Protein AF-A0A1G3A5Q4-F1 (afdb_monomer)

Radius of gyration: 28.35 Å; Cα contacts (8 Å, |Δi|>4): 1125; chains: 1; bounding box: 64×55×85 Å

Secondary structure (DSSP, 8-state):
-HHHHHHHHHHHHHHHHHHHHHTT-HHHHHHHHHHHHHH-TT-TT-HHHHHHHHHHHHT-HHHHHHHHHHT----HHHHHHHHHHHHHHHSS-HHHHHHHHHHHHH-GGGHHHHTS-----TTSPP--SS-HHHHHHHHHHHHHHHHHTSTTHHHHHHHHHTPPSSS--SS----HHHHHHSPB-S-EEEEEEEESS---TT--PPPEEEEEEEETTTTEEEEEEEEESS--HHHHHHHHHHHHHS-SSS---B-SEEEES-HHHHHHHHHHHHHTT-EEEE-SS-TTHHHHHHHHHHHHHHHSPPPPPTT--GGGSPB-S-EEEEEEEE-SS-EEETTTEEE--EEEEEEETTTTEEEEEEEE-SS--HHHHHHHHHHHHH--TTSPS-B-SEEEE--HHHHHHHHHHHHHTTPEEEE-S--HHHHHHHHHHHHHSS-TT---GGGSTT--HHHHHHHHHHHHHHHHH-GGGT-SSS--EEEEEESSS---EEEEEE-TTSS-EEEEEES-HHHHHHHHTT-S-GGG--EEEEEEE-GGGS-HHHHHHHHHHT----STT-EEEEEEE-TTS--BPPPHHHHHHHHHHHHHHHHHHHTT-SEEEEEEEETTEEEEEEEEE-GGGTT-

Foldseek 3Di:
DVVVVLVVVLVVLLVVLVVCVLQLVLVSSLVSLVVSCVSPVVPPVVSLLQNLLSCLLVVVLVVNVVSLVSDPDQALLSLVSVLLSCCLVPNDDPSSLVSLVSSCVRPVVLLCQLQAQDDQDPPLDQDDDPDPVSPSSSSLQRCLLSQLLRFCSSLSSCQSVLAAHDHDDDAQDQPLVLLLPFAEDAWEKEKDKDWLDDDDPPDPAWIKIKIWMATPVVRGTFFIDIDTHDDDLSRNSVGVVCSQCPGPDDDRHAYQEYEYQDPVNCVRCVVSCVSNNYHYHYDHQDPDVHVVVVVVSVVVVVQDQDADDPPDDLLVFAEDQWEKEWEKDFQLDWDQDNNRNIDRWIWIWIATLVVLDTQHIGTHHDDDALVVNLRVLSSSQPRSDPDHRHDYQEYEYADPRNQVVCQVVCVVSNHHYHHDVDDPSVVVVSLVSLVVDDDPQAAALVPAAAADLQLLLLLLVLLLVLVVLQLLSLDSAQFWKWKAKDFAPQGIWTKGADQVSSSWGWIKIASDPVLVVCVVVVVDDQLQTFTKIKTWAASNNHRSNNVRSCVSVVRDQPHRRRDIDIWGHDHPDRIYHHHNRVSQVSSVCSNVVSVVSNVPDQKDWDFDAGPNTTMIMIIGTDPPPVPD

pLDDT: mean 82.45, std 13.61, range [31.33, 98.12]

Sequence (628 aa):
MTRGANRRHREALFGTASSLRRLGKREEAAERFREVLQLDASDRQFARYWLAASLFDLGQHDELRQLLERYEEPTALWRYAQSLWAYRLGGDTEDARRLLEEASRLDADFLDYLLGDSLIYADRPVRFGRDRHETTHSLAALFLPAWRATPGAASWVRRVLRVPLGDPPAELPFPRRELRGLPRRNVRWQVGLRLLDQEEPGSSEDQAWVLGIVNLDDQQMLYMTVVEGEPTPEAVWRGVLPALLQPMDGEPHRPARLEVPEAEFCRAWGPMLGEISVHCVFQRDPQPITQMLEGMTNLIQEQRLPPLPKDLDPREFPQTDAVWQADLFHVPMMISNEQVGVEQPWAAIVVDKQSHFVLSNEVIRGEPTPEHLGEQLLRTMAHPGPRDPMRPSKIELSDSDCYDFLKPKLGEFGVACVLRDELPQLQEFCRALASSCGGPEKCALADGTGVTLEQMESFYYAAARYFEQAPWKHVAGEIPIEIRCRGLSVGSLYAIVLGRTGVTMGLVLYRGWNDVLAMLHGLRGNDEMSGFSIVFDEVAVMAPADLYLVERNGWPILTPEAYPVALDLEPGRQPHPPSGEELDYLESCLRIVPDFVTHGREAKTYEIVTNGKQLKMRLSWTFAVRSL

Mean predicted aligned error: 13.7 Å

Solvent-accessible surface area (backbone atoms only — not comparable to full-atom values): 34146 Å² total; per-residue (Å²): 121,66,73,62,51,55,50,54,52,41,54,52,39,48,57,48,17,54,50,32,42,60,60,61,39,40,69,68,13,34,54,36,29,50,51,41,40,72,78,33,78,85,41,90,80,54,42,64,60,56,31,46,32,30,28,54,73,68,66,40,62,71,61,39,49,54,53,54,66,73,63,72,59,101,44,27,72,53,25,45,52,51,14,52,53,38,30,76,74,65,40,99,35,75,68,21,50,52,30,38,55,54,10,41,77,65,42,52,76,51,45,30,48,68,68,24,85,51,80,78,64,84,86,60,76,77,48,81,72,90,50,62,68,55,29,42,52,29,43,41,68,51,40,32,36,47,47,65,70,36,82,45,45,54,62,46,51,29,40,77,69,49,44,58,74,66,80,46,72,100,60,83,89,68,66,61,68,64,59,58,67,36,54,77,42,96,37,43,31,40,37,23,75,40,72,60,60,78,87,60,96,85,68,94,70,76,49,35,24,40,39,38,31,31,34,64,78,78,72,35,58,18,35,75,52,78,42,73,40,82,88,42,61,65,65,53,44,68,49,53,52,43,32,36,70,59,24,75,48,74,76,51,36,38,44,40,28,40,38,30,53,45,64,62,43,35,67,72,42,34,70,62,36,47,78,58,63,26,44,60,40,65,34,79,75,42,78,66,52,42,61,55,48,48,57,48,36,49,53,55,54,70,61,48,75,69,84,76,62,95,82,69,58,73,70,77,33,56,74,44,88,45,42,33,30,39,49,77,45,70,46,48,52,81,42,79,35,96,86,54,13,51,44,63,32,30,27,40,38,33,26,35,61,85,76,68,40,73,34,42,71,44,83,39,78,68,86,83,51,55,62,55,51,50,52,49,53,53,36,29,27,64,44,40,57,100,45,73,49,35,28,49,38,28,39,35,28,61,54,65,67,42,41,70,61,41,34,64,61,37,45,77,59,66,22,45,62,41,83,35,97,69,55,68,62,51,52,53,49,53,50,53,50,15,71,69,40,73,61,98,85,50,52,31,49,76,74,10,60,77,43,49,71,70,57,51,48,52,31,35,52,25,48,32,53,33,60,74,65,41,43,32,77,52,47,68,55,82,60,47,31,39,37,41,53,48,80,62,92,61,64,58,32,36,34,31,58,34,30,68,64,32,76,50,37,39,42,35,32,23,60,42,70,66,47,51,54,29,52,79,66,68,72,52,59,76,57,66,30,45,32,38,40,34,40,37,33,43,68,74,73,56,21,18,46,40,49,49,51,34,64,74,70,64,52,58,61,79,36,64,52,41,43,75,46,56,36,30,33,42,59,85,47,77,70,36,35,40,33,31,73,52,45,49,50,52,30,50,45,38,60,48,50,43,63,47,49,68,66,75,57,66,59,52,75,48,80,48,76,50,97,89,41,73,37,42,38,37,42,30,63,56,73,88,59,82,85,115

Structure (mmCIF, N/CA/C/O backbone):
data_AF-A0A1G3A5Q4-F1
#
_entry.id   AF-A0A1G3A5Q4-F1
#
loop_
_atom_site.group_PDB
_atom_site.id
_atom_site.type_symbol
_atom_site.label_atom_id
_atom_site.label_alt_id
_atom_site.label_comp_id
_atom_site.label_asym_id
_atom_site.label_entity_id
_atom_site.label_seq_id
_atom_site.pdbx_PDB_ins_code
_atom_site.Cartn_x
_atom_site.Cartn_y
_atom_site.Cartn_z
_atom_site.occupancy
_atom_site.B_iso_or_equiv
_atom_site.auth_seq_id
_atom_site.auth_comp_id
_atom_site.auth_asym_id
_atom_site.auth_atom_id
_atom_site.pdbx_PDB_model_num
ATOM 1 N N . MET A 1 1 ? 35.397 -9.108 -45.880 1.00 49.41 1 MET A N 1
ATOM 2 C CA . MET A 1 1 ? 34.636 -7.839 -45.764 1.00 49.41 1 MET A CA 1
ATOM 3 C C . MET A 1 1 ? 33.228 -8.017 -45.171 1.00 49.41 1 MET A C 1
ATOM 5 O O . MET A 1 1 ? 32.727 -7.081 -44.567 1.00 49.41 1 MET A O 1
ATOM 9 N N . THR A 1 2 ? 32.616 -9.206 -45.226 1.00 58.94 2 THR A N 1
ATOM 10 C CA . THR A 1 2 ? 31.238 -9.490 -44.755 1.00 58.94 2 THR A CA 1
ATOM 11 C C . THR A 1 2 ? 31.030 -9.499 -43.229 1.00 58.94 2 THR A C 1
ATOM 13 O O . THR A 1 2 ? 30.029 -8.973 -42.756 1.00 58.94 2 THR A O 1
ATOM 16 N N . ARG A 1 3 ? 31.979 -10.005 -42.419 1.00 57.81 3 ARG A N 1
ATOM 17 C CA . ARG A 1 3 ? 31.834 -10.024 -40.938 1.00 57.81 3 ARG A CA 1
ATOM 18 C C . ARG A 1 3 ? 31.773 -8.626 -40.299 1.00 57.81 3 ARG A C 1
ATOM 20 O O . ARG A 1 3 ? 31.037 -8.426 -39.340 1.00 57.81 3 ARG A O 1
ATOM 27 N N . GLY A 1 4 ? 32.526 -7.661 -40.834 1.00 61.09 4 GLY A N 1
ATOM 28 C CA . GLY A 1 4 ? 32.525 -6.277 -40.341 1.00 61.09 4 GLY A CA 1
ATOM 29 C C . GLY A 1 4 ? 31.250 -5.508 -40.703 1.00 61.09 4 GLY A C 1
ATOM 30 O O . GLY A 1 4 ? 30.763 -4.727 -39.890 1.00 61.09 4 GLY A O 1
ATOM 31 N N . ALA A 1 5 ? 30.682 -5.775 -41.885 1.00 62.47 5 ALA A N 1
ATOM 32 C CA . ALA A 1 5 ? 29.411 -5.197 -42.321 1.00 62.47 5 ALA A CA 1
ATOM 33 C C . ALA A 1 5 ? 28.230 -5.712 -41.478 1.00 62.47 5 ALA A C 1
ATOM 35 O O . ALA A 1 5 ? 27.448 -4.903 -40.986 1.00 62.47 5 ALA A O 1
ATOM 36 N N . ASN A 1 6 ? 28.167 -7.024 -41.205 1.00 76.56 6 ASN A N 1
ATOM 37 C CA . ASN A 1 6 ? 27.119 -7.610 -40.356 1.00 76.56 6 ASN A CA 1
ATOM 38 C C . ASN A 1 6 ? 27.177 -7.098 -38.910 1.00 76.56 6 ASN A C 1
ATOM 40 O O . ASN A 1 6 ? 26.137 -6.860 -38.304 1.00 76.56 6 ASN A O 1
ATOM 44 N N . ARG A 1 7 ? 28.380 -6.870 -38.362 1.00 82.06 7 ARG A N 1
ATOM 45 C CA . ARG A 1 7 ? 28.537 -6.279 -37.024 1.00 82.06 7 ARG A CA 1
ATOM 46 C C . ARG A 1 7 ? 27.993 -4.849 -36.961 1.00 82.06 7 ARG A C 1
ATOM 48 O O . ARG A 1 7 ? 27.188 -4.560 -36.085 1.00 82.06 7 ARG A O 1
ATOM 55 N N . ARG A 1 8 ? 28.408 -3.975 -37.886 1.00 85.56 8 ARG A N 1
ATOM 56 C CA . ARG A 1 8 ? 27.958 -2.570 -37.918 1.00 85.56 8 ARG A CA 1
ATOM 57 C C . ARG A 1 8 ? 26.454 -2.455 -38.154 1.00 85.56 8 ARG A C 1
ATOM 59 O O . ARG A 1 8 ? 25.802 -1.625 -37.536 1.00 85.56 8 ARG A O 1
ATOM 66 N N . HIS A 1 9 ? 25.909 -3.302 -39.026 1.00 88.19 9 HIS A N 1
ATOM 67 C CA . HIS A 1 9 ? 24.472 -3.357 -39.274 1.00 88.19 9 HIS A CA 1
ATOM 68 C C . HIS A 1 9 ? 23.693 -3.740 -38.008 1.00 88.19 9 HIS A C 1
ATOM 70 O O . HIS A 1 9 ? 22.740 -3.058 -37.648 1.00 88.19 9 HIS A O 1
ATOM 76 N N . ARG A 1 10 ? 24.150 -4.764 -37.278 1.00 89.31 10 ARG A N 1
ATOM 77 C CA . ARG A 1 10 ? 23.541 -5.189 -36.012 1.00 89.31 10 ARG A CA 1
ATOM 78 C C . ARG A 1 10 ? 23.642 -4.123 -34.912 1.00 89.31 10 ARG A C 1
ATOM 80 O O . ARG A 1 10 ? 22.672 -3.894 -34.199 1.00 89.31 10 ARG A O 1
ATOM 87 N N . GLU A 1 11 ? 24.780 -3.437 -34.797 1.00 89.38 11 GLU A N 1
ATOM 88 C CA . GLU A 1 11 ? 24.953 -2.305 -33.869 1.00 89.38 11 GLU A CA 1
ATOM 89 C C . GLU A 1 11 ? 23.980 -1.155 -34.193 1.00 89.38 11 GLU A C 1
ATOM 91 O O . GLU A 1 11 ? 23.357 -0.606 -33.284 1.00 89.38 11 GLU A O 1
ATOM 96 N N . ALA A 1 12 ? 23.778 -0.843 -35.478 1.00 91.50 12 ALA A N 1
ATOM 97 C CA . ALA A 1 12 ? 22.809 0.162 -35.917 1.00 91.50 12 ALA A CA 1
ATOM 98 C C . ALA A 1 12 ? 21.351 -0.258 -35.651 1.00 91.50 12 ALA A C 1
ATOM 100 O O . ALA A 1 12 ? 20.554 0.559 -35.182 1.00 91.50 12 ALA A O 1
ATOM 101 N N . LEU A 1 13 ? 21.003 -1.528 -35.896 1.00 92.75 13 LEU A N 1
ATOM 102 C CA . LEU A 1 13 ? 19.682 -2.078 -35.570 1.00 92.75 13 LEU A CA 1
ATOM 103 C C . LEU A 1 13 ? 19.402 -1.999 -34.068 1.00 92.75 13 LEU A C 1
ATOM 105 O O . LEU A 1 13 ? 18.340 -1.529 -33.671 1.00 92.75 13 LEU A O 1
ATOM 109 N N . PHE A 1 14 ? 20.373 -2.375 -33.233 1.00 93.31 14 PHE A N 1
ATOM 110 C CA . PHE A 1 14 ? 20.241 -2.290 -31.780 1.00 93.31 14 PHE A CA 1
ATOM 111 C C . PHE A 1 14 ? 20.032 -0.845 -31.304 1.00 93.31 14 PHE A C 1
ATOM 113 O O . PHE A 1 14 ? 19.132 -0.586 -30.510 1.00 93.31 14 PHE A O 1
ATOM 120 N N . GLY A 1 15 ? 20.822 0.110 -31.811 1.00 90.81 15 GLY A N 1
ATOM 121 C CA . GLY A 1 15 ? 20.657 1.532 -31.480 1.00 90.81 15 GLY A CA 1
ATOM 122 C C . GLY A 1 15 ? 19.305 2.104 -31.925 1.00 90.81 15 GLY A C 1
ATOM 123 O O . GLY A 1 15 ? 18.720 2.945 -31.240 1.00 90.81 15 GLY A O 1
ATOM 124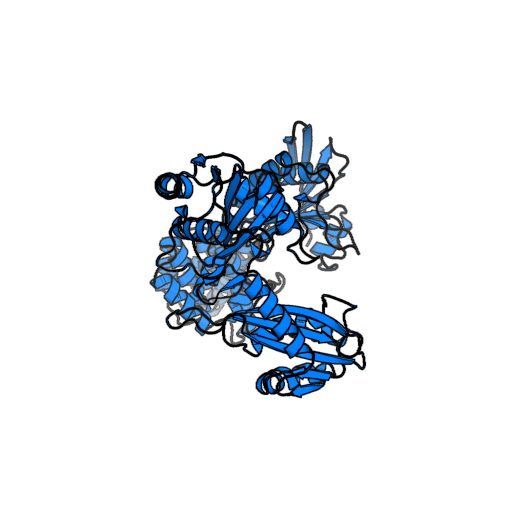 N N . THR A 1 16 ? 18.777 1.612 -33.048 1.00 93.62 16 THR A N 1
ATOM 125 C CA . THR A 1 16 ? 17.428 1.956 -33.518 1.00 93.62 16 THR A CA 1
ATOM 126 C C . THR A 1 16 ? 16.367 1.385 -32.576 1.00 93.62 16 THR A C 1
ATOM 128 O O . THR A 1 16 ? 15.484 2.118 -32.136 1.00 93.62 16 THR A O 1
ATOM 131 N N . ALA A 1 17 ? 16.484 0.107 -32.208 1.00 93.31 17 ALA A N 1
ATOM 132 C CA . ALA A 1 17 ? 15.560 -0.577 -31.307 1.00 93.31 17 ALA A CA 1
ATOM 133 C C . ALA A 1 17 ? 15.493 0.087 -29.919 1.00 93.31 17 ALA A C 1
ATOM 135 O O . ALA A 1 17 ? 14.405 0.369 -29.414 1.00 93.31 17 ALA A O 1
ATOM 136 N N . SER A 1 18 ? 16.645 0.416 -29.324 1.00 88.31 18 SER A N 1
ATOM 137 C CA . SER A 1 18 ? 16.699 1.094 -28.022 1.00 88.31 18 SER A CA 1
ATOM 138 C C . SER A 1 18 ? 16.097 2.502 -28.074 1.00 88.31 18 SER A C 1
ATOM 140 O O . SER A 1 18 ? 15.378 2.904 -27.156 1.00 88.31 18 SER A O 1
ATOM 142 N N . SER A 1 19 ? 16.312 3.231 -29.174 1.00 87.38 19 SER A N 1
ATOM 143 C CA . SER A 1 19 ? 15.716 4.555 -29.392 1.00 87.38 19 SER A CA 1
ATOM 144 C C . SER A 1 19 ? 14.195 4.483 -29.537 1.00 87.38 19 SER A C 1
ATOM 146 O O . SER A 1 19 ? 13.490 5.268 -28.907 1.00 87.38 19 SER A O 1
ATOM 148 N N . LEU A 1 20 ? 13.682 3.517 -30.309 1.00 88.69 20 LEU A N 1
ATOM 149 C CA . LEU A 1 20 ? 12.243 3.269 -30.452 1.00 88.69 20 LEU A CA 1
ATOM 150 C C . LEU A 1 20 ? 11.597 2.948 -29.100 1.00 88.69 20 LEU A C 1
ATOM 152 O O . LEU A 1 20 ? 10.564 3.528 -28.764 1.00 88.69 20 LEU A O 1
ATOM 156 N N . ARG A 1 21 ? 12.244 2.107 -28.281 1.00 85.06 21 ARG A N 1
ATOM 157 C CA . ARG A 1 21 ? 11.753 1.781 -26.935 1.00 85.06 21 ARG A CA 1
ATOM 158 C C . ARG A 1 21 ? 11.684 3.018 -26.042 1.00 85.06 21 ARG A C 1
ATOM 160 O O . ARG A 1 21 ? 10.675 3.226 -25.374 1.00 85.06 21 ARG A O 1
ATOM 167 N N . ARG A 1 22 ? 12.723 3.862 -26.058 1.00 77.56 22 ARG A N 1
ATOM 168 C CA . ARG A 1 22 ? 12.762 5.119 -25.289 1.00 77.56 22 ARG A CA 1
ATOM 169 C C . ARG A 1 22 ? 11.657 6.096 -25.704 1.00 77.56 22 ARG A C 1
ATOM 171 O O . ARG A 1 22 ? 11.164 6.837 -24.863 1.00 77.56 22 ARG A O 1
ATOM 178 N N . LEU A 1 23 ? 11.256 6.067 -26.974 1.00 77.56 23 LEU A N 1
ATOM 179 C CA . LEU A 1 23 ? 10.140 6.847 -27.519 1.00 77.56 23 LEU A CA 1
ATOM 180 C C . LEU A 1 23 ? 8.761 6.215 -27.253 1.00 77.56 23 LEU A C 1
ATOM 182 O O . LEU A 1 23 ? 7.759 6.726 -27.744 1.00 77.56 23 LEU A O 1
ATOM 186 N N . GLY A 1 24 ? 8.694 5.099 -26.520 1.00 77.62 24 GLY A N 1
ATOM 187 C CA . GLY A 1 24 ? 7.444 4.404 -26.210 1.00 77.62 24 GLY A CA 1
ATOM 188 C C . GLY A 1 24 ? 6.903 3.515 -27.334 1.00 77.62 24 GLY A C 1
ATOM 189 O O . GLY A 1 24 ? 5.870 2.884 -27.150 1.00 77.62 24 GLY A O 1
ATOM 190 N N . LYS A 1 25 ? 7.599 3.394 -28.471 1.00 86.19 25 LYS A N 1
ATOM 191 C CA . LYS A 1 25 ? 7.200 2.547 -29.610 1.00 86.19 25 LYS A CA 1
ATOM 192 C C . LYS A 1 25 ? 7.592 1.086 -29.359 1.00 86.19 25 LYS A C 1
ATOM 194 O O . LYS A 1 25 ? 8.574 0.592 -29.920 1.00 86.19 25 LYS A O 1
ATOM 199 N N . ARG A 1 26 ? 6.883 0.419 -28.442 1.00 87.12 26 ARG A N 1
ATOM 200 C CA . ARG A 1 26 ? 7.273 -0.892 -27.890 1.00 87.12 26 ARG A CA 1
ATOM 201 C C . ARG A 1 26 ? 7.236 -2.011 -28.932 1.00 87.12 26 ARG A C 1
ATOM 203 O O . ARG A 1 26 ? 8.171 -2.808 -28.968 1.00 87.12 26 ARG A O 1
ATOM 210 N N . GLU A 1 27 ? 6.236 -2.031 -29.809 1.00 91.94 27 GLU A N 1
ATOM 211 C CA . GLU A 1 27 ? 6.078 -3.024 -30.879 1.00 91.94 27 GLU A CA 1
ATOM 212 C C . GLU A 1 27 ? 7.196 -2.915 -31.920 1.00 91.94 27 GLU A C 1
ATOM 214 O O . GLU A 1 27 ? 7.857 -3.908 -32.229 1.00 91.94 27 GLU A O 1
ATOM 219 N N . GLU A 1 28 ? 7.451 -1.698 -32.420 1.00 94.19 28 GLU A N 1
ATOM 220 C CA . GLU A 1 28 ? 8.525 -1.439 -33.390 1.00 94.19 28 GLU A CA 1
ATOM 221 C C . GLU A 1 28 ? 9.896 -1.787 -32.786 1.00 94.19 28 GLU A C 1
ATOM 223 O O . GLU A 1 28 ? 10.755 -2.358 -33.458 1.00 94.19 28 GLU A O 1
ATOM 228 N N . ALA A 1 29 ? 10.107 -1.476 -31.501 1.00 94.44 29 ALA A N 1
ATOM 229 C CA . ALA A 1 29 ? 11.329 -1.841 -30.795 1.00 94.44 29 ALA A CA 1
ATOM 230 C C . ALA A 1 29 ? 11.493 -3.365 -30.676 1.00 94.44 29 ALA A C 1
ATOM 232 O O . ALA A 1 29 ? 12.571 -3.881 -30.975 1.00 94.44 29 ALA A O 1
ATOM 233 N N . ALA A 1 30 ? 10.435 -4.085 -30.280 1.00 96.00 30 ALA A N 1
ATOM 234 C CA . ALA A 1 30 ? 10.448 -5.542 -30.163 1.00 96.00 30 ALA A CA 1
ATOM 235 C C . ALA A 1 30 ? 10.809 -6.207 -31.499 1.00 96.00 30 ALA A C 1
ATOM 237 O O . ALA A 1 30 ? 11.674 -7.080 -31.539 1.00 96.00 30 ALA A O 1
ATOM 238 N N . GLU A 1 31 ? 10.221 -5.747 -32.608 1.00 96.31 31 GLU A N 1
ATOM 239 C CA . GLU A 1 31 ? 10.538 -6.239 -33.954 1.00 96.31 31 GLU A CA 1
ATOM 240 C C . GLU A 1 31 ? 12.030 -6.087 -34.287 1.00 96.31 31 GLU A C 1
ATOM 242 O O . GLU A 1 31 ? 12.685 -7.052 -34.686 1.00 96.31 31 GLU A O 1
ATOM 247 N N . ARG A 1 32 ? 12.606 -4.908 -34.033 1.00 96.62 32 ARG A N 1
ATOM 248 C CA . ARG A 1 32 ? 14.033 -4.665 -34.280 1.00 96.62 32 ARG A CA 1
ATOM 249 C C . ARG A 1 32 ? 14.934 -5.496 -33.357 1.00 96.62 32 ARG A C 1
ATOM 251 O O . ARG A 1 32 ? 15.980 -5.967 -33.803 1.00 96.62 32 ARG A O 1
ATOM 258 N N . PHE A 1 33 ? 14.551 -5.740 -32.100 1.00 96.38 33 PHE A N 1
ATOM 259 C CA . PHE A 1 33 ? 15.307 -6.643 -31.218 1.00 96.38 33 PHE A CA 1
ATOM 260 C C . PHE A 1 33 ? 15.248 -8.107 -31.681 1.00 96.38 33 PHE A C 1
ATOM 262 O O . PHE A 1 33 ? 16.267 -8.798 -31.608 1.00 96.38 33 PHE A O 1
ATOM 269 N N . ARG A 1 34 ? 14.116 -8.574 -32.231 1.00 95.88 34 ARG A N 1
ATOM 270 C CA . ARG A 1 34 ? 14.032 -9.906 -32.863 1.00 95.88 34 ARG A CA 1
ATOM 271 C C . ARG A 1 34 ? 15.023 -10.032 -34.016 1.00 95.88 34 ARG A C 1
ATOM 273 O O . ARG A 1 34 ? 15.745 -11.023 -34.083 1.00 95.88 34 ARG A O 1
ATOM 280 N N . GLU A 1 35 ? 15.107 -9.027 -34.888 1.00 95.25 35 GLU A N 1
ATOM 281 C CA . GLU A 1 35 ? 16.074 -9.011 -35.997 1.00 95.25 35 GLU A CA 1
ATOM 282 C C . GLU A 1 35 ? 17.523 -9.079 -35.496 1.00 95.25 35 GLU A C 1
ATOM 284 O O . GLU A 1 35 ? 18.332 -9.843 -36.026 1.00 95.25 35 GLU A O 1
ATOM 289 N N . VAL A 1 36 ? 17.853 -8.343 -34.428 1.00 94.56 36 VAL A N 1
ATOM 290 C CA . VAL A 1 36 ? 19.181 -8.412 -33.798 1.00 94.56 36 VAL A CA 1
ATOM 291 C C . VAL A 1 36 ? 19.504 -9.840 -33.336 1.00 94.56 36 VAL A C 1
ATOM 293 O O . VAL A 1 36 ? 20.605 -10.324 -33.611 1.00 94.56 36 VAL A O 1
ATOM 296 N N . LEU A 1 37 ? 18.559 -10.534 -32.693 1.00 94.31 37 LEU A N 1
ATOM 297 C CA . LEU A 1 37 ? 18.735 -11.914 -32.212 1.00 94.31 37 LEU A CA 1
ATOM 298 C C . LEU A 1 37 ? 18.742 -12.957 -33.341 1.00 94.31 37 LEU A C 1
ATOM 300 O O . LEU A 1 37 ? 19.400 -13.990 -33.221 1.00 94.31 37 LEU A O 1
ATOM 304 N N . GLN A 1 38 ? 18.056 -12.698 -34.458 1.00 93.06 38 GLN A N 1
ATOM 305 C CA . GLN A 1 38 ? 18.157 -13.530 -35.663 1.00 93.06 38 GLN A CA 1
ATOM 306 C C . GLN A 1 38 ? 19.553 -13.430 -36.294 1.00 93.06 38 GLN A C 1
ATOM 308 O O . GLN A 1 38 ? 20.114 -14.440 -36.718 1.00 93.06 38 GLN A O 1
ATOM 313 N N . LEU A 1 39 ? 20.136 -12.226 -36.322 1.00 92.38 39 LEU A N 1
ATOM 314 C CA . LEU A 1 39 ? 21.485 -11.986 -36.845 1.00 92.38 39 LEU A CA 1
ATOM 315 C C . LEU A 1 39 ? 22.595 -12.468 -35.898 1.00 92.38 39 LEU A C 1
ATOM 317 O O . LEU A 1 39 ? 23.684 -12.823 -36.358 1.00 92.38 39 LEU A O 1
ATOM 321 N N . ASP A 1 40 ? 22.356 -12.458 -34.585 1.00 89.94 40 ASP A N 1
ATOM 322 C CA . ASP A 1 40 ? 23.285 -12.963 -33.574 1.00 89.94 40 ASP A CA 1
ATOM 323 C C . ASP A 1 40 ? 22.564 -13.779 -32.499 1.00 89.94 40 ASP A C 1
ATOM 325 O O . ASP A 1 40 ? 22.279 -13.290 -31.407 1.00 89.94 40 ASP A O 1
ATOM 329 N N . ALA A 1 41 ? 22.346 -15.064 -32.786 1.00 89.00 41 ALA A N 1
ATOM 330 C CA . ALA A 1 41 ? 21.712 -15.984 -31.846 1.00 89.00 41 ALA A CA 1
ATOM 331 C C . ALA A 1 41 ? 22.488 -16.144 -30.524 1.00 89.00 41 ALA A C 1
ATOM 333 O O . ALA A 1 41 ? 21.876 -16.508 -29.525 1.00 89.00 41 ALA A O 1
ATOM 334 N N . SER A 1 42 ? 23.799 -15.854 -30.504 1.00 87.94 42 SER A N 1
ATOM 335 C CA . SER A 1 42 ? 24.620 -15.876 -29.278 1.00 87.94 42 SER A CA 1
ATOM 336 C C . SER A 1 42 ? 24.449 -14.635 -28.398 1.00 87.94 42 SER A C 1
ATOM 338 O O . SER A 1 42 ? 25.063 -14.549 -27.341 1.00 87.94 42 SER A O 1
ATOM 340 N N . ASP A 1 43 ? 23.647 -13.673 -28.856 1.00 90.62 43 ASP A N 1
ATOM 341 C CA . ASP A 1 43 ? 23.237 -12.481 -28.126 1.00 90.62 43 ASP A CA 1
ATOM 342 C C . ASP A 1 43 ? 24.380 -11.695 -27.454 1.00 90.62 43 ASP A C 1
ATOM 344 O O . ASP A 1 43 ? 24.341 -11.333 -26.277 1.00 90.62 43 ASP A O 1
ATOM 348 N N . ARG A 1 44 ? 25.426 -11.376 -28.225 1.00 87.25 44 ARG A N 1
ATOM 349 C CA . ARG A 1 44 ? 26.588 -10.620 -27.714 1.00 87.25 44 ARG A CA 1
ATOM 350 C C . ARG A 1 44 ? 26.267 -9.190 -27.274 1.00 87.25 44 ARG A C 1
ATOM 352 O O . ARG A 1 44 ? 27.117 -8.548 -26.666 1.00 87.25 44 ARG A O 1
ATOM 359 N N . GLN A 1 45 ? 25.105 -8.665 -27.656 1.00 86.12 45 GLN A N 1
ATOM 360 C CA . GLN A 1 45 ? 24.644 -7.322 -27.293 1.00 86.12 45 GLN A CA 1
ATOM 361 C C . GLN A 1 45 ? 23.579 -7.342 -26.197 1.00 86.12 45 GLN A C 1
ATOM 363 O O . GLN A 1 45 ? 23.066 -6.280 -25.853 1.00 86.12 45 GLN A O 1
ATOM 368 N N . PHE A 1 46 ? 23.265 -8.520 -25.649 1.00 91.31 46 PHE A N 1
ATOM 369 C CA . PHE A 1 46 ? 22.271 -8.685 -24.593 1.00 91.31 46 PHE A CA 1
ATOM 370 C C . PHE A 1 46 ? 20.876 -8.162 -24.990 1.00 91.31 46 PHE A C 1
ATOM 372 O O . PHE A 1 46 ? 20.111 -7.673 -24.159 1.00 91.31 46 PHE A O 1
ATOM 379 N N . ALA A 1 47 ? 20.538 -8.256 -26.279 1.00 93.25 47 ALA A N 1
ATOM 380 C CA . ALA A 1 47 ? 19.256 -7.869 -26.855 1.00 93.25 47 ALA A CA 1
ATOM 381 C C . ALA A 1 47 ? 18.086 -8.687 -26.290 1.00 93.25 47 ALA A C 1
ATOM 383 O O . ALA A 1 47 ? 16.957 -8.198 -26.318 1.00 93.25 47 ALA A O 1
ATOM 384 N N . ARG A 1 48 ? 18.332 -9.879 -25.724 1.00 93.31 48 ARG A N 1
ATOM 385 C CA . ARG A 1 48 ? 17.286 -10.683 -25.074 1.00 93.31 48 ARG A CA 1
ATOM 386 C C . ARG A 1 48 ? 16.618 -9.960 -23.904 1.00 93.31 48 ARG A C 1
ATOM 388 O O . ARG A 1 48 ? 15.402 -10.032 -23.792 1.00 93.31 48 ARG A O 1
ATOM 395 N N . TYR A 1 49 ? 17.366 -9.214 -23.081 1.00 92.88 49 TYR A N 1
ATOM 396 C CA . TYR A 1 49 ? 16.782 -8.479 -21.950 1.00 92.88 49 TYR A CA 1
ATOM 397 C C . TYR A 1 49 ? 15.880 -7.346 -22.433 1.00 92.88 49 TYR A C 1
ATOM 399 O O . TYR A 1 49 ? 14.801 -7.121 -21.895 1.00 92.88 49 TYR A O 1
ATOM 407 N N . TRP A 1 50 ? 16.290 -6.660 -23.498 1.00 93.75 50 TRP A N 1
ATOM 408 C CA . TRP A 1 50 ? 15.492 -5.598 -24.098 1.00 93.75 50 TRP A CA 1
ATOM 409 C C . TRP A 1 50 ? 14.224 -6.130 -24.756 1.00 93.75 50 TRP A C 1
ATOM 411 O O . TRP A 1 50 ? 13.159 -5.538 -24.581 1.00 93.75 50 TRP A O 1
ATOM 421 N N . LEU A 1 51 ? 14.327 -7.254 -25.473 1.00 95.56 51 LEU A N 1
ATOM 422 C CA . LEU A 1 51 ? 13.164 -7.926 -26.037 1.00 95.56 51 LEU A CA 1
ATOM 423 C C . LEU A 1 51 ? 12.221 -8.392 -24.924 1.00 95.56 51 LEU A C 1
ATOM 425 O O . LEU A 1 51 ? 11.041 -8.078 -24.993 1.00 95.56 51 LEU A O 1
ATOM 429 N N . ALA A 1 52 ? 12.726 -9.048 -23.875 1.00 94.75 52 ALA A N 1
ATOM 430 C CA . ALA A 1 52 ? 11.920 -9.474 -22.731 1.00 94.75 52 ALA A CA 1
ATOM 431 C C . ALA A 1 52 ? 11.173 -8.294 -22.090 1.00 94.75 52 ALA A C 1
ATOM 433 O O . ALA A 1 52 ? 9.966 -8.377 -21.878 1.00 94.75 52 ALA A O 1
ATOM 434 N N . ALA A 1 53 ? 11.860 -7.168 -21.868 1.00 92.31 53 ALA A N 1
ATOM 435 C CA . ALA A 1 53 ? 11.252 -5.953 -21.335 1.00 92.31 53 ALA A CA 1
ATOM 436 C C . ALA A 1 53 ? 10.113 -5.453 -22.237 1.00 92.31 53 ALA A C 1
ATOM 438 O O . ALA A 1 53 ? 9.016 -5.194 -21.756 1.00 92.31 53 ALA A O 1
ATOM 439 N N . SER A 1 54 ? 10.346 -5.383 -23.552 1.00 93.44 54 SER A N 1
ATOM 440 C CA . SER A 1 54 ? 9.306 -5.025 -24.520 1.00 93.44 54 SER A CA 1
ATOM 441 C C . SER A 1 54 ? 8.134 -6.013 -24.527 1.00 93.44 54 SER A C 1
ATOM 443 O O . SER A 1 54 ? 6.990 -5.581 -24.598 1.00 93.44 54 SER A O 1
ATOM 445 N N . LEU A 1 55 ? 8.375 -7.322 -24.425 1.00 95.00 55 LEU A N 1
ATOM 446 C CA . LEU A 1 55 ? 7.307 -8.330 -24.388 1.00 95.00 55 LEU A CA 1
ATOM 447 C C . LEU A 1 55 ? 6.473 -8.238 -23.102 1.00 95.00 55 LEU A C 1
ATOM 449 O O . LEU A 1 55 ? 5.256 -8.420 -23.160 1.00 95.00 55 LEU A O 1
ATOM 453 N N . PHE A 1 56 ? 7.091 -7.895 -21.965 1.00 93.38 56 PHE A N 1
ATOM 454 C CA . PHE A 1 56 ? 6.364 -7.578 -20.734 1.00 93.38 56 PHE A CA 1
ATOM 455 C C . PHE A 1 56 ? 5.448 -6.366 -20.901 1.00 93.38 56 PHE A C 1
ATOM 457 O O . PHE A 1 56 ? 4.309 -6.412 -20.432 1.00 93.38 56 PHE A O 1
ATOM 464 N N . ASP A 1 57 ? 5.930 -5.299 -21.543 1.00 87.56 57 ASP A N 1
ATOM 465 C CA . ASP A 1 57 ? 5.141 -4.087 -21.787 1.00 87.56 57 ASP A CA 1
ATOM 466 C C . ASP A 1 57 ? 3.936 -4.369 -22.701 1.00 87.56 57 ASP A C 1
ATOM 468 O O . ASP A 1 57 ? 2.861 -3.811 -22.502 1.00 87.56 57 ASP A O 1
ATOM 472 N N . LEU A 1 58 ? 4.120 -5.254 -23.686 1.00 91.25 58 LEU A N 1
ATOM 473 C CA . LEU A 1 58 ? 3.111 -5.634 -24.679 1.00 91.25 58 LEU A CA 1
ATOM 474 C C . LEU A 1 58 ? 2.140 -6.726 -24.202 1.00 91.25 58 LEU A C 1
ATOM 476 O O . LEU A 1 58 ? 1.200 -7.054 -24.923 1.00 91.25 58 LEU A O 1
ATOM 480 N N . GLY A 1 59 ? 2.382 -7.342 -23.040 1.00 91.81 59 GLY A N 1
ATOM 481 C CA . GLY A 1 59 ? 1.594 -8.488 -22.570 1.00 91.81 59 GLY A CA 1
ATOM 482 C C . GLY A 1 59 ? 1.717 -9.735 -23.461 1.00 91.81 59 GLY A C 1
ATOM 483 O O . GLY A 1 59 ? 0.811 -10.562 -23.506 1.00 91.81 59 GLY A O 1
ATOM 484 N N . GLN A 1 60 ? 2.822 -9.891 -24.198 1.00 94.62 60 GLN A N 1
ATOM 485 C CA . GLN A 1 60 ? 3.038 -11.019 -25.117 1.00 94.62 60 GLN A CA 1
ATOM 486 C C . GLN A 1 60 ? 3.594 -12.245 -24.370 1.00 94.62 60 GLN A C 1
ATOM 488 O O . GLN A 1 60 ? 4.761 -12.612 -24.517 1.00 94.62 60 GLN A O 1
ATOM 493 N N . HIS A 1 61 ? 2.753 -12.874 -23.542 1.00 93.00 61 HIS A N 1
ATOM 494 C CA . HIS A 1 61 ? 3.152 -13.931 -22.599 1.00 93.00 61 HIS A CA 1
ATOM 495 C C . HIS A 1 61 ? 3.740 -15.191 -23.254 1.00 93.00 61 HIS A C 1
ATOM 497 O O . HIS A 1 61 ? 4.717 -15.737 -22.737 1.00 93.00 61 HIS A O 1
ATOM 503 N N . ASP A 1 62 ? 3.183 -15.638 -24.383 1.00 93.19 62 ASP A N 1
ATOM 504 C CA . ASP A 1 62 ? 3.636 -16.855 -25.075 1.00 93.19 62 ASP A CA 1
ATOM 505 C C . ASP A 1 62 ? 5.021 -16.681 -25.700 1.00 93.19 62 ASP A C 1
ATOM 507 O O . ASP A 1 62 ? 5.879 -17.560 -25.608 1.00 93.19 62 ASP A O 1
ATOM 511 N N . GLU A 1 63 ? 5.262 -15.530 -26.328 1.00 95.56 63 GLU A N 1
ATOM 512 C CA . GLU A 1 63 ? 6.568 -15.228 -26.909 1.00 95.56 63 GLU A CA 1
ATOM 513 C C . GLU A 1 63 ? 7.613 -14.999 -25.817 1.00 95.56 63 GLU A C 1
ATOM 515 O O . GLU A 1 63 ? 8.744 -15.474 -25.934 1.00 95.56 63 GLU A O 1
ATOM 520 N N . LEU A 1 64 ? 7.230 -14.326 -24.727 1.00 95.12 64 LEU A N 1
ATOM 521 C CA . LEU A 1 64 ? 8.107 -14.147 -23.578 1.00 95.12 64 LEU A CA 1
ATOM 522 C C . LEU A 1 64 ? 8.537 -15.502 -23.008 1.00 95.12 64 LEU A C 1
ATOM 524 O O . LEU A 1 64 ? 9.728 -15.707 -22.791 1.00 95.12 64 LEU A O 1
ATOM 528 N N . ARG A 1 65 ? 7.611 -16.456 -22.859 1.00 93.69 65 ARG A N 1
ATOM 529 C CA . ARG A 1 65 ? 7.932 -17.827 -22.440 1.00 93.69 65 ARG A CA 1
ATOM 530 C C . ARG A 1 65 ? 8.978 -18.469 -23.354 1.00 93.69 65 ARG A C 1
ATOM 532 O O . ARG A 1 65 ? 9.993 -18.958 -22.867 1.00 93.69 65 ARG A O 1
ATOM 539 N N . GLN A 1 66 ? 8.765 -18.427 -24.671 1.00 94.19 66 GLN A N 1
ATOM 540 C CA . GLN A 1 66 ? 9.704 -19.004 -25.642 1.00 94.19 66 GLN A CA 1
ATOM 541 C C . GLN A 1 66 ? 11.089 -18.353 -25.561 1.00 94.19 66 GLN A C 1
ATOM 543 O O . GLN A 1 66 ? 12.107 -19.033 -25.694 1.00 94.19 66 GLN A O 1
ATOM 548 N N . LEU A 1 67 ? 11.147 -17.037 -25.336 1.00 95.38 67 LEU A N 1
ATOM 549 C CA . LEU A 1 67 ? 12.404 -16.319 -25.149 1.00 95.38 67 LEU A CA 1
ATOM 550 C C . LEU A 1 67 ? 13.122 -16.767 -23.866 1.00 95.38 67 LEU A C 1
ATOM 552 O O . LEU A 1 67 ? 14.326 -17.026 -23.916 1.00 95.38 67 LEU A O 1
ATOM 556 N N . LEU A 1 68 ? 12.388 -16.882 -22.753 1.00 92.94 68 LEU A N 1
ATOM 557 C CA . LEU A 1 68 ? 12.907 -17.309 -21.450 1.00 92.94 68 LEU A CA 1
ATOM 558 C C . LEU A 1 68 ? 13.440 -18.749 -21.481 1.00 92.94 68 LEU A C 1
ATOM 560 O O . LEU A 1 68 ? 14.506 -18.999 -20.919 1.00 92.94 68 LEU A O 1
ATOM 564 N N . GLU A 1 69 ? 12.745 -19.662 -22.167 1.00 91.25 69 GLU A N 1
ATOM 565 C CA . GLU A 1 69 ? 13.156 -21.063 -22.361 1.00 91.25 69 GLU A CA 1
ATOM 566 C C . GLU A 1 69 ? 14.362 -21.184 -23.310 1.00 91.25 69 GLU A C 1
ATOM 568 O O . GLU A 1 69 ? 15.257 -22.000 -23.096 1.00 91.25 69 GLU A O 1
ATOM 573 N N . ARG A 1 70 ? 14.427 -20.353 -24.360 1.00 92.19 70 ARG A N 1
ATOM 574 C CA . ARG A 1 70 ? 15.521 -20.387 -25.344 1.00 92.19 70 ARG A CA 1
ATOM 575 C C . ARG A 1 70 ? 16.868 -19.946 -24.769 1.00 92.19 70 ARG A C 1
ATOM 577 O O . ARG A 1 70 ? 17.901 -20.452 -25.206 1.00 92.19 70 ARG A O 1
ATOM 584 N N . TYR A 1 71 ? 16.864 -18.971 -23.864 1.00 88.81 71 TYR A N 1
ATOM 585 C CA . TYR A 1 71 ? 18.067 -18.386 -23.264 1.00 88.81 71 TYR A CA 1
ATOM 586 C C . TYR A 1 71 ? 18.170 -18.726 -21.773 1.00 88.81 71 TYR A C 1
ATOM 588 O O . TYR A 1 71 ? 18.389 -17.840 -20.954 1.00 88.81 71 TYR A O 1
ATOM 596 N N . GLU A 1 72 ? 17.994 -19.999 -21.407 1.00 79.25 72 GLU A N 1
ATOM 597 C CA . GLU A 1 72 ? 18.085 -20.422 -20.008 1.00 79.25 72 GLU A CA 1
ATOM 598 C C . GLU A 1 72 ? 19.482 -20.133 -19.425 1.00 79.25 72 GLU A C 1
ATOM 600 O O . GLU A 1 72 ? 20.493 -20.692 -19.859 1.00 79.25 72 GLU A O 1
ATOM 605 N N . GLU A 1 73 ? 19.539 -19.250 -18.425 1.00 81.00 73 GLU A N 1
ATOM 606 C CA . GLU A 1 73 ? 20.759 -18.932 -17.687 1.00 81.00 73 GLU A CA 1
ATOM 607 C C . GLU A 1 73 ? 20.488 -18.830 -16.175 1.00 81.00 73 GLU A C 1
ATOM 609 O O . GLU A 1 73 ? 19.444 -18.322 -15.757 1.00 81.00 73 GLU A O 1
ATOM 614 N N . PRO A 1 74 ? 21.410 -19.304 -15.314 1.00 77.94 74 PRO A N 1
ATOM 615 C CA . PRO A 1 74 ? 21.261 -19.230 -13.863 1.00 77.94 74 PRO A CA 1
ATOM 616 C C . PRO A 1 74 ? 21.742 -17.871 -13.324 1.00 77.94 74 PRO A C 1
ATOM 618 O O . PRO A 1 74 ? 22.539 -17.815 -12.392 1.00 77.94 74 PRO A O 1
ATOM 621 N N . THR A 1 75 ? 21.316 -16.765 -13.940 1.00 86.00 75 THR A N 1
ATOM 622 C CA . THR A 1 75 ? 21.614 -15.410 -13.450 1.00 86.00 75 THR A CA 1
ATOM 623 C C . THR A 1 75 ? 20.418 -14.859 -12.685 1.00 86.00 75 THR A C 1
ATOM 625 O O . THR A 1 75 ? 19.272 -15.148 -13.033 1.00 86.00 75 THR A O 1
ATOM 628 N N . ALA A 1 76 ? 20.669 -14.030 -11.668 1.00 84.62 76 ALA A N 1
ATOM 629 C CA . ALA A 1 76 ? 19.598 -13.376 -10.914 1.00 84.62 76 ALA A CA 1
ATOM 630 C C . ALA A 1 76 ? 18.624 -12.633 -11.833 1.00 84.62 76 ALA A C 1
ATOM 632 O O . ALA A 1 76 ? 17.411 -12.724 -11.692 1.00 84.62 76 ALA A O 1
ATOM 633 N N . LEU A 1 77 ? 19.184 -11.953 -12.834 1.00 82.50 77 LEU A N 1
ATOM 634 C CA . LEU A 1 77 ? 18.469 -11.119 -13.790 1.00 82.50 77 LEU A CA 1
ATOM 635 C C . LEU A 1 77 ? 17.390 -11.905 -14.541 1.00 82.50 77 LEU A C 1
ATOM 637 O O . LEU A 1 77 ? 16.249 -11.459 -14.664 1.00 82.50 77 LEU A O 1
ATOM 641 N N . TRP A 1 78 ? 17.758 -13.086 -15.043 1.00 91.38 78 TRP A N 1
ATOM 642 C CA . TRP A 1 78 ? 16.839 -13.935 -15.789 1.00 91.38 78 TRP A CA 1
ATOM 643 C C . TRP A 1 78 ? 15.838 -14.623 -14.863 1.00 91.38 78 TRP A C 1
ATOM 645 O O . TRP A 1 78 ? 14.668 -14.737 -15.221 1.00 91.38 78 TRP A O 1
ATOM 655 N N . ARG A 1 79 ? 16.256 -14.987 -13.642 1.00 93.75 79 ARG A N 1
ATOM 656 C CA . ARG A 1 79 ? 15.365 -15.552 -12.616 1.00 93.75 79 ARG A CA 1
ATOM 657 C C . ARG A 1 79 ? 14.288 -14.556 -12.178 1.00 93.75 79 ARG A C 1
ATOM 659 O O . ARG A 1 79 ? 13.135 -14.958 -12.074 1.00 93.75 79 ARG A O 1
ATOM 666 N N . TYR A 1 80 ? 14.606 -13.263 -12.047 1.00 93.75 80 TYR A N 1
ATOM 667 C CA . TYR A 1 80 ? 13.597 -12.219 -11.808 1.00 93.75 80 TYR A CA 1
ATOM 668 C C . TYR A 1 80 ? 12.609 -12.068 -12.976 1.00 93.75 80 TYR A C 1
ATOM 670 O O . TYR A 1 80 ? 11.415 -11.890 -12.756 1.00 93.75 80 TYR A O 1
ATOM 678 N N . ALA A 1 81 ? 13.055 -12.167 -14.233 1.00 94.06 81 ALA A N 1
ATOM 679 C CA . ALA A 1 81 ? 12.116 -12.185 -15.360 1.00 94.06 81 ALA A CA 1
ATOM 680 C C . ALA A 1 81 ? 11.212 -13.427 -15.343 1.00 94.06 81 ALA A C 1
ATOM 682 O O . ALA A 1 81 ? 10.007 -13.322 -15.564 1.00 94.06 81 ALA A O 1
ATOM 683 N N . GLN A 1 82 ? 11.778 -14.604 -15.078 1.00 94.94 82 GLN A N 1
ATOM 684 C CA . GLN A 1 82 ? 11.012 -15.846 -14.999 1.00 94.94 82 GLN A CA 1
ATOM 685 C C . GLN A 1 82 ? 9.997 -15.814 -13.852 1.00 94.94 82 GLN A C 1
ATOM 687 O O . GLN A 1 82 ? 8.854 -16.218 -14.060 1.00 94.94 82 GLN A O 1
ATOM 692 N N . SER A 1 83 ? 10.378 -15.298 -12.679 1.00 96.12 83 SER A N 1
ATOM 693 C CA . SER A 1 83 ? 9.477 -15.188 -11.529 1.00 96.12 83 SER A CA 1
ATOM 694 C C . SER A 1 83 ? 8.324 -14.221 -11.801 1.00 96.12 83 SER A C 1
ATOM 696 O O . SER A 1 83 ? 7.174 -14.588 -11.573 1.00 96.12 83 SER A O 1
ATOM 698 N N . LEU A 1 84 ? 8.589 -13.046 -12.390 1.00 96.44 84 LEU A N 1
ATOM 699 C CA . LEU A 1 84 ? 7.534 -12.106 -12.787 1.00 96.44 84 LEU A CA 1
ATOM 700 C C . LEU A 1 84 ? 6.597 -12.702 -13.844 1.00 96.44 84 LEU A C 1
ATOM 702 O O . LEU A 1 84 ? 5.382 -12.518 -13.777 1.00 96.44 84 LEU A O 1
ATOM 706 N N . TRP A 1 85 ? 7.142 -13.409 -14.837 1.00 95.75 85 TRP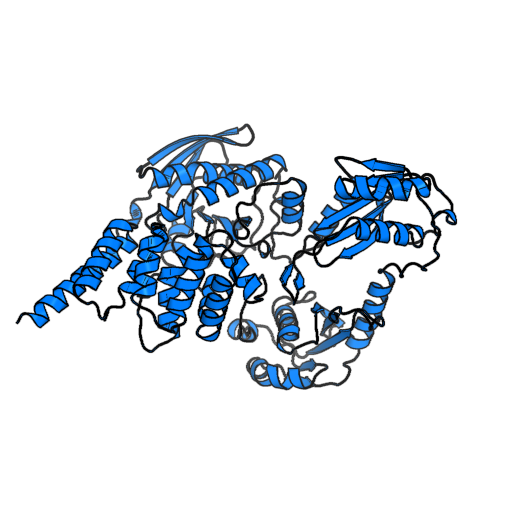 A N 1
ATOM 707 C CA . TRP A 1 85 ? 6.332 -14.087 -15.850 1.00 95.75 85 TRP A CA 1
ATOM 708 C C . TRP A 1 85 ? 5.434 -15.164 -15.227 1.00 95.75 85 TRP A C 1
ATOM 710 O O . TRP A 1 85 ? 4.238 -15.193 -15.521 1.00 95.75 85 TRP A O 1
ATOM 720 N N . ALA A 1 86 ? 5.986 -15.999 -14.342 1.00 95.62 86 ALA A N 1
ATOM 721 C CA . ALA A 1 86 ? 5.239 -17.038 -13.639 1.00 95.62 86 ALA A CA 1
ATOM 722 C C . ALA A 1 86 ? 4.130 -16.432 -12.765 1.00 95.62 86 ALA A C 1
ATOM 724 O O . ALA A 1 86 ? 2.984 -16.878 -12.835 1.00 95.62 86 ALA A O 1
ATOM 725 N N . TYR A 1 87 ? 4.439 -15.360 -12.028 1.00 96.12 87 TYR A N 1
ATOM 726 C CA . TYR A 1 87 ? 3.469 -14.627 -11.215 1.00 96.12 87 TYR A CA 1
ATOM 727 C C . TYR A 1 87 ? 2.347 -14.010 -12.059 1.00 96.12 87 TYR A C 1
ATOM 729 O O . TYR A 1 87 ? 1.175 -14.135 -11.721 1.00 96.12 87 TYR A O 1
ATOM 737 N N . ARG A 1 88 ? 2.662 -13.413 -13.216 1.00 94.31 88 ARG A N 1
ATOM 738 C CA . ARG A 1 88 ? 1.639 -12.862 -14.123 1.00 94.31 88 ARG A CA 1
ATOM 739 C C . ARG A 1 88 ? 0.661 -13.911 -14.658 1.00 94.31 88 ARG A C 1
ATOM 741 O O . ARG A 1 88 ? -0.468 -13.553 -14.975 1.00 94.31 88 ARG A O 1
ATOM 748 N N . LEU A 1 89 ? 1.092 -15.164 -14.818 1.00 92.88 89 LEU A N 1
ATOM 749 C CA . LEU A 1 89 ? 0.247 -16.232 -15.361 1.00 92.88 89 LEU A CA 1
ATOM 750 C C . LEU A 1 89 ? -0.521 -17.011 -14.295 1.00 92.88 89 LEU A C 1
ATOM 752 O O . LEU A 1 89 ? -1.672 -17.371 -14.529 1.00 92.88 89 LEU A O 1
ATOM 756 N N . GLY A 1 90 ? 0.123 -17.321 -13.171 1.00 91.81 90 GLY A N 1
ATOM 757 C CA . GLY A 1 90 ? -0.434 -18.197 -12.137 1.00 91.81 90 GLY A CA 1
ATOM 758 C C . GLY A 1 90 ? -0.697 -17.516 -10.798 1.00 91.81 90 GLY A C 1
ATOM 759 O O . GLY A 1 90 ? -1.232 -18.158 -9.900 1.00 91.81 90 GLY A O 1
ATOM 760 N N . GLY A 1 91 ? -0.315 -16.248 -10.639 1.00 93.88 91 GLY A N 1
ATOM 761 C CA . GLY A 1 91 ? -0.263 -15.590 -9.341 1.00 93.88 91 GLY A CA 1
ATOM 762 C C . GLY A 1 91 ? 0.797 -16.217 -8.436 1.00 93.88 91 GLY A C 1
ATOM 763 O O . GLY A 1 91 ? 1.861 -16.665 -8.876 1.00 93.88 91 GLY A O 1
ATOM 764 N N . ASP A 1 92 ? 0.492 -16.256 -7.146 1.00 93.25 92 ASP A N 1
ATOM 765 C CA . ASP A 1 92 ? 1.380 -16.776 -6.117 1.00 93.25 92 ASP A CA 1
ATOM 766 C C . ASP A 1 92 ? 1.414 -18.317 -6.099 1.00 93.25 92 ASP A C 1
ATOM 768 O O . ASP A 1 92 ? 0.700 -18.974 -5.344 1.00 93.25 92 ASP A O 1
ATOM 772 N N . THR A 1 93 ? 2.242 -18.892 -6.970 1.00 96.06 93 THR A N 1
ATOM 773 C CA . THR A 1 93 ? 2.450 -20.344 -7.109 1.00 96.06 93 THR A CA 1
ATOM 774 C C . THR A 1 93 ? 3.793 -20.780 -6.528 1.00 96.06 93 THR A C 1
ATOM 776 O O . THR A 1 93 ? 4.732 -19.987 -6.456 1.00 96.06 93 THR A O 1
ATOM 779 N N . GLU A 1 94 ? 3.925 -22.062 -6.172 1.00 93.56 94 GLU A N 1
ATOM 780 C CA . GLU A 1 94 ? 5.200 -22.629 -5.699 1.00 93.56 94 GLU A CA 1
ATOM 781 C C . GLU A 1 94 ? 6.349 -22.392 -6.691 1.00 93.56 94 GLU A C 1
ATOM 783 O O . GLU A 1 94 ? 7.453 -22.035 -6.284 1.00 93.56 94 GLU A O 1
ATOM 788 N N . ASP A 1 95 ? 6.086 -22.511 -7.996 1.00 93.81 95 ASP A N 1
ATOM 789 C CA . ASP A 1 95 ? 7.087 -22.242 -9.030 1.00 93.81 95 ASP A CA 1
ATOM 790 C C . ASP A 1 95 ? 7.498 -20.765 -9.084 1.00 93.81 95 ASP A C 1
ATOM 792 O O . ASP A 1 95 ? 8.691 -20.469 -9.190 1.00 93.81 95 ASP A O 1
ATOM 7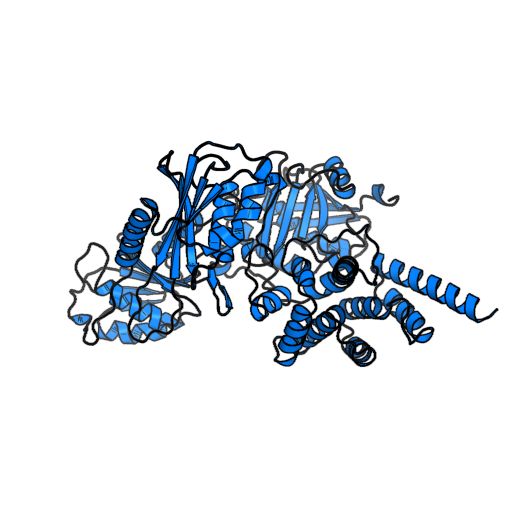96 N N . ALA A 1 96 ? 6.544 -19.832 -8.972 1.00 95.81 96 ALA A N 1
ATOM 797 C CA . ALA A 1 96 ? 6.848 -18.403 -8.938 1.00 95.81 96 ALA A CA 1
ATOM 798 C C . ALA A 1 96 ? 7.682 -18.036 -7.699 1.00 95.81 96 ALA A C 1
ATOM 800 O O . ALA A 1 96 ? 8.676 -17.314 -7.827 1.00 95.81 96 ALA A O 1
ATOM 801 N N . ARG A 1 97 ? 7.325 -18.577 -6.522 1.00 95.69 97 ARG A N 1
ATOM 802 C CA . ARG A 1 97 ? 8.074 -18.387 -5.266 1.00 95.69 97 ARG A CA 1
ATOM 803 C C . ARG A 1 97 ? 9.490 -18.941 -5.373 1.00 95.69 97 ARG A C 1
ATOM 805 O O . ARG A 1 97 ? 10.445 -18.218 -5.110 1.00 95.69 97 ARG A O 1
ATOM 812 N N . ARG A 1 98 ? 9.640 -20.178 -5.857 1.00 95.25 98 ARG A N 1
ATOM 813 C CA . ARG A 1 98 ? 10.948 -20.820 -6.050 1.00 95.25 98 ARG A CA 1
ATOM 814 C C . ARG A 1 98 ? 11.861 -19.991 -6.954 1.00 95.25 98 ARG A C 1
ATOM 816 O O . ARG A 1 98 ? 13.021 -19.772 -6.613 1.00 95.25 98 ARG A O 1
ATOM 823 N N . LEU A 1 99 ? 11.350 -19.509 -8.091 1.00 95.25 99 LEU A N 1
ATOM 824 C CA . LEU A 1 99 ? 12.118 -18.664 -9.015 1.00 95.25 99 LEU A CA 1
ATOM 825 C C . LEU A 1 99 ? 12.525 -17.330 -8.376 1.00 95.25 99 LEU A C 1
ATOM 827 O O . LEU A 1 99 ? 13.639 -16.861 -8.603 1.00 95.25 99 LEU A O 1
ATOM 831 N N . LEU A 1 100 ? 11.646 -16.729 -7.572 1.00 95.50 100 LEU A N 1
ATOM 832 C CA . LEU A 1 100 ? 11.930 -15.489 -6.855 1.00 95.50 100 LEU A CA 1
ATOM 833 C C . LEU A 1 100 ? 13.006 -15.678 -5.774 1.00 95.50 100 LEU A C 1
ATOM 835 O O . LEU A 1 100 ? 13.955 -14.900 -5.709 1.00 95.50 100 LEU A O 1
ATOM 839 N N . GLU A 1 101 ? 12.899 -16.727 -4.960 1.00 92.81 101 GLU A N 1
ATOM 840 C CA . GLU A 1 101 ? 13.892 -17.070 -3.936 1.00 92.81 101 GLU A CA 1
ATOM 841 C C . GLU A 1 101 ? 15.257 -17.415 -4.551 1.00 92.81 101 GLU A C 1
ATOM 843 O O . GLU A 1 101 ? 16.306 -17.086 -3.994 1.00 92.81 101 GLU A O 1
ATOM 848 N N . GLU A 1 102 ? 15.272 -18.096 -5.702 1.00 93.56 102 GLU A N 1
ATOM 849 C CA . GLU A 1 102 ? 16.489 -18.317 -6.491 1.00 93.56 102 GLU A CA 1
ATOM 850 C C . GLU A 1 102 ? 17.078 -16.992 -6.995 1.00 93.56 102 GLU A C 1
ATOM 852 O O . GLU A 1 102 ? 18.291 -16.801 -6.905 1.00 93.56 102 GLU A O 1
ATOM 857 N N . ALA A 1 103 ? 16.244 -16.073 -7.491 1.00 92.94 103 ALA A N 1
ATOM 858 C CA . ALA A 1 103 ? 16.686 -14.762 -7.958 1.00 92.94 103 ALA A CA 1
ATOM 859 C C . ALA A 1 103 ? 17.317 -13.940 -6.827 1.00 92.94 103 ALA A C 1
ATOM 861 O O . ALA A 1 103 ? 18.433 -13.453 -6.988 1.00 92.94 103 ALA A O 1
ATOM 862 N N . SER A 1 104 ? 16.650 -13.855 -5.673 1.00 89.12 104 SER A N 1
ATOM 863 C CA . SER A 1 104 ? 17.121 -13.112 -4.497 1.00 89.12 104 SER A CA 1
ATOM 864 C C . SER A 1 104 ? 18.451 -13.651 -3.962 1.00 89.12 104 SER A C 1
ATOM 866 O O . SER A 1 104 ? 19.382 -12.881 -3.725 1.00 89.12 104 SER A O 1
ATOM 868 N N . ARG A 1 105 ? 18.613 -14.982 -3.881 1.00 88.25 105 ARG A N 1
ATOM 869 C CA . ARG A 1 105 ? 19.883 -15.609 -3.463 1.00 88.25 105 ARG A CA 1
ATOM 870 C C . ARG A 1 105 ? 21.071 -15.268 -4.367 1.00 88.25 105 ARG A C 1
ATOM 872 O O . ARG A 1 105 ? 22.211 -15.370 -3.922 1.00 88.25 105 ARG A O 1
ATOM 879 N N . LEU A 1 106 ? 20.828 -14.902 -5.624 1.00 87.38 106 LEU A N 1
ATOM 880 C CA . LEU A 1 106 ? 21.876 -14.598 -6.598 1.00 87.38 106 LEU A CA 1
ATOM 881 C C . LEU A 1 106 ? 22.306 -13.111 -6.621 1.00 87.38 106 LEU A C 1
ATOM 883 O O . LEU A 1 106 ? 23.323 -12.825 -7.244 1.00 87.38 106 LEU A O 1
ATOM 887 N N . ASP A 1 107 ? 21.598 -12.174 -5.973 1.00 83.25 107 ASP A N 1
ATOM 888 C CA . ASP A 1 107 ? 20.783 -11.156 -6.675 1.00 83.25 107 ASP A CA 1
ATOM 889 C C . ASP A 1 107 ? 19.930 -10.246 -5.771 1.00 83.25 107 ASP A C 1
ATOM 891 O O . ASP A 1 107 ? 18.873 -9.813 -6.231 1.00 83.25 107 ASP A O 1
ATOM 895 N N . ALA A 1 108 ? 20.296 -9.993 -4.510 1.00 85.25 108 ALA A N 1
ATOM 896 C CA . ALA A 1 108 ? 19.430 -9.244 -3.590 1.00 85.25 108 ALA A CA 1
ATOM 897 C C . ALA A 1 108 ? 19.341 -7.731 -3.883 1.00 85.25 108 ALA A C 1
ATOM 899 O O . ALA A 1 108 ? 18.304 -7.141 -3.602 1.00 85.25 108 ALA A O 1
ATOM 900 N N . ASP A 1 109 ? 20.350 -7.120 -4.512 1.00 83.81 109 ASP A N 1
ATOM 901 C CA . ASP A 1 109 ? 20.455 -5.663 -4.722 1.00 83.81 109 ASP A CA 1
ATOM 902 C C . ASP A 1 109 ? 19.349 -5.132 -5.663 1.00 83.81 109 ASP A C 1
ATOM 904 O O . ASP A 1 109 ? 19.059 -3.939 -5.715 1.00 83.81 109 ASP A O 1
ATOM 908 N N . PHE A 1 110 ? 18.716 -6.008 -6.455 1.00 84.94 110 PHE A N 1
ATOM 909 C CA . PHE A 1 110 ? 17.549 -5.636 -7.263 1.00 84.94 110 PHE A CA 1
ATOM 910 C C . PHE A 1 110 ? 16.340 -5.255 -6.394 1.00 84.94 110 PHE A C 1
ATOM 912 O O . PHE A 1 110 ? 15.509 -4.448 -6.816 1.00 84.94 110 PHE A O 1
ATOM 919 N N . LEU A 1 111 ? 16.236 -5.827 -5.190 1.00 85.62 111 LEU A N 1
ATOM 920 C CA . LEU A 1 111 ? 15.133 -5.565 -4.270 1.00 85.62 111 LEU A CA 1
ATOM 921 C C . LEU A 1 111 ? 15.150 -4.119 -3.778 1.00 85.62 111 LEU A C 1
ATOM 923 O O . LEU A 1 111 ? 14.079 -3.558 -3.597 1.00 85.62 111 LEU A O 1
ATOM 927 N N . ASP A 1 112 ? 16.313 -3.480 -3.682 1.00 79.44 112 ASP A N 1
ATOM 928 C CA . ASP A 1 112 ? 16.445 -2.070 -3.293 1.00 79.44 112 ASP A CA 1
ATOM 929 C C . ASP A 1 112 ? 15.761 -1.134 -4.299 1.00 79.44 112 ASP A C 1
ATOM 931 O O . ASP A 1 112 ? 15.315 -0.051 -3.936 1.00 79.44 112 ASP A O 1
ATOM 935 N N . TYR A 1 113 ? 15.662 -1.544 -5.570 1.00 80.94 113 TYR A N 1
ATOM 936 C CA . TYR A 1 113 ? 14.936 -0.811 -6.614 1.00 80.94 113 TYR A CA 1
ATOM 937 C C . TYR A 1 113 ? 13.443 -1.152 -6.650 1.00 80.94 113 TYR A C 1
ATOM 939 O O . TYR A 1 113 ? 12.620 -0.323 -7.041 1.00 80.94 113 TYR A O 1
ATOM 947 N N . LEU A 1 114 ? 13.089 -2.402 -6.335 1.00 84.69 114 LEU A N 1
ATOM 948 C CA . LEU A 1 114 ? 11.706 -2.873 -6.397 1.00 84.69 114 LEU A CA 1
ATOM 949 C C . LEU A 1 114 ? 10.907 -2.510 -5.141 1.00 84.69 114 LEU A C 1
ATOM 951 O O . LEU A 1 114 ? 9.729 -2.191 -5.255 1.00 84.69 114 LEU A O 1
ATOM 955 N N . LEU A 1 115 ? 11.536 -2.597 -3.972 1.00 80.88 115 LEU A N 1
ATOM 956 C CA . LEU A 1 115 ? 10.914 -2.525 -2.651 1.00 80.88 115 LEU A CA 1
ATOM 957 C C . LEU A 1 115 ? 11.432 -1.375 -1.777 1.00 80.88 115 LEU A C 1
ATOM 959 O O . LEU A 1 115 ? 10.825 -1.139 -0.731 1.00 80.88 115 LEU A O 1
ATOM 963 N N . GLY A 1 116 ? 12.534 -0.729 -2.165 1.00 69.25 116 GLY A N 1
ATOM 964 C CA . GLY A 1 116 ? 13.141 0.400 -1.456 1.00 69.25 116 GLY A CA 1
ATOM 965 C C . GLY A 1 116 ? 13.290 1.637 -2.344 1.00 69.25 116 GLY A C 1
ATOM 966 O O . GLY A 1 116 ? 12.703 1.717 -3.428 1.00 69.25 116 GLY A O 1
ATOM 967 N N . ASP A 1 117 ? 14.121 2.576 -1.893 1.00 60.38 117 ASP A N 1
ATOM 968 C CA . ASP A 1 117 ? 14.203 3.935 -2.448 1.00 60.38 117 ASP A CA 1
ATOM 969 C C . ASP A 1 117 ? 15.299 4.130 -3.515 1.00 60.38 117 ASP A C 1
ATOM 971 O O . ASP A 1 117 ? 15.666 5.256 -3.875 1.00 60.38 117 ASP A O 1
ATOM 975 N N . SER A 1 118 ? 15.860 3.044 -4.061 1.00 65.56 118 SER A N 1
ATOM 976 C CA . SER A 1 118 ? 16.939 3.167 -5.047 1.00 65.56 118 SER A CA 1
ATOM 977 C C . SER A 1 118 ? 16.472 3.809 -6.356 1.00 65.56 118 SER A C 1
ATOM 979 O O . SER A 1 118 ? 15.558 3.345 -7.040 1.00 65.56 118 SER A O 1
ATOM 981 N N . LEU A 1 119 ? 17.182 4.861 -6.771 1.00 63.31 119 LEU A N 1
ATOM 982 C CA . LEU A 1 119 ? 16.829 5.654 -7.947 1.00 63.31 119 LEU A CA 1
ATOM 983 C C . LEU A 1 119 ? 17.362 5.067 -9.259 1.00 63.31 119 LEU A C 1
ATOM 985 O O . LEU A 1 119 ? 18.515 4.640 -9.381 1.00 63.31 119 LEU A O 1
ATOM 989 N N . ILE A 1 120 ? 16.536 5.161 -10.304 1.00 66.94 120 ILE A N 1
ATOM 990 C CA . ILE A 1 120 ? 16.944 4.889 -11.685 1.00 66.94 120 ILE A CA 1
ATOM 991 C C . ILE A 1 120 ? 17.382 6.183 -12.364 1.00 66.94 120 ILE A C 1
ATOM 993 O O . ILE A 1 120 ? 16.566 6.977 -12.826 1.00 66.94 120 ILE A O 1
ATOM 997 N N . TYR A 1 121 ? 18.695 6.351 -12.494 1.00 62.94 121 TYR A N 1
ATOM 998 C CA . TYR A 1 121 ? 19.286 7.443 -13.265 1.00 62.94 121 TYR A CA 1
ATOM 999 C C . TYR A 1 121 ? 19.086 7.230 -14.771 1.00 62.94 121 TYR A C 1
ATOM 1001 O O . TYR A 1 121 ? 19.642 6.297 -15.354 1.00 62.94 121 TYR A O 1
ATOM 1009 N N . ALA A 1 122 ? 18.271 8.082 -15.397 1.00 62.09 122 ALA A N 1
ATOM 1010 C CA . ALA A 1 122 ? 17.892 7.961 -16.807 1.00 62.09 122 ALA A CA 1
ATOM 1011 C C . ALA A 1 122 ? 19.028 8.295 -17.796 1.00 62.09 122 ALA A C 1
ATOM 1013 O O . ALA A 1 122 ? 18.992 7.860 -18.949 1.00 62.09 122 ALA A O 1
ATOM 1014 N N . ASP A 1 123 ? 20.023 9.070 -17.364 1.00 58.62 123 ASP A N 1
ATOM 1015 C CA . ASP A 1 123 ? 21.229 9.413 -18.123 1.00 58.62 123 ASP A CA 1
ATOM 1016 C C . ASP A 1 123 ? 22.262 8.274 -18.130 1.00 58.62 123 ASP A C 1
ATOM 1018 O O . ASP A 1 123 ? 23.106 8.192 -19.032 1.00 58.62 123 ASP A O 1
ATOM 1022 N N . ARG A 1 124 ? 22.171 7.350 -17.166 1.00 69.38 124 ARG A N 1
ATOM 1023 C CA . ARG A 1 124 ? 23.042 6.181 -17.088 1.00 69.38 124 ARG A CA 1
ATOM 1024 C C . ARG A 1 124 ? 22.645 5.148 -18.156 1.00 69.38 124 ARG A C 1
ATOM 1026 O O . ARG A 1 124 ? 21.508 4.677 -18.181 1.00 69.38 124 ARG A O 1
ATOM 1033 N N . PRO A 1 125 ? 23.567 4.760 -19.057 1.00 75.56 125 PRO A N 1
ATOM 1034 C CA . PRO A 1 125 ? 23.258 3.815 -20.121 1.00 75.56 125 PRO A CA 1
ATOM 1035 C C . PRO A 1 125 ? 23.081 2.395 -19.577 1.00 75.56 125 PRO A C 1
ATOM 1037 O O . PRO A 1 125 ? 23.882 1.933 -18.770 1.00 75.56 125 PRO A O 1
ATOM 1040 N N . VAL A 1 126 ? 22.102 1.673 -20.122 1.00 83.94 126 VAL A N 1
ATOM 1041 C CA . VAL A 1 126 ? 21.901 0.239 -19.864 1.00 83.94 126 VAL A CA 1
ATOM 1042 C C . VAL A 1 126 ? 23.087 -0.553 -20.422 1.00 83.94 126 VAL A C 1
ATOM 1044 O O . VAL A 1 126 ? 23.346 -0.545 -21.632 1.00 83.94 126 VAL A O 1
ATOM 1047 N N . ARG A 1 127 ? 23.815 -1.235 -19.537 1.00 81.94 127 ARG A N 1
ATOM 1048 C CA . ARG A 1 127 ? 25.029 -2.003 -19.822 1.00 81.94 127 ARG A CA 1
ATOM 1049 C C . ARG A 1 127 ? 25.053 -3.288 -19.001 1.00 81.94 127 ARG A C 1
ATOM 1051 O O . ARG A 1 127 ? 24.737 -3.300 -17.822 1.00 81.94 127 ARG A O 1
ATOM 1058 N N . PHE A 1 128 ? 25.483 -4.366 -19.645 1.00 84.75 128 PHE A N 1
ATOM 1059 C CA . PHE A 1 128 ? 25.657 -5.668 -19.010 1.00 84.75 128 PHE A CA 1
ATOM 1060 C C . PHE A 1 128 ? 27.129 -6.051 -19.092 1.00 84.75 128 PHE A C 1
ATOM 1062 O O . PHE A 1 128 ? 27.747 -5.944 -20.158 1.00 84.75 128 PHE A O 1
ATOM 1069 N N . GLY A 1 129 ? 27.708 -6.467 -17.968 1.00 78.12 129 GLY A N 1
ATOM 1070 C CA . GLY A 1 129 ? 29.147 -6.669 -17.880 1.00 78.12 129 GLY A CA 1
ATOM 1071 C C . GLY A 1 129 ? 29.580 -7.436 -16.641 1.00 78.12 129 GLY A C 1
ATOM 1072 O O . GLY A 1 129 ? 28.836 -8.236 -16.089 1.00 78.12 129 GLY A O 1
ATOM 1073 N N . ARG A 1 130 ? 30.837 -7.221 -16.239 1.00 74.19 130 ARG A N 1
ATOM 1074 C CA . ARG A 1 130 ? 31.410 -7.843 -15.034 1.00 74.19 130 ARG A CA 1
ATOM 1075 C C . ARG A 1 130 ? 31.060 -7.097 -13.751 1.00 74.19 130 ARG A C 1
ATOM 1077 O O . ARG A 1 130 ? 31.174 -7.679 -12.681 1.00 74.19 130 ARG A O 1
ATOM 1084 N N . ASP A 1 131 ? 30.700 -5.823 -13.865 1.00 81.69 131 ASP A N 1
ATOM 1085 C CA . ASP A 1 131 ? 30.248 -5.028 -12.732 1.00 81.69 131 ASP A CA 1
ATOM 1086 C C . ASP A 1 131 ? 28.800 -5.413 -12.407 1.00 81.69 131 ASP A C 1
ATOM 1088 O O . ASP A 1 131 ? 27.891 -5.216 -13.224 1.00 81.69 131 ASP A O 1
ATOM 1092 N N . ARG A 1 132 ? 28.616 -6.006 -11.224 1.00 78.94 132 ARG A N 1
ATOM 1093 C CA . ARG A 1 132 ? 27.312 -6.436 -10.720 1.00 78.94 132 ARG A CA 1
ATOM 1094 C C . ARG A 1 132 ? 26.381 -5.239 -10.540 1.00 78.94 132 ARG A C 1
ATOM 1096 O O . ARG A 1 132 ? 25.291 -5.271 -11.090 1.00 78.94 132 ARG A O 1
ATOM 1103 N N . HIS A 1 133 ? 26.823 -4.152 -9.905 1.00 76.44 133 HIS A N 1
ATOM 1104 C CA . HIS A 1 133 ? 25.967 -2.991 -9.633 1.00 76.44 133 HIS A CA 1
ATOM 1105 C C . HIS A 1 133 ? 25.526 -2.271 -10.917 1.00 76.44 133 HIS A C 1
ATOM 1107 O O . HIS A 1 133 ? 24.378 -1.843 -11.029 1.00 76.44 133 HIS A O 1
ATOM 1113 N N . GLU A 1 134 ? 26.409 -2.151 -11.918 1.00 80.38 134 GLU A N 1
ATOM 1114 C CA . GLU A 1 134 ? 26.029 -1.612 -13.238 1.00 80.38 134 GLU A CA 1
ATOM 1115 C C . GLU A 1 134 ? 24.981 -2.496 -13.931 1.00 80.38 134 GLU A C 1
ATOM 1117 O O . GLU A 1 134 ? 24.032 -1.992 -14.536 1.00 80.38 134 GLU A O 1
ATOM 1122 N N . THR A 1 135 ? 25.134 -3.813 -13.799 1.00 86.06 135 THR A N 1
ATOM 1123 C CA . THR A 1 135 ? 24.225 -4.806 -14.372 1.00 86.06 135 THR A CA 1
ATOM 1124 C C . THR A 1 135 ? 22.863 -4.800 -13.661 1.00 86.06 135 THR A C 1
ATOM 1126 O O . THR A 1 135 ? 21.833 -4.819 -14.337 1.00 86.06 135 THR A O 1
ATOM 1129 N N . THR A 1 136 ? 22.833 -4.687 -12.330 1.00 84.81 136 THR A N 1
ATOM 1130 C CA . THR A 1 136 ? 21.604 -4.600 -11.524 1.00 84.81 136 THR A CA 1
ATOM 1131 C C . THR A 1 136 ? 20.833 -3.311 -11.804 1.00 84.81 136 THR A C 1
ATOM 1133 O O . THR A 1 136 ? 19.639 -3.375 -12.096 1.00 84.81 136 THR A O 1
ATOM 1136 N N . HIS A 1 137 ? 21.508 -2.153 -11.845 1.00 86.19 137 HIS A N 1
ATOM 1137 C CA . HIS A 1 137 ? 20.886 -0.885 -12.265 1.00 86.19 137 HIS A CA 1
ATOM 1138 C C . HIS A 1 137 ? 20.275 -0.993 -13.669 1.00 86.19 137 HIS A C 1
ATOM 1140 O O . HIS A 1 137 ? 19.131 -0.598 -13.896 1.00 86.19 137 HIS A O 1
ATOM 1146 N N . SER A 1 138 ? 21.019 -1.583 -14.608 1.00 86.12 138 SER A N 1
ATOM 1147 C CA . SER A 1 138 ? 20.581 -1.765 -15.995 1.00 86.12 138 SER A CA 1
ATOM 1148 C C . SER A 1 138 ? 19.367 -2.687 -16.115 1.00 86.12 138 SER A C 1
ATOM 1150 O O . SER A 1 138 ? 18.515 -2.469 -16.978 1.00 86.12 138 SER A O 1
ATOM 1152 N N . LEU A 1 139 ? 19.256 -3.694 -15.244 1.00 84.44 139 LEU A N 1
ATOM 1153 C CA . LEU A 1 139 ? 18.063 -4.528 -15.151 1.00 84.44 139 LEU A CA 1
ATOM 1154 C C . LEU A 1 139 ? 16.877 -3.751 -14.610 1.00 84.44 139 LEU A C 1
ATOM 1156 O O . LEU A 1 139 ? 15.803 -3.806 -15.202 1.00 84.44 139 LEU A O 1
ATOM 1160 N N . ALA A 1 140 ? 17.070 -3.035 -13.505 1.00 85.56 140 ALA A N 1
ATOM 1161 C CA . ALA A 1 140 ? 16.020 -2.237 -12.901 1.00 85.56 140 ALA A CA 1
ATOM 1162 C C . ALA A 1 140 ? 15.473 -1.218 -13.910 1.00 85.56 140 ALA A C 1
ATOM 1164 O O . ALA A 1 140 ? 14.266 -1.162 -14.129 1.00 85.56 140 ALA A O 1
ATOM 1165 N N . ALA A 1 141 ? 16.339 -0.563 -14.685 1.00 84.31 141 ALA A N 1
ATOM 1166 C CA . ALA A 1 141 ? 15.927 0.322 -15.775 1.00 84.31 141 ALA A CA 1
ATOM 1167 C C . ALA A 1 141 ? 15.072 -0.362 -16.871 1.00 84.31 141 ALA A C 1
ATOM 1169 O O . ALA A 1 141 ? 14.268 0.299 -17.535 1.00 84.31 141 ALA A O 1
ATOM 1170 N N . LEU A 1 142 ? 15.234 -1.671 -17.100 1.00 87.31 142 LEU A N 1
ATOM 1171 C CA . LEU A 1 142 ? 14.462 -2.416 -18.098 1.00 87.31 142 LEU A CA 1
ATOM 1172 C C . LEU A 1 142 ? 13.182 -3.043 -17.536 1.00 87.31 142 LEU A C 1
ATOM 1174 O O . LEU A 1 142 ? 12.147 -2.960 -18.200 1.00 87.31 142 LEU A O 1
ATOM 1178 N N . PHE A 1 143 ? 13.256 -3.685 -16.368 1.00 90.50 143 PHE A N 1
ATOM 1179 C CA . PHE A 1 143 ? 12.210 -4.562 -15.831 1.00 90.50 143 PHE A CA 1
ATOM 1180 C C . PHE A 1 143 ? 11.389 -3.941 -14.704 1.00 90.50 143 PHE A C 1
ATOM 1182 O O . PHE A 1 143 ? 10.251 -4.370 -14.524 1.00 90.50 143 PHE A O 1
ATOM 1189 N N . LEU A 1 144 ? 11.886 -2.929 -13.983 1.00 87.38 144 LEU A N 1
ATOM 1190 C CA . LEU A 1 144 ? 11.107 -2.276 -12.923 1.00 87.38 144 LEU A CA 1
ATOM 1191 C C . LEU A 1 144 ? 9.741 -1.761 -13.420 1.00 87.38 144 LEU A C 1
ATOM 1193 O O . LEU A 1 144 ? 8.746 -2.018 -12.740 1.00 87.38 144 LEU A O 1
ATOM 1197 N N . PRO A 1 145 ? 9.618 -1.168 -14.632 1.00 85.81 145 PRO A N 1
ATOM 1198 C CA . PRO A 1 145 ? 8.309 -0.813 -15.179 1.00 85.81 145 PRO A CA 1
ATOM 1199 C C . PRO A 1 145 ? 7.353 -2.005 -15.310 1.00 85.81 145 PRO A C 1
ATOM 1201 O O . PRO A 1 145 ? 6.157 -1.864 -15.075 1.00 85.81 145 PRO A O 1
ATOM 1204 N N . ALA A 1 146 ? 7.861 -3.187 -15.670 1.00 90.12 146 ALA A N 1
ATOM 1205 C CA . ALA A 1 146 ? 7.047 -4.390 -15.804 1.00 90.12 146 ALA A CA 1
ATOM 1206 C C . ALA A 1 146 ? 6.596 -4.924 -14.441 1.00 90.12 146 ALA A C 1
ATOM 1208 O O . ALA A 1 146 ? 5.431 -5.299 -14.302 1.00 90.12 146 ALA A O 1
ATOM 1209 N N . TRP A 1 147 ? 7.486 -4.930 -13.448 1.00 92.31 147 TRP A N 1
ATOM 1210 C CA . TRP A 1 147 ? 7.148 -5.288 -12.070 1.00 92.31 147 TRP A CA 1
ATOM 1211 C C . TRP A 1 147 ? 6.055 -4.372 -11.522 1.00 92.31 147 TRP A C 1
ATOM 1213 O O . TRP A 1 147 ? 5.002 -4.850 -11.122 1.00 92.31 147 TRP A O 1
ATOM 1223 N N . ARG A 1 148 ? 6.249 -3.056 -11.624 1.00 86.06 148 ARG A N 1
ATOM 1224 C CA . ARG A 1 148 ? 5.332 -2.044 -11.075 1.00 86.06 148 ARG A CA 1
ATOM 1225 C C . ARG A 1 148 ? 4.018 -1.926 -11.843 1.00 86.06 148 ARG A C 1
ATOM 1227 O O . ARG A 1 148 ? 3.005 -1.531 -11.286 1.00 86.06 148 ARG A O 1
ATOM 1234 N N . ALA A 1 149 ? 4.002 -2.318 -13.116 1.00 85.69 149 ALA A N 1
ATOM 1235 C CA . ALA A 1 149 ? 2.768 -2.453 -13.886 1.00 85.69 149 ALA A CA 1
ATOM 1236 C C . ALA A 1 149 ? 2.001 -3.756 -13.599 1.00 85.69 149 ALA A C 1
ATOM 1238 O O . ALA A 1 149 ? 0.945 -3.956 -14.200 1.00 85.69 149 ALA A O 1
ATOM 1239 N N . THR A 1 150 ? 2.534 -4.655 -12.765 1.00 90.88 150 THR A N 1
ATOM 1240 C CA . THR A 1 150 ? 1.887 -5.921 -12.403 1.00 90.88 150 THR A CA 1
ATOM 1241 C C . THR A 1 150 ? 1.241 -5.784 -11.024 1.00 90.88 150 THR A C 1
ATOM 1243 O O . THR A 1 150 ? 1.973 -5.683 -10.042 1.00 90.88 150 THR A O 1
ATOM 1246 N N . PRO A 1 151 ? -0.101 -5.797 -10.930 1.00 89.50 151 PRO A N 1
ATOM 1247 C CA . PRO A 1 151 ? -0.813 -5.675 -9.658 1.00 89.50 151 PRO A CA 1
ATOM 1248 C C . PRO A 1 151 ? -0.332 -6.664 -8.589 1.00 89.50 151 PRO A C 1
ATOM 1250 O O . PRO A 1 151 ? -0.237 -7.867 -8.852 1.00 89.50 151 PRO A O 1
ATOM 1253 N N . GLY A 1 152 ? -0.041 -6.166 -7.385 1.00 89.00 152 GLY A N 1
ATOM 1254 C CA . GLY A 1 152 ? 0.352 -6.979 -6.235 1.00 89.00 152 GLY A CA 1
ATOM 1255 C C . GLY A 1 152 ? 1.753 -7.586 -6.323 1.00 89.00 152 GLY A C 1
ATOM 1256 O O . GLY A 1 152 ? 2.121 -8.356 -5.441 1.00 89.00 152 GLY A O 1
ATOM 1257 N N . ALA A 1 153 ? 2.530 -7.321 -7.380 1.00 92.56 153 ALA A N 1
ATOM 1258 C CA . ALA A 1 153 ? 3.823 -7.971 -7.563 1.00 92.56 153 ALA A CA 1
ATOM 1259 C C . ALA A 1 153 ? 4.862 -7.512 -6.533 1.00 92.56 153 ALA A C 1
ATOM 1261 O O . ALA A 1 153 ? 5.628 -8.348 -6.060 1.00 92.56 153 ALA A O 1
ATOM 1262 N N . ALA A 1 154 ? 4.894 -6.226 -6.168 1.00 88.69 154 ALA A N 1
ATOM 1263 C CA . ALA A 1 154 ? 5.853 -5.728 -5.180 1.00 88.69 154 ALA A CA 1
ATOM 1264 C C . ALA A 1 154 ? 5.496 -6.263 -3.788 1.00 88.69 154 ALA A C 1
ATOM 1266 O O . ALA A 1 154 ? 6.344 -6.873 -3.134 1.00 88.69 154 ALA A O 1
ATOM 1267 N N . SER A 1 155 ? 4.222 -6.172 -3.399 1.00 84.88 155 SER A N 1
ATOM 1268 C CA . SER A 1 155 ? 3.747 -6.725 -2.126 1.00 84.88 155 SER A CA 1
ATOM 1269 C C . SER A 1 155 ? 3.894 -8.252 -2.065 1.00 84.88 155 SER A C 1
ATOM 1271 O O . SER A 1 155 ? 4.217 -8.809 -1.015 1.00 84.88 155 SER A O 1
ATOM 1273 N N . TRP A 1 156 ? 3.738 -8.958 -3.192 1.00 91.44 156 TRP A N 1
ATOM 1274 C CA . TRP A 1 156 ? 4.034 -10.390 -3.291 1.00 91.44 156 TRP A CA 1
ATOM 1275 C C . TRP A 1 156 ? 5.510 -10.689 -3.030 1.00 91.44 156 TRP A C 1
ATOM 1277 O O . TRP A 1 156 ? 5.802 -11.542 -2.190 1.00 91.44 156 TRP A O 1
ATOM 1287 N N . VAL A 1 157 ? 6.435 -9.982 -3.695 1.00 90.69 157 VAL A N 1
ATOM 1288 C CA . VAL A 1 157 ? 7.873 -10.169 -3.454 1.00 90.69 157 VAL A CA 1
ATOM 1289 C C . VAL A 1 157 ? 8.207 -9.905 -1.995 1.00 90.69 157 VAL A C 1
ATOM 1291 O O . VAL A 1 157 ? 8.896 -10.708 -1.365 1.00 90.69 157 VAL A O 1
ATOM 1294 N N . ARG A 1 158 ? 7.680 -8.808 -1.454 1.00 84.38 158 ARG A N 1
ATOM 1295 C CA . ARG A 1 158 ? 7.883 -8.401 -0.072 1.00 84.38 158 ARG A CA 1
ATOM 1296 C C . ARG A 1 158 ? 7.454 -9.488 0.911 1.00 84.38 158 ARG A C 1
ATOM 1298 O O . ARG A 1 158 ? 8.240 -9.861 1.775 1.00 84.38 158 ARG A O 1
ATOM 1305 N N . ARG A 1 159 ? 6.257 -10.049 0.728 1.00 83.06 159 ARG A N 1
ATOM 1306 C CA . ARG A 1 159 ? 5.716 -11.132 1.560 1.00 83.06 159 ARG A CA 1
ATOM 1307 C C . ARG A 1 159 ? 6.526 -12.424 1.442 1.00 83.06 159 ARG A C 1
ATOM 1309 O O . ARG A 1 159 ? 6.865 -13.020 2.457 1.00 83.06 159 ARG A O 1
ATOM 1316 N N . VAL A 1 160 ? 6.862 -12.859 0.223 1.00 85.38 160 VAL A N 1
ATOM 1317 C CA . VAL A 1 160 ? 7.612 -14.113 0.003 1.00 85.38 160 VAL A CA 1
ATOM 1318 C C . VAL A 1 160 ? 9.024 -14.027 0.578 1.00 85.38 160 VAL A C 1
ATOM 1320 O O . VAL A 1 160 ? 9.486 -14.970 1.214 1.00 85.38 160 VAL A O 1
ATOM 1323 N N . LEU A 1 161 ? 9.698 -12.891 0.387 1.00 83.94 161 LEU A N 1
ATOM 1324 C CA . LEU A 1 161 ? 11.063 -12.670 0.870 1.00 83.94 161 LEU A CA 1
ATOM 1325 C C . LEU A 1 161 ? 11.124 -12.081 2.287 1.00 83.94 161 LEU A C 1
ATOM 1327 O O . LEU A 1 161 ? 12.220 -11.849 2.789 1.00 83.94 161 LEU A O 1
ATOM 1331 N N . ARG A 1 162 ? 9.968 -11.853 2.926 1.00 74.94 162 ARG A N 1
ATOM 1332 C CA . ARG A 1 162 ? 9.832 -11.298 4.284 1.00 74.94 162 ARG A CA 1
ATOM 1333 C C . ARG A 1 162 ? 10.577 -9.974 4.471 1.00 74.94 162 ARG A C 1
ATOM 1335 O O . ARG A 1 162 ? 11.240 -9.741 5.479 1.00 74.94 162 ARG A O 1
ATOM 1342 N N . VAL A 1 163 ? 10.486 -9.103 3.472 1.00 72.75 163 VAL A N 1
ATOM 1343 C CA . VAL A 1 163 ? 11.079 -7.764 3.525 1.00 72.75 163 VAL A CA 1
ATOM 1344 C C . VAL A 1 163 ? 10.100 -6.828 4.257 1.00 72.75 163 VAL A C 1
ATOM 1346 O O . VAL A 1 163 ? 8.923 -6.819 3.915 1.00 72.75 163 VAL A O 1
ATOM 1349 N N . PRO A 1 164 ? 10.515 -6.026 5.252 1.00 60.91 164 PRO A N 1
ATOM 1350 C CA . PRO A 1 164 ? 9.601 -5.103 5.934 1.00 60.91 164 PRO A CA 1
ATOM 1351 C C . PRO A 1 164 ? 9.032 -4.008 5.007 1.00 60.91 164 PRO A C 1
ATOM 1353 O O . PRO A 1 164 ? 9.679 -3.637 4.033 1.00 60.91 164 PRO A O 1
ATOM 1356 N N . LEU A 1 165 ? 7.827 -3.501 5.284 1.00 62.22 165 LEU A N 1
ATOM 1357 C CA . LEU A 1 165 ? 7.187 -2.327 4.656 1.00 62.22 165 LEU A CA 1
ATOM 1358 C C . LEU A 1 165 ? 7.709 -1.038 5.310 1.00 62.22 165 LEU A C 1
ATOM 1360 O O . LEU A 1 165 ? 7.777 -0.965 6.535 1.00 62.22 165 LEU A O 1
ATOM 1364 N N . GLY A 1 166 ? 8.023 -0.025 4.497 1.00 53.97 166 GLY A N 1
ATOM 1365 C CA . GLY A 1 166 ? 8.781 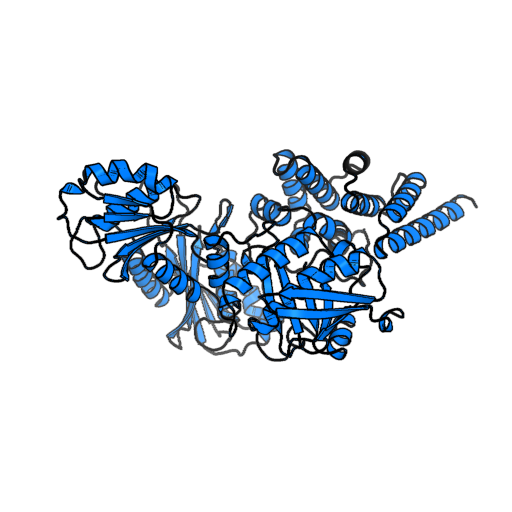1.151 4.934 1.00 53.97 166 GLY A CA 1
ATOM 1366 C C . GLY A 1 166 ? 10.284 0.876 4.844 1.00 53.97 166 GLY A C 1
ATOM 1367 O O . GLY A 1 166 ? 10.804 0.041 5.575 1.00 53.97 166 GLY A O 1
ATOM 1368 N N . ASP A 1 167 ? 10.918 1.524 3.868 1.00 36.41 167 ASP A N 1
ATOM 1369 C CA . ASP A 1 167 ? 12.358 1.612 3.582 1.00 36.41 167 ASP A CA 1
ATOM 1370 C C . ASP A 1 167 ? 13.273 0.438 4.050 1.00 36.41 167 ASP A C 1
ATOM 1372 O O . ASP A 1 167 ? 13.687 0.365 5.213 1.00 36.41 167 ASP A O 1
ATOM 1376 N N . PRO A 1 168 ? 13.630 -0.504 3.150 1.00 44.12 168 PRO A N 1
ATOM 1377 C CA . PRO A 1 168 ? 14.712 -1.487 3.381 1.00 44.12 168 PRO A CA 1
ATOM 1378 C C . PRO A 1 168 ? 15.734 -1.535 2.195 1.00 44.12 168 PRO A C 1
ATOM 1380 O O . PRO A 1 168 ? 15.344 -1.085 1.116 1.00 44.12 168 PRO A O 1
ATOM 1383 N N . PRO A 1 169 ? 16.977 -2.124 2.270 1.00 45.22 169 PRO A N 1
ATOM 1384 C CA . PRO A 1 169 ? 17.380 -3.293 3.090 1.00 45.22 169 PRO A CA 1
ATOM 1385 C C . PRO A 1 169 ? 18.910 -3.511 3.444 1.00 45.22 169 PRO A C 1
ATOM 1387 O O . PRO A 1 169 ? 19.794 -2.695 3.203 1.00 45.22 169 PRO A O 1
ATOM 1390 N N . ALA A 1 170 ? 19.184 -4.709 4.004 1.00 38.81 170 ALA A N 1
ATOM 1391 C CA . ALA A 1 170 ? 20.396 -5.569 4.028 1.00 38.81 170 ALA A CA 1
ATOM 1392 C C . ALA A 1 170 ? 21.721 -5.133 4.699 1.00 38.81 170 ALA A C 1
ATOM 1394 O O . ALA A 1 170 ? 22.375 -5.989 5.299 1.00 38.81 170 ALA A O 1
ATOM 1395 N N . GLU A 1 171 ? 22.113 -3.861 4.676 1.00 43.56 171 GLU A N 1
ATOM 1396 C CA . GLU A 1 171 ? 23.168 -3.336 5.561 1.00 43.56 171 GLU A CA 1
ATOM 1397 C C . GLU A 1 171 ? 22.525 -2.444 6.625 1.00 43.56 171 GLU A C 1
ATOM 1399 O O . GLU A 1 171 ? 21.522 -1.786 6.358 1.00 43.56 171 GLU A O 1
ATOM 1404 N N . LEU A 1 172 ? 23.079 -2.415 7.846 1.00 50.09 172 LEU A N 1
ATOM 1405 C CA . LEU A 1 172 ? 22.625 -1.483 8.883 1.00 50.09 172 LEU A CA 1
ATOM 1406 C C . LEU A 1 172 ? 22.613 -0.061 8.289 1.00 50.09 172 LEU A C 1
ATOM 1408 O O . LEU A 1 172 ? 23.695 0.447 7.971 1.00 50.09 172 LEU A O 1
ATOM 1412 N N . PRO A 1 173 ? 21.449 0.602 8.137 1.00 55.88 173 PRO A N 1
ATOM 1413 C CA . PRO A 1 173 ? 21.400 1.931 7.549 1.00 55.88 173 PRO A CA 1
ATOM 1414 C C . PRO A 1 173 ? 22.273 2.867 8.385 1.00 55.88 173 PRO A C 1
ATOM 1416 O O . PRO A 1 173 ? 22.064 3.049 9.588 1.00 55.88 173 PRO A O 1
ATOM 1419 N N . PHE A 1 174 ? 23.310 3.419 7.754 1.00 66.75 174 PHE A N 1
ATOM 1420 C CA . PHE A 1 174 ? 24.262 4.317 8.399 1.00 66.75 174 PHE A CA 1
ATOM 1421 C C . PHE A 1 174 ? 24.463 5.571 7.549 1.00 66.75 174 PHE A C 1
ATOM 1423 O O . PHE A 1 174 ? 25.438 5.652 6.790 1.00 66.75 174 PHE A O 1
ATOM 1430 N N . PRO A 1 175 ? 23.552 6.557 7.655 1.00 63.28 175 PRO A N 1
ATOM 1431 C CA . PRO A 1 175 ? 23.634 7.818 6.926 1.00 63.28 175 PRO A CA 1
ATOM 1432 C C . PRO A 1 175 ? 24.803 8.656 7.469 1.00 63.28 175 PRO A C 1
ATOM 1434 O O . PRO A 1 175 ? 24.679 9.515 8.344 1.00 63.28 175 PRO A O 1
ATOM 1437 N N . ARG A 1 176 ? 26.015 8.322 7.002 1.00 72.00 176 ARG A N 1
ATOM 1438 C CA . ARG A 1 176 ? 27.298 8.825 7.524 1.00 72.00 176 ARG A CA 1
ATOM 1439 C C . ARG A 1 176 ? 27.370 10.343 7.512 1.00 72.00 176 ARG A C 1
ATOM 1441 O O . ARG A 1 176 ? 27.977 10.936 8.403 1.00 72.00 176 ARG A O 1
ATOM 1448 N N . ARG A 1 177 ? 26.832 10.969 6.467 1.00 60.97 177 ARG A N 1
ATOM 1449 C CA . ARG A 1 177 ? 26.940 12.411 6.249 1.00 60.97 177 ARG A CA 1
ATOM 1450 C C . ARG A 1 177 ? 26.040 13.164 7.223 1.00 60.97 177 ARG A C 1
ATOM 1452 O O . ARG A 1 177 ? 26.499 14.104 7.867 1.00 60.97 177 ARG A O 1
ATOM 1459 N N . GLU A 1 178 ? 24.811 12.697 7.359 1.00 61.50 178 GLU A N 1
ATOM 1460 C CA . GLU A 1 178 ? 23.756 13.215 8.219 1.00 61.50 178 GLU A CA 1
ATOM 1461 C C . GLU A 1 178 ? 24.191 13.084 9.680 1.00 61.50 178 GLU A C 1
ATOM 1463 O O . GLU A 1 178 ? 24.290 14.080 10.398 1.00 61.50 178 GLU A O 1
ATOM 1468 N N . LEU A 1 179 ? 24.607 11.879 10.088 1.00 75.88 179 LEU A N 1
ATOM 1469 C CA . LEU A 1 179 ? 25.051 11.611 11.455 1.00 75.88 179 LEU A CA 1
ATOM 1470 C C . LEU A 1 179 ? 26.312 12.400 11.825 1.00 75.88 179 LEU A C 1
ATOM 1472 O O . LEU A 1 179 ? 26.404 12.920 12.935 1.00 75.88 179 LEU A O 1
ATOM 1476 N N . ARG A 1 180 ? 27.288 12.560 10.919 1.00 75.69 180 ARG A N 1
ATOM 1477 C CA . ARG A 1 180 ? 28.459 13.421 11.191 1.00 75.69 180 ARG A CA 1
ATOM 1478 C C . ARG A 1 180 ? 28.088 14.897 11.323 1.00 75.69 180 ARG A C 1
ATOM 1480 O O . ARG A 1 180 ? 28.788 15.604 12.053 1.00 75.69 180 ARG A O 1
ATOM 1487 N N . GLY A 1 181 ? 27.035 15.341 10.638 1.00 73.38 181 GLY A N 1
ATOM 1488 C CA . GLY A 1 181 ? 26.509 16.704 10.706 1.00 73.38 181 GLY A CA 1
ATOM 1489 C C . GLY A 1 181 ? 25.821 17.036 12.031 1.00 73.38 181 GLY A C 1
ATOM 1490 O O . GLY A 1 181 ? 25.821 18.198 12.432 1.00 73.38 181 GLY A O 1
ATOM 1491 N N . LEU A 1 182 ? 25.306 16.032 12.749 1.00 79.94 182 LEU A N 1
ATOM 1492 C CA . LEU A 1 182 ? 24.633 16.237 14.031 1.00 79.94 182 LEU A CA 1
ATOM 1493 C C . LEU A 1 182 ? 25.573 16.820 15.103 1.00 79.94 182 LEU A C 1
ATOM 1495 O O . LEU A 1 182 ? 26.732 16.384 15.215 1.00 79.94 182 LEU A O 1
ATOM 1499 N N . PRO A 1 183 ? 25.086 17.741 15.957 1.00 86.88 183 PRO A N 1
ATOM 1500 C CA . PRO A 1 183 ? 25.868 18.277 17.060 1.00 86.88 183 PRO A CA 1
ATOM 1501 C C . PRO A 1 183 ? 26.259 17.152 18.020 1.00 86.88 183 PRO A C 1
ATOM 1503 O O . PRO A 1 183 ? 25.445 16.308 18.393 1.00 86.88 183 PRO A O 1
ATOM 1506 N N . ARG A 1 184 ? 27.527 17.126 18.432 1.00 90.69 184 ARG A N 1
ATOM 1507 C CA . ARG A 1 184 ? 28.001 16.179 19.445 1.00 90.69 184 ARG A CA 1
ATOM 1508 C C . ARG A 1 184 ? 27.789 16.782 20.826 1.00 90.69 184 ARG A C 1
ATOM 1510 O O . ARG A 1 184 ? 28.322 17.854 21.110 1.00 90.69 184 ARG A O 1
ATOM 1517 N N . ARG A 1 185 ? 27.068 16.076 21.691 1.00 90.94 185 ARG A N 1
ATOM 1518 C CA . ARG A 1 185 ? 26.891 16.440 23.098 1.00 90.94 185 ARG A CA 1
ATOM 1519 C C . ARG A 1 185 ? 27.648 15.466 23.983 1.00 90.94 185 ARG A C 1
ATOM 1521 O O . ARG A 1 185 ? 27.759 14.280 23.682 1.00 90.94 185 ARG A O 1
ATOM 1528 N N . ASN A 1 186 ? 28.184 15.972 25.087 1.00 93.12 186 ASN A N 1
ATOM 1529 C CA . ASN A 1 186 ? 28.889 15.144 26.056 1.00 93.12 186 ASN A CA 1
ATOM 1530 C C . ASN A 1 186 ? 27.908 14.487 27.036 1.00 93.12 186 ASN A C 1
ATOM 1532 O O . ASN A 1 186 ? 27.957 14.758 28.231 1.00 93.12 186 ASN A O 1
ATOM 1536 N N . VAL A 1 187 ? 27.008 13.669 26.494 1.00 93.38 187 VAL A N 1
ATOM 1537 C CA . VAL A 1 187 ? 25.951 12.959 27.225 1.00 93.38 187 VAL A CA 1
ATOM 1538 C C . VAL A 1 187 ? 26.064 11.452 27.016 1.00 93.38 187 VAL A C 1
ATOM 1540 O O . VAL A 1 187 ? 26.715 10.980 26.070 1.00 93.38 187 VAL A O 1
ATOM 1543 N N . ARG A 1 188 ? 25.440 10.703 27.918 1.00 94.19 188 ARG A N 1
ATOM 1544 C CA . ARG A 1 188 ? 25.369 9.247 27.937 1.00 94.19 188 ARG A CA 1
ATOM 1545 C C . ARG A 1 188 ? 23.960 8.810 27.601 1.00 94.19 188 ARG A C 1
ATOM 1547 O O . ARG A 1 188 ? 22.999 9.211 28.254 1.00 94.19 188 ARG A O 1
ATOM 1554 N N . TRP A 1 189 ? 23.861 7.958 26.598 1.00 96.06 189 TRP A N 1
ATOM 1555 C CA . TRP A 1 189 ? 22.619 7.291 26.256 1.00 96.06 189 TRP A CA 1
ATOM 1556 C C . TRP A 1 189 ? 22.648 5.851 26.738 1.00 96.06 189 TRP A C 1
ATOM 1558 O O . TRP A 1 189 ? 23.708 5.223 26.732 1.00 96.06 189 TRP A O 1
ATOM 1568 N N . GLN A 1 190 ? 21.488 5.333 27.119 1.00 94.00 190 GLN A N 1
ATOM 1569 C CA . GLN A 1 190 ? 21.296 3.940 27.497 1.00 94.00 190 GLN A CA 1
ATOM 1570 C C . GLN A 1 190 ? 20.230 3.294 26.635 1.00 94.00 190 GLN A C 1
ATOM 1572 O O . GLN A 1 190 ? 19.150 3.851 26.464 1.00 94.00 190 GLN A O 1
ATOM 1577 N N . VAL A 1 191 ? 20.542 2.101 26.142 1.00 93.69 191 VAL A N 1
ATOM 1578 C CA . VAL A 1 191 ? 19.604 1.211 25.467 1.00 93.69 191 VAL A CA 1
ATOM 1579 C C . VAL A 1 191 ? 19.146 0.156 26.470 1.00 93.69 191 VAL A C 1
ATOM 1581 O O . VAL A 1 191 ? 19.977 -0.490 27.102 1.00 93.69 191 VAL A O 1
ATOM 1584 N N . GLY A 1 192 ? 17.840 -0.023 26.625 1.00 89.88 192 GLY A N 1
ATOM 1585 C CA . GLY A 1 192 ? 17.236 -1.053 27.464 1.00 89.88 192 GLY A CA 1
ATOM 1586 C C . GLY A 1 192 ? 16.361 -1.993 26.645 1.00 89.88 192 GLY A C 1
ATOM 1587 O O . GLY A 1 192 ? 15.737 -1.572 25.674 1.00 89.88 192 GLY A O 1
ATOM 1588 N N . LEU A 1 193 ? 16.326 -3.259 27.059 1.00 88.25 193 LEU A N 1
ATOM 1589 C CA . LEU A 1 193 ? 15.499 -4.311 26.471 1.00 88.25 193 LEU A CA 1
ATOM 1590 C C . LEU A 1 193 ? 14.775 -5.068 27.584 1.00 88.25 193 LEU A C 1
ATOM 1592 O O . LEU A 1 193 ? 15.407 -5.485 28.566 1.00 88.25 193 LEU A O 1
ATOM 1596 N N . ARG A 1 194 ? 13.463 -5.261 27.442 1.00 84.50 194 ARG A N 1
ATOM 1597 C CA . ARG A 1 194 ? 12.653 -6.043 28.384 1.00 84.50 194 ARG A CA 1
ATOM 1598 C C . ARG A 1 194 ? 11.613 -6.886 27.672 1.00 84.50 194 ARG A C 1
ATOM 1600 O O . ARG A 1 194 ? 10.947 -6.391 26.785 1.00 84.50 194 ARG A O 1
ATOM 1607 N N . LEU A 1 195 ? 11.477 -8.143 28.073 1.00 81.38 195 LEU A N 1
ATOM 1608 C CA . LEU A 1 195 ? 10.481 -9.054 27.522 1.00 81.38 195 LEU A CA 1
ATOM 1609 C C . LEU A 1 195 ? 9.074 -8.623 27.971 1.00 81.38 195 LEU A C 1
ATOM 1611 O O . LEU A 1 195 ? 8.865 -8.412 29.163 1.00 81.38 195 LEU A O 1
ATOM 1615 N N . LEU A 1 196 ? 8.149 -8.488 27.021 1.00 69.38 196 LEU A N 1
ATOM 1616 C CA . LEU A 1 196 ? 6.763 -8.068 27.224 1.00 69.38 196 LEU A CA 1
ATOM 1617 C C . LEU A 1 196 ? 5.906 -9.196 27.818 1.00 69.38 196 LEU A C 1
ATOM 1619 O O . LEU A 1 196 ? 5.152 -8.956 28.755 1.00 69.38 196 LEU A O 1
ATOM 1623 N N . ASP A 1 197 ? 6.073 -10.421 27.311 1.00 61.66 197 ASP A N 1
ATOM 1624 C CA . ASP A 1 197 ? 5.297 -11.603 27.696 1.00 61.66 197 ASP A CA 1
ATOM 1625 C C . ASP A 1 197 ? 6.227 -12.687 28.256 1.00 61.66 197 ASP A C 1
ATOM 1627 O O . ASP A 1 197 ? 7.146 -13.141 27.575 1.00 61.66 197 ASP A O 1
ATOM 1631 N N . GLN A 1 198 ? 6.023 -13.102 29.512 1.00 53.81 198 GLN A N 1
ATOM 1632 C CA . GLN A 1 198 ? 6.667 -14.316 30.030 1.00 53.81 198 GLN A CA 1
ATOM 1633 C C . GLN A 1 198 ? 5.897 -15.540 29.524 1.00 53.81 198 GLN A C 1
ATOM 1635 O O . GLN A 1 198 ? 4.670 -15.511 29.522 1.00 53.81 198 GLN A O 1
ATOM 1640 N N . GLU A 1 199 ? 6.612 -16.595 29.111 1.00 44.34 199 GLU A N 1
ATOM 1641 C CA . GLU A 1 199 ? 6.043 -17.833 28.552 1.00 44.34 199 GLU A CA 1
ATOM 1642 C C . GLU A 1 199 ? 4.789 -18.306 29.313 1.00 44.34 199 GLU A C 1
ATOM 1644 O O . GLU A 1 199 ? 4.873 -18.731 30.471 1.00 44.34 199 GLU A O 1
ATOM 1649 N N . GLU A 1 200 ? 3.631 -18.316 28.645 1.00 42.66 200 GLU A N 1
ATOM 1650 C CA . GLU A 1 200 ? 2.545 -19.195 29.062 1.00 42.66 200 GLU A CA 1
ATOM 1651 C C . GLU A 1 200 ? 2.938 -20.642 28.711 1.00 42.66 200 GLU A C 1
ATOM 1653 O O . GLU A 1 200 ? 3.369 -20.909 27.584 1.00 42.66 200 GLU A O 1
ATOM 1658 N N . PRO A 1 201 ? 2.809 -21.619 29.628 1.00 31.83 201 PRO A N 1
ATOM 1659 C CA . PRO A 1 201 ? 3.191 -22.994 29.332 1.00 31.83 201 PRO A CA 1
ATOM 1660 C C . PRO A 1 201 ? 2.300 -23.586 28.226 1.00 31.83 201 PRO A C 1
ATOM 1662 O O . PRO A 1 201 ? 1.189 -24.044 28.494 1.00 31.83 201 PRO A O 1
ATOM 1665 N N . GLY A 1 202 ? 2.807 -23.622 26.989 1.00 42.06 202 GLY A N 1
ATOM 1666 C CA . GLY A 1 202 ? 2.166 -24.282 25.847 1.00 42.06 202 GLY A CA 1
ATOM 1667 C C . GLY A 1 202 ? 1.775 -23.390 24.664 1.00 42.06 202 GLY A C 1
ATOM 1668 O O . GLY A 1 202 ? 1.258 -23.941 23.692 1.00 42.06 202 GLY A O 1
ATOM 1669 N N . SER A 1 203 ? 2.023 -22.074 24.696 1.00 41.41 203 SER A N 1
ATOM 1670 C CA . SER A 1 203 ? 1.865 -21.213 23.516 1.00 41.41 203 SER A CA 1
ATOM 1671 C C . SER A 1 203 ? 3.148 -21.193 22.671 1.00 41.41 203 SER A C 1
ATOM 1673 O O . SER A 1 203 ? 4.265 -21.194 23.178 1.00 41.41 203 SER A O 1
ATOM 1675 N N . SER A 1 204 ? 2.976 -21.243 21.350 1.00 40.94 204 SER A N 1
ATOM 1676 C CA . SER A 1 204 ? 4.036 -21.157 20.334 1.00 40.94 204 SER A CA 1
ATOM 1677 C C . SER A 1 204 ? 4.124 -19.723 19.787 1.00 40.94 204 SER A C 1
ATOM 1679 O O . SER A 1 204 ? 4.274 -19.535 18.581 1.00 40.94 204 SER A O 1
ATOM 1681 N N . GLU A 1 205 ? 3.920 -18.714 20.633 1.00 48.16 205 GLU A N 1
ATOM 1682 C CA . GLU A 1 205 ? 3.991 -17.313 20.208 1.00 48.16 205 GLU A CA 1
ATOM 1683 C C . GLU A 1 205 ? 5.413 -16.767 20.358 1.00 48.16 205 GLU A C 1
ATOM 1685 O O . GLU A 1 205 ? 6.106 -17.048 21.338 1.00 48.16 205 GLU A O 1
ATOM 1690 N N . ASP A 1 206 ? 5.848 -15.994 19.361 1.00 53.66 206 ASP A N 1
ATOM 1691 C CA . ASP A 1 206 ? 7.171 -15.378 19.325 1.00 53.66 206 ASP A CA 1
ATOM 1692 C C . ASP A 1 206 ? 7.307 -14.317 20.433 1.00 53.66 206 ASP A C 1
ATOM 1694 O O . ASP A 1 206 ? 6.439 -13.462 20.629 1.00 53.66 206 ASP A O 1
ATOM 1698 N N . GLN A 1 207 ? 8.420 -14.368 21.169 1.00 65.38 207 GLN A N 1
ATOM 1699 C CA . GLN A 1 207 ? 8.717 -13.485 22.300 1.00 65.38 207 GLN A CA 1
ATOM 1700 C C . GLN A 1 207 ? 8.757 -12.007 21.874 1.00 65.38 207 GLN A C 1
ATOM 1702 O O . GLN A 1 207 ? 9.569 -11.633 21.034 1.00 65.38 207 GLN A O 1
ATOM 1707 N N . ALA A 1 208 ? 7.933 -11.144 22.473 1.00 69.81 208 ALA A N 1
ATOM 1708 C CA . ALA A 1 208 ? 7.969 -9.697 22.232 1.00 69.81 208 ALA A CA 1
ATOM 1709 C C . ALA A 1 208 ? 8.826 -8.971 23.281 1.00 69.81 208 ALA A C 1
ATOM 1711 O O . ALA A 1 208 ? 8.748 -9.275 24.467 1.00 69.81 208 ALA A O 1
ATOM 1712 N N . TRP A 1 209 ? 9.606 -7.975 22.866 1.00 81.00 209 TRP A N 1
ATOM 1713 C CA . TRP A 1 209 ? 10.525 -7.196 23.698 1.00 81.00 209 TRP A CA 1
ATOM 1714 C C . TRP A 1 209 ? 10.261 -5.696 23.567 1.00 81.00 209 TRP A C 1
ATOM 1716 O O . TRP A 1 209 ? 10.235 -5.152 22.475 1.00 81.00 209 TRP A O 1
ATOM 1726 N N . VAL A 1 210 ? 10.148 -4.971 24.670 1.00 76.88 210 VAL A N 1
ATOM 1727 C CA . VAL A 1 210 ? 10.171 -3.508 24.694 1.00 76.88 210 VAL A CA 1
ATOM 1728 C C . VAL A 1 210 ? 11.615 -3.020 24.596 1.00 76.88 210 VAL A C 1
ATOM 1730 O O . VAL A 1 210 ? 12.455 -3.348 25.439 1.00 76.88 210 VAL A O 1
ATOM 1733 N N . LEU A 1 211 ? 11.889 -2.199 23.584 1.00 83.94 211 LEU A N 1
ATOM 1734 C CA . LEU A 1 211 ? 13.138 -1.473 23.384 1.00 83.94 211 LEU A CA 1
ATOM 1735 C C . LEU A 1 211 ? 12.950 -0.011 23.786 1.00 83.94 211 LEU A C 1
ATOM 1737 O O . LEU A 1 211 ? 12.061 0.672 23.281 1.00 83.94 211 LEU A O 1
ATOM 1741 N N . GLY A 1 212 ? 13.836 0.489 24.641 1.00 82.19 212 GLY A N 1
ATOM 1742 C CA . GLY A 1 212 ? 13.882 1.895 25.029 1.00 82.19 212 GLY A CA 1
ATOM 1743 C C . GLY A 1 212 ? 15.280 2.489 24.920 1.00 82.19 212 GLY A C 1
ATOM 1744 O O . GLY A 1 212 ? 16.264 1.829 25.246 1.00 82.19 212 GLY A O 1
ATOM 1745 N N . ILE A 1 213 ? 15.371 3.749 24.497 1.00 89.56 213 ILE A N 1
ATOM 1746 C CA . ILE A 1 213 ? 16.609 4.529 24.460 1.00 89.56 213 ILE A CA 1
ATOM 1747 C C . ILE A 1 213 ? 16.398 5.834 25.216 1.00 89.56 213 ILE A C 1
ATOM 1749 O O . ILE A 1 213 ? 15.494 6.606 24.900 1.00 89.56 213 ILE A O 1
ATOM 1753 N N . VAL A 1 214 ? 17.252 6.094 26.200 1.00 85.44 214 VAL A N 1
ATOM 1754 C CA . VAL A 1 214 ? 17.157 7.264 27.079 1.00 85.44 214 VAL A CA 1
ATOM 1755 C C . VAL A 1 214 ? 18.465 8.044 27.079 1.00 85.44 214 VAL A C 1
ATOM 1757 O O . VAL A 1 214 ? 19.549 7.461 27.097 1.00 85.44 214 VAL A O 1
ATOM 1760 N N . ASN A 1 215 ? 18.371 9.369 27.102 1.00 88.00 215 ASN A N 1
ATOM 1761 C CA . ASN A 1 215 ? 19.462 10.253 27.481 1.00 88.00 215 ASN A CA 1
ATOM 1762 C C . ASN A 1 215 ? 19.495 10.363 29.009 1.00 88.00 215 ASN A C 1
ATOM 1764 O O . ASN A 1 215 ? 18.596 10.945 29.611 1.00 88.00 215 ASN A O 1
ATOM 1768 N N . LEU A 1 216 ? 20.528 9.810 29.642 1.00 86.88 216 LEU A N 1
ATOM 1769 C CA . LEU A 1 216 ? 20.624 9.768 31.101 1.00 86.88 216 LEU A CA 1
ATOM 1770 C C . LEU A 1 216 ? 20.879 11.116 31.740 1.00 86.88 216 LEU A C 1
ATOM 1772 O O . LEU A 1 216 ? 20.386 11.377 32.835 1.00 86.88 216 LEU A O 1
ATOM 1776 N N . ASP A 1 217 ? 21.722 11.920 31.103 1.00 88.38 217 ASP A N 1
ATOM 1777 C CA . ASP A 1 217 ? 22.174 13.167 31.700 1.00 88.38 217 ASP A CA 1
ATOM 1778 C C . ASP A 1 217 ? 21.049 14.212 31.655 1.00 88.38 217 ASP A C 1
ATOM 1780 O O . ASP A 1 217 ? 20.895 14.969 32.611 1.00 88.38 217 ASP A O 1
ATOM 1784 N N . ASP A 1 218 ? 20.209 14.167 30.615 1.00 81.75 218 ASP A N 1
ATOM 1785 C CA . ASP A 1 218 ? 19.043 15.047 30.465 1.00 81.75 218 ASP A CA 1
ATOM 1786 C C . ASP A 1 218 ? 17.721 14.406 30.953 1.00 81.75 218 ASP A C 1
ATOM 1788 O O . ASP A 1 218 ? 16.694 15.077 30.990 1.00 81.75 218 ASP A O 1
ATOM 1792 N N . GLN A 1 219 ? 17.733 13.127 31.354 1.00 78.62 219 GLN A N 1
ATOM 1793 C CA . GLN A 1 219 ? 16.549 12.334 31.744 1.00 78.62 219 GLN A CA 1
ATOM 1794 C C . GLN A 1 219 ? 15.440 12.281 30.674 1.00 78.62 219 GLN A C 1
ATOM 1796 O O . GLN A 1 219 ? 14.255 12.231 31.001 1.00 78.62 219 GLN A O 1
ATOM 1801 N N . GLN A 1 220 ? 15.817 12.272 29.393 1.00 80.94 220 GLN A N 1
ATOM 1802 C CA . GLN A 1 220 ? 14.875 12.306 28.269 1.00 80.94 220 GLN A CA 1
ATOM 1803 C C . GLN A 1 220 ? 14.738 10.946 27.599 1.00 80.94 220 GLN A C 1
ATOM 1805 O O . GLN A 1 220 ? 15.741 10.306 27.272 1.00 80.94 220 GLN A O 1
ATOM 1810 N N . MET A 1 221 ? 13.501 10.529 27.333 1.00 77.25 221 MET A N 1
ATOM 1811 C CA . MET A 1 221 ? 13.228 9.354 26.511 1.00 77.25 221 MET A CA 1
ATOM 1812 C C . MET A 1 221 ? 13.392 9.729 25.038 1.00 77.25 221 MET A C 1
ATOM 1814 O O . MET A 1 221 ? 12.660 10.566 24.524 1.00 77.25 221 MET A O 1
ATOM 1818 N N . LEU A 1 222 ? 14.359 9.123 24.359 1.00 70.19 222 LEU A N 1
ATOM 1819 C CA . LEU A 1 222 ? 14.687 9.468 22.977 1.00 70.19 222 LEU A CA 1
ATOM 1820 C C . LEU A 1 222 ? 13.958 8.589 21.974 1.00 70.19 222 LEU A C 1
ATOM 1822 O O . LEU A 1 222 ? 13.676 9.033 20.868 1.00 70.19 222 LEU A O 1
ATOM 1826 N N . TYR A 1 223 ? 13.707 7.331 22.321 1.00 73.81 223 TYR A N 1
ATOM 1827 C CA . TYR A 1 223 ? 13.066 6.393 21.412 1.00 73.81 223 TYR A CA 1
ATOM 1828 C C . TYR A 1 223 ? 12.489 5.205 22.163 1.00 73.81 223 TYR A C 1
ATOM 1830 O O . TYR A 1 223 ? 13.119 4.699 23.090 1.00 73.81 223 TYR A O 1
ATOM 1838 N N . MET A 1 224 ? 11.333 4.717 21.729 1.00 72.38 224 MET A N 1
ATOM 1839 C CA . MET A 1 224 ? 10.708 3.538 22.305 1.00 72.38 224 MET A CA 1
ATOM 1840 C C . MET A 1 224 ? 9.933 2.760 21.250 1.00 72.38 224 MET A C 1
ATOM 1842 O O . MET A 1 224 ? 9.247 3.358 20.426 1.00 72.38 224 MET A O 1
ATOM 1846 N N . THR A 1 225 ? 10.026 1.434 21.295 1.00 62.78 225 THR A N 1
ATOM 1847 C CA . THR A 1 225 ? 9.263 0.545 20.414 1.00 62.78 225 THR A CA 1
ATOM 1848 C C . THR A 1 225 ? 9.129 -0.855 21.018 1.00 62.78 225 THR A C 1
ATOM 1850 O O . THR A 1 225 ? 9.759 -1.164 22.031 1.00 62.78 225 THR A O 1
ATOM 1853 N N . VAL A 1 226 ? 8.332 -1.711 20.382 1.00 67.81 226 VAL A N 1
ATOM 1854 C CA . VAL A 1 226 ? 8.287 -3.154 20.642 1.00 67.81 226 VAL A CA 1
ATOM 1855 C C . VAL A 1 226 ? 8.978 -3.874 19.482 1.00 67.81 226 VAL A C 1
ATOM 1857 O O . VAL A 1 226 ? 8.746 -3.561 18.317 1.00 67.81 226 VAL A O 1
ATOM 1860 N N . VAL A 1 227 ? 9.861 -4.809 19.810 1.00 65.25 227 VAL A N 1
ATOM 1861 C CA . VAL A 1 227 ? 10.629 -5.660 18.903 1.00 65.25 227 VAL A CA 1
ATOM 1862 C C . VAL A 1 227 ? 10.126 -7.087 19.081 1.00 65.25 227 VAL A C 1
ATOM 1864 O O . VAL A 1 227 ? 10.076 -7.586 20.200 1.00 65.25 227 VAL A O 1
ATOM 1867 N N . GLU A 1 228 ? 9.726 -7.733 17.995 1.00 59.91 228 GLU A N 1
ATOM 1868 C CA . GLU A 1 228 ? 9.331 -9.144 18.003 1.00 59.91 228 GLU A CA 1
ATOM 1869 C C . GLU A 1 228 ? 10.560 -10.039 17.819 1.00 59.91 228 GLU A C 1
ATOM 1871 O O . GLU A 1 228 ? 11.517 -9.640 17.150 1.00 59.91 228 GLU A O 1
ATOM 1876 N N . GLY A 1 229 ? 10.535 -11.217 18.440 1.00 66.50 229 GLY A N 1
ATOM 1877 C CA . GLY A 1 229 ? 11.644 -12.159 18.427 1.00 66.50 229 GLY A CA 1
ATOM 1878 C C . GLY A 1 229 ? 12.800 -11.749 19.341 1.00 66.50 229 GLY A C 1
ATOM 1879 O O . GLY A 1 229 ? 12.765 -10.748 20.060 1.00 66.50 229 GLY A O 1
ATOM 1880 N N . GLU A 1 230 ? 13.860 -12.555 19.343 1.00 75.12 230 GLU A N 1
ATOM 1881 C CA . GLU A 1 230 ? 15.072 -12.244 20.101 1.00 75.12 230 GLU A CA 1
ATOM 1882 C C . GLU A 1 230 ? 15.730 -10.952 19.555 1.00 75.12 230 GLU A C 1
ATOM 1884 O O . GLU A 1 230 ? 15.953 -10.852 18.346 1.00 75.12 230 GLU A O 1
ATOM 1889 N N . PRO A 1 231 ? 16.071 -9.951 20.396 1.00 79.94 231 PRO A N 1
ATOM 1890 C CA . PRO A 1 231 ? 16.569 -8.661 19.921 1.00 79.94 231 PRO A CA 1
ATOM 1891 C C . PRO A 1 231 ? 17.925 -8.770 19.205 1.00 79.94 231 PRO A C 1
ATOM 1893 O O . PRO A 1 231 ? 18.984 -8.778 19.837 1.00 79.94 231 PRO A O 1
ATOM 1896 N N . THR A 1 232 ? 17.912 -8.795 17.871 1.00 83.19 232 THR A N 1
ATOM 1897 C CA . THR A 1 232 ? 19.144 -8.830 17.069 1.00 83.19 232 THR A CA 1
ATOM 1898 C C . THR A 1 232 ? 19.809 -7.447 16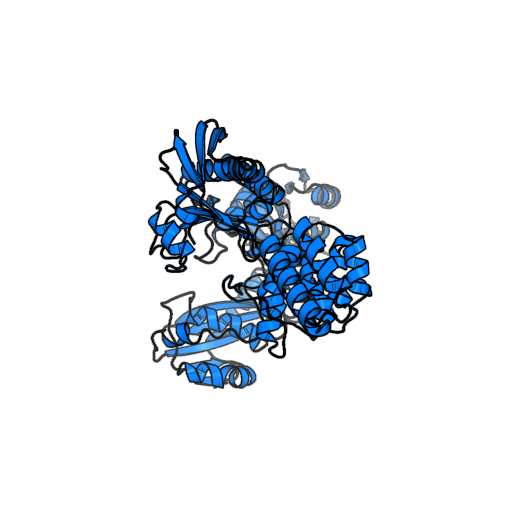.975 1.00 83.19 232 THR A C 1
ATOM 1900 O O . THR A 1 232 ? 19.147 -6.413 17.150 1.00 83.19 232 THR A O 1
ATOM 1903 N N . PRO A 1 233 ? 21.120 -7.368 16.662 1.00 79.31 233 PRO A N 1
ATOM 1904 C CA . PRO A 1 233 ? 21.801 -6.090 16.446 1.00 79.31 233 PRO A CA 1
ATOM 1905 C C . PRO A 1 233 ? 21.138 -5.208 15.379 1.00 79.31 233 PRO A C 1
ATOM 1907 O O . PRO A 1 233 ? 21.159 -3.984 15.494 1.00 79.31 233 PRO A O 1
ATOM 1910 N N . GLU A 1 234 ? 20.549 -5.801 14.344 1.00 71.69 234 GLU A N 1
ATOM 1911 C CA . GLU A 1 234 ? 19.841 -5.093 13.277 1.00 71.69 234 GLU A CA 1
ATOM 1912 C C . GLU A 1 234 ? 18.515 -4.516 13.764 1.00 71.69 234 GLU A C 1
ATOM 1914 O O . GLU A 1 234 ? 18.226 -3.344 13.507 1.00 71.69 234 GLU A O 1
ATOM 1919 N N . ALA A 1 235 ? 17.738 -5.308 14.506 1.00 69.38 235 ALA A N 1
ATOM 1920 C CA . ALA A 1 235 ? 16.453 -4.885 15.048 1.00 69.38 235 ALA A CA 1
ATOM 1921 C C . ALA A 1 235 ? 16.611 -3.704 16.017 1.00 69.38 235 ALA A C 1
ATOM 1923 O O . ALA A 1 235 ? 15.900 -2.706 15.910 1.00 69.38 235 ALA A O 1
ATOM 1924 N N . VAL A 1 236 ? 17.600 -3.763 16.914 1.00 81.75 236 VAL A N 1
ATOM 1925 C CA . VAL A 1 236 ? 17.834 -2.687 17.887 1.00 81.75 236 VAL A CA 1
ATOM 1926 C C . VAL A 1 236 ? 18.442 -1.443 17.230 1.00 81.75 236 VAL A C 1
ATOM 1928 O O . VAL A 1 236 ? 18.101 -0.316 17.599 1.00 81.75 236 VAL A O 1
ATOM 1931 N N . TRP A 1 237 ? 19.292 -1.610 16.211 1.00 82.06 237 TRP A N 1
ATOM 1932 C CA . TRP A 1 237 ? 19.860 -0.480 15.469 1.00 82.06 237 TRP A CA 1
ATOM 1933 C C . TRP A 1 237 ? 18.793 0.380 14.785 1.00 82.06 237 TRP A C 1
ATOM 1935 O O . TRP A 1 237 ? 18.914 1.608 14.770 1.00 82.06 237 TRP A O 1
ATOM 1945 N N . ARG A 1 238 ? 17.712 -0.241 14.292 1.00 69.44 238 ARG A N 1
ATOM 1946 C CA . ARG A 1 238 ? 16.551 0.477 13.741 1.00 69.44 238 ARG A CA 1
ATOM 1947 C C . ARG A 1 238 ? 15.882 1.412 14.747 1.00 69.44 238 ARG A C 1
ATOM 1949 O O . ARG A 1 238 ? 15.218 2.338 14.309 1.00 69.44 238 ARG A O 1
ATOM 1956 N N . GLY A 1 239 ? 16.082 1.222 16.053 1.00 67.56 239 GLY A N 1
ATOM 1957 C CA . GLY A 1 239 ? 15.664 2.184 17.076 1.00 67.56 239 GLY A CA 1
ATOM 1958 C C . GLY A 1 239 ? 16.723 3.237 17.415 1.00 67.56 239 GLY A C 1
ATOM 1959 O O . GLY A 1 239 ? 16.403 4.402 17.648 1.00 67.56 239 GLY A O 1
ATOM 1960 N N . VAL A 1 240 ? 18.007 2.865 17.390 1.00 83.06 240 VAL A N 1
ATOM 1961 C CA . VAL A 1 240 ? 19.124 3.797 17.648 1.00 83.06 240 VAL A CA 1
ATOM 1962 C C . VAL A 1 240 ? 19.203 4.894 16.585 1.00 83.06 240 VAL A C 1
ATOM 1964 O O . VAL A 1 240 ? 19.506 6.043 16.907 1.00 83.06 240 VAL A O 1
ATOM 1967 N N . LEU A 1 241 ? 18.932 4.560 15.322 1.00 77.75 241 LEU A N 1
ATOM 1968 C CA . LEU A 1 241 ? 19.024 5.515 14.223 1.00 77.75 241 LEU A CA 1
ATOM 1969 C C . LEU A 1 241 ? 17.980 6.654 14.326 1.00 77.75 241 LEU A C 1
ATOM 1971 O O . LEU A 1 241 ? 18.397 7.816 14.308 1.00 77.75 241 LEU A O 1
ATOM 1975 N N . PRO A 1 242 ? 16.673 6.383 14.520 1.00 60.25 242 PRO A N 1
ATOM 1976 C CA . PRO A 1 242 ? 15.690 7.412 14.845 1.00 60.25 242 PRO A CA 1
ATOM 1977 C C . PRO A 1 242 ? 16.043 8.197 16.106 1.00 60.25 242 PRO A C 1
ATOM 1979 O O . PRO A 1 242 ? 15.943 9.413 16.082 1.00 60.25 242 PRO A O 1
ATOM 1982 N N . ALA A 1 243 ? 16.560 7.565 17.167 1.00 79.69 243 ALA A N 1
ATOM 1983 C CA . ALA A 1 243 ? 16.977 8.305 18.366 1.00 79.69 243 ALA A CA 1
ATOM 1984 C C . ALA A 1 243 ? 18.037 9.390 18.068 1.00 79.69 243 ALA A C 1
ATOM 1986 O O . ALA A 1 243 ? 18.071 10.422 18.733 1.00 79.69 243 ALA A O 1
ATOM 1987 N N . LEU A 1 244 ? 18.904 9.174 17.069 1.00 79.88 244 LEU A N 1
ATOM 1988 C CA . LEU A 1 244 ? 19.910 10.147 16.624 1.00 79.88 244 LEU A CA 1
ATOM 1989 C C . LEU A 1 244 ? 19.322 11.244 15.733 1.00 79.88 244 LEU A C 1
ATOM 1991 O O . LEU A 1 244 ? 19.685 12.411 15.885 1.00 79.88 244 LEU A O 1
ATOM 1995 N N . LEU A 1 245 ? 18.483 10.860 14.771 1.00 66.75 245 LEU A N 1
ATOM 1996 C CA . LEU A 1 245 ? 18.001 11.749 13.712 1.00 66.75 245 LEU A CA 1
ATOM 1997 C C . LEU A 1 245 ? 16.730 12.509 14.100 1.00 66.75 245 LEU A C 1
ATOM 1999 O O . LEU A 1 245 ? 16.566 13.652 13.687 1.00 66.75 245 LEU A O 1
ATOM 2003 N N . GLN A 1 246 ? 15.849 11.869 14.864 1.00 67.88 246 GLN A N 1
ATOM 2004 C CA . GLN A 1 246 ? 14.506 12.323 15.222 1.00 67.88 246 GLN A CA 1
ATOM 2005 C C . GLN A 1 246 ? 14.106 11.768 16.604 1.00 67.88 246 GLN A C 1
ATOM 2007 O O . GLN A 1 246 ? 13.239 10.896 16.704 1.00 67.88 246 GLN A O 1
ATOM 2012 N N . PRO A 1 247 ? 14.770 12.208 17.687 1.00 65.56 247 PRO A N 1
ATOM 2013 C CA . PRO A 1 247 ? 14.415 11.753 19.023 1.00 65.56 247 PRO A CA 1
ATOM 2014 C C . PRO A 1 247 ? 12.980 12.173 19.380 1.00 65.56 247 PRO A C 1
ATOM 2016 O O . PRO A 1 247 ? 12.529 13.254 19.010 1.00 65.56 247 PRO A O 1
ATOM 2019 N N . MET A 1 248 ? 12.282 11.329 20.143 1.00 57.62 248 MET A N 1
ATOM 2020 C CA . MET A 1 248 ? 10.946 11.608 20.685 1.00 57.62 248 MET A CA 1
ATOM 2021 C C . MET A 1 248 ? 10.919 12.879 21.543 1.00 57.62 248 MET A C 1
ATOM 2023 O O . MET A 1 248 ? 9.916 13.587 21.559 1.00 57.62 248 MET A O 1
ATOM 2027 N N . ASP A 1 249 ? 12.008 13.150 22.265 1.00 60.28 249 ASP A N 1
ATOM 2028 C CA . ASP A 1 249 ? 12.185 14.344 23.084 1.00 60.28 249 ASP A CA 1
ATOM 2029 C C . ASP A 1 249 ? 13.596 14.929 22.895 1.00 60.28 249 ASP A C 1
ATOM 2031 O O . ASP A 1 249 ? 14.599 14.210 22.875 1.00 60.28 249 ASP A O 1
ATOM 2035 N N . GLY A 1 250 ? 13.669 16.255 22.780 1.00 73.75 250 GLY A N 1
ATOM 2036 C CA . GLY A 1 250 ? 14.892 17.011 22.524 1.00 73.75 250 GLY A CA 1
ATOM 2037 C C . GLY A 1 250 ? 15.252 17.181 21.042 1.00 73.75 250 GLY A C 1
ATOM 2038 O O . GLY A 1 250 ? 14.562 16.738 20.135 1.00 73.75 250 GLY A O 1
ATOM 2039 N N . GLU A 1 251 ? 16.364 17.877 20.796 1.00 76.88 251 GLU A N 1
ATOM 2040 C CA . GLU A 1 251 ? 16.888 18.119 19.444 1.00 76.88 251 GLU A CA 1
ATOM 2041 C C . GLU A 1 251 ? 17.813 16.972 18.987 1.00 76.88 251 GLU A C 1
ATOM 2043 O O . GLU A 1 251 ? 18.571 16.450 19.819 1.00 76.88 251 GLU A O 1
ATOM 2048 N N . PRO A 1 252 ? 17.859 16.635 17.682 1.00 81.06 252 PRO A N 1
ATOM 2049 C CA . PRO A 1 252 ? 18.762 15.624 17.128 1.00 81.06 252 PRO A CA 1
ATOM 2050 C C . PRO A 1 252 ? 20.232 15.876 17.490 1.00 81.06 252 PRO A C 1
ATOM 2052 O O . PRO A 1 252 ? 20.789 16.951 17.236 1.00 81.06 252 PRO A O 1
ATOM 2055 N N . HIS A 1 253 ? 20.898 14.891 18.093 1.00 86.94 253 HIS A N 1
ATOM 2056 C CA . HIS A 1 253 ? 22.299 15.012 18.495 1.00 86.94 253 HIS A CA 1
ATOM 2057 C C . HIS A 1 253 ? 22.983 13.655 18.654 1.00 86.94 253 HIS A C 1
ATOM 2059 O O . HIS A 1 253 ? 22.347 12.619 18.802 1.00 86.94 253 HIS A O 1
ATOM 2065 N N . ARG A 1 254 ? 24.320 13.673 18.666 1.00 92.50 254 ARG A N 1
ATOM 2066 C CA . ARG A 1 254 ? 25.138 12.491 18.962 1.00 92.50 254 ARG A CA 1
ATOM 2067 C C . ARG A 1 254 ? 25.570 12.473 20.425 1.00 92.50 254 ARG A C 1
ATOM 2069 O O . ARG A 1 254 ? 26.126 13.484 20.878 1.00 92.50 254 ARG A O 1
ATOM 2076 N N . PRO A 1 255 ? 25.436 11.340 21.134 1.00 95.81 255 PRO A N 1
ATOM 2077 C CA . PRO A 1 255 ? 26.003 11.193 22.466 1.00 95.81 255 PRO A CA 1
ATOM 2078 C C . PRO A 1 255 ? 27.528 11.051 22.416 1.00 95.81 255 PRO A C 1
ATOM 2080 O O . PRO A 1 255 ? 28.120 10.691 21.397 1.00 95.81 255 PRO A O 1
ATOM 2083 N N . ALA A 1 256 ? 28.198 11.272 23.543 1.00 93.88 256 ALA A N 1
ATOM 2084 C CA . ALA A 1 256 ? 29.594 10.867 23.680 1.00 93.88 256 ALA A CA 1
ATOM 2085 C C . ALA A 1 256 ? 29.701 9.355 23.904 1.00 93.88 256 ALA A C 1
ATOM 2087 O O . ALA A 1 256 ? 30.678 8.734 23.472 1.00 93.88 256 ALA A O 1
ATOM 2088 N N . ARG A 1 257 ? 28.696 8.766 24.562 1.00 95.38 257 ARG A N 1
ATOM 2089 C CA . ARG A 1 257 ? 28.682 7.359 24.952 1.00 95.38 257 ARG A CA 1
ATOM 2090 C C . ARG A 1 257 ? 27.296 6.743 24.777 1.00 95.38 257 ARG A C 1
ATOM 2092 O O . ARG A 1 257 ? 26.314 7.333 25.214 1.00 95.38 257 ARG A O 1
ATOM 2099 N N . LEU A 1 258 ? 27.253 5.553 24.188 1.00 95.69 258 LEU A N 1
ATOM 2100 C CA . LEU A 1 258 ? 26.060 4.721 24.054 1.00 95.69 258 LEU A CA 1
ATOM 2101 C C . LEU A 1 258 ? 26.273 3.429 24.848 1.00 95.69 258 LEU A C 1
ATOM 2103 O O . LEU A 1 258 ? 27.140 2.624 24.506 1.00 95.69 258 LEU A O 1
ATOM 2107 N N . GLU A 1 259 ? 25.526 3.258 25.930 1.00 95.62 259 GLU A N 1
ATOM 2108 C CA . GLU A 1 259 ? 25.554 2.078 26.791 1.00 95.62 259 GLU A CA 1
ATOM 2109 C C . GLU A 1 259 ? 24.495 1.076 26.320 1.00 95.62 259 GLU A C 1
ATOM 2111 O O . GLU A 1 259 ? 23.331 1.435 26.152 1.00 95.62 259 GLU A O 1
ATOM 2116 N N . VAL A 1 260 ? 24.906 -0.169 26.071 1.00 94.56 260 VAL A N 1
ATOM 2117 C CA . VAL A 1 260 ? 24.053 -1.207 25.466 1.00 94.56 260 VAL A CA 1
ATOM 2118 C C . VAL A 1 260 ? 24.036 -2.482 26.315 1.00 94.56 260 VAL A C 1
ATOM 2120 O O . VAL A 1 260 ? 25.063 -2.807 26.925 1.00 94.56 260 VAL A O 1
ATOM 2123 N N . PRO A 1 261 ? 22.909 -3.220 26.349 1.00 91.00 261 PRO A N 1
ATOM 2124 C CA . PRO A 1 261 ? 22.709 -4.331 27.275 1.00 91.00 261 PRO A CA 1
ATOM 2125 C C . PRO A 1 261 ? 23.382 -5.628 26.825 1.00 91.00 261 PRO A C 1
ATOM 2127 O O . PRO A 1 261 ? 23.584 -6.496 27.668 1.00 91.00 261 PRO A O 1
ATOM 2130 N N . GLU A 1 262 ? 23.753 -5.739 25.541 1.00 89.69 262 GLU A N 1
ATOM 2131 C CA . GLU A 1 262 ? 24.356 -6.927 24.928 1.00 89.69 262 GLU A CA 1
ATOM 2132 C C . GLU A 1 262 ? 25.710 -6.631 24.278 1.00 89.69 262 GLU A C 1
ATOM 2134 O O . GLU A 1 262 ? 25.914 -5.617 23.604 1.00 89.69 262 GLU A O 1
ATOM 2139 N N . ALA A 1 263 ? 26.672 -7.537 24.467 1.00 88.19 263 ALA A N 1
ATOM 2140 C CA . ALA A 1 263 ? 28.038 -7.340 23.977 1.00 88.19 263 ALA A CA 1
ATOM 2141 C C . ALA A 1 263 ? 28.134 -7.455 22.447 1.00 88.19 263 ALA A C 1
ATOM 2143 O O . ALA A 1 263 ? 29.081 -6.947 21.841 1.00 88.19 263 ALA A O 1
ATOM 2144 N N . GLU A 1 264 ? 27.176 -8.139 21.824 1.00 87.12 264 GLU A N 1
ATOM 2145 C CA . GLU A 1 264 ? 27.087 -8.283 20.375 1.00 87.12 264 GLU A CA 1
ATOM 2146 C C . GLU A 1 264 ? 26.794 -6.960 19.673 1.00 87.12 264 GLU A C 1
ATOM 2148 O O . GLU A 1 264 ? 27.447 -6.649 18.679 1.00 87.12 264 GLU A O 1
ATOM 2153 N N . PHE A 1 265 ? 25.939 -6.120 20.257 1.00 90.19 265 PHE A N 1
ATOM 2154 C CA . PHE A 1 265 ? 25.621 -4.793 19.729 1.00 90.19 265 PHE A CA 1
ATOM 2155 C C . PHE A 1 265 ? 26.866 -3.909 19.637 1.00 90.19 265 PHE A C 1
ATOM 2157 O O . PHE A 1 265 ? 27.121 -3.276 18.615 1.00 90.19 265 PHE A O 1
ATOM 2164 N N . CYS A 1 266 ? 27.725 -3.943 20.662 1.00 87.00 266 CYS A N 1
ATOM 2165 C CA . CYS A 1 266 ? 29.017 -3.258 20.610 1.00 87.00 266 CYS A CA 1
ATOM 2166 C C . CYS A 1 266 ? 29.917 -3.761 19.477 1.00 87.00 266 CYS A C 1
ATOM 2168 O O . CYS A 1 266 ? 30.622 -2.956 18.867 1.00 87.00 266 CYS A O 1
ATOM 2170 N N . ARG A 1 267 ? 29.932 -5.074 19.212 1.00 84.50 267 ARG A N 1
ATOM 2171 C CA . ARG A 1 267 ? 30.744 -5.654 18.131 1.00 84.50 267 ARG A CA 1
ATOM 2172 C C . ARG A 1 267 ? 30.204 -5.258 16.760 1.00 84.50 267 ARG A C 1
ATOM 2174 O O . ARG A 1 267 ? 31.003 -4.912 15.896 1.00 84.50 267 ARG A O 1
ATOM 2181 N N . ALA A 1 268 ? 28.884 -5.274 16.597 1.00 77.81 268 ALA A N 1
ATOM 2182 C CA . ALA A 1 268 ? 28.212 -4.913 15.357 1.00 77.81 268 ALA A CA 1
ATOM 2183 C C . ALA A 1 268 ? 28.357 -3.414 15.036 1.00 77.81 268 ALA A C 1
ATOM 2185 O O . ALA A 1 268 ? 28.756 -3.052 13.933 1.00 77.81 268 ALA A O 1
ATOM 2186 N N . TRP A 1 269 ? 28.098 -2.529 16.005 1.00 89.06 269 TRP A N 1
ATOM 2187 C CA . TRP A 1 269 ? 27.997 -1.082 15.757 1.00 89.06 269 TRP A CA 1
ATOM 2188 C C . TRP A 1 269 ? 29.281 -0.305 16.048 1.00 89.06 269 TRP A C 1
ATOM 2190 O O . TRP A 1 269 ? 29.431 0.828 15.593 1.00 89.06 269 TRP A O 1
ATOM 2200 N N . GLY A 1 270 ? 30.212 -0.877 16.816 1.00 84.62 270 GLY A N 1
ATOM 2201 C CA . GLY A 1 270 ? 31.424 -0.200 17.286 1.00 84.62 270 GLY A CA 1
ATOM 2202 C C . GLY A 1 270 ? 32.228 0.512 16.188 1.00 84.62 270 GLY A C 1
ATOM 2203 O O . GLY A 1 270 ? 32.549 1.691 16.368 1.00 84.62 270 GLY A O 1
ATOM 2204 N N . PRO A 1 271 ? 32.526 -0.138 15.043 1.00 82.25 271 PRO A N 1
ATOM 2205 C CA . PRO A 1 271 ? 33.220 0.507 13.928 1.00 82.25 271 PRO A CA 1
ATOM 2206 C C . PRO A 1 271 ? 32.460 1.718 13.368 1.00 82.25 271 PRO A C 1
ATOM 2208 O O . PRO A 1 271 ? 33.053 2.779 13.183 1.00 82.25 271 PRO A O 1
ATOM 2211 N N . MET A 1 272 ? 31.145 1.585 13.167 1.00 81.75 272 MET A N 1
ATOM 2212 C CA . MET A 1 272 ? 30.273 2.630 12.616 1.00 81.75 272 MET A CA 1
ATOM 2213 C C . MET A 1 272 ? 30.134 3.814 13.579 1.00 81.75 272 MET A C 1
ATOM 2215 O O . MET A 1 272 ? 30.398 4.957 13.214 1.00 81.75 272 MET A O 1
ATOM 2219 N N . LEU A 1 273 ? 29.806 3.551 14.847 1.00 87.44 273 LEU A N 1
ATOM 2220 C CA . LEU A 1 273 ? 29.683 4.575 15.889 1.00 87.44 273 LEU A CA 1
ATOM 2221 C C . LEU A 1 273 ? 31.005 5.328 16.116 1.00 87.44 273 LEU A C 1
ATOM 2223 O O . LEU A 1 273 ? 31.006 6.542 16.346 1.00 87.44 273 LEU A O 1
ATOM 2227 N N . GLY A 1 274 ? 32.141 4.644 15.953 1.00 87.44 274 GLY A N 1
ATOM 2228 C CA . GLY A 1 274 ? 33.465 5.262 15.959 1.00 87.44 274 GLY A CA 1
ATOM 2229 C C . GLY A 1 274 ? 33.638 6.338 14.879 1.00 87.44 274 GLY A C 1
ATOM 2230 O O . GLY A 1 274 ? 34.184 7.405 15.169 1.00 87.44 274 GLY A O 1
ATOM 2231 N N . GLU A 1 275 ? 33.106 6.126 13.668 1.00 83.81 275 GLU A N 1
ATOM 2232 C CA . GLU A 1 275 ? 33.165 7.106 12.568 1.00 83.81 275 GLU A CA 1
ATOM 2233 C C . GLU A 1 275 ? 32.453 8.430 12.888 1.00 83.81 275 GLU A C 1
ATOM 2235 O O . GLU A 1 275 ? 32.743 9.463 12.275 1.00 83.81 275 GLU A O 1
ATOM 2240 N N . ILE A 1 276 ? 31.513 8.401 13.833 1.00 85.38 276 ILE A N 1
ATOM 2241 C CA . ILE A 1 276 ? 30.761 9.566 14.305 1.00 85.38 276 ILE A CA 1
ATOM 2242 C C . ILE A 1 276 ? 31.155 9.967 15.733 1.00 85.38 276 ILE A C 1
ATOM 2244 O O . ILE A 1 276 ? 30.473 10.784 16.347 1.00 85.38 276 ILE A O 1
ATOM 2248 N N . SER A 1 277 ? 32.289 9.473 16.244 1.00 89.56 277 SER A N 1
ATOM 2249 C CA . SER A 1 277 ? 32.830 9.814 17.572 1.00 89.56 277 SER A CA 1
ATOM 2250 C C . SER A 1 277 ? 31.901 9.481 18.752 1.00 89.56 277 SER A C 1
ATOM 2252 O O . SER A 1 277 ? 31.925 10.176 19.775 1.00 89.56 277 SER A O 1
ATOM 2254 N N . VAL A 1 278 ? 31.106 8.419 18.616 1.00 94.06 278 VAL A N 1
ATOM 2255 C CA . VAL A 1 278 ? 30.274 7.846 19.681 1.00 94.06 278 VAL A CA 1
ATOM 2256 C C . VAL A 1 278 ? 30.970 6.598 20.221 1.00 94.06 278 VAL A C 1
ATOM 2258 O O . VAL A 1 278 ? 31.355 5.710 19.461 1.00 94.06 278 VAL A O 1
ATOM 2261 N N . HIS A 1 279 ? 31.141 6.506 21.539 1.00 93.25 279 HIS A N 1
ATOM 2262 C CA . HIS A 1 279 ? 31.729 5.326 22.171 1.00 93.25 279 HIS A CA 1
ATOM 2263 C C . HIS A 1 279 ? 30.639 4.344 22.606 1.00 93.25 279 HIS A C 1
ATOM 2265 O O . HIS A 1 279 ? 29.903 4.615 23.552 1.00 93.25 279 HIS A O 1
ATOM 2271 N N . CYS A 1 280 ? 30.551 3.197 21.932 1.00 94.06 280 CYS A N 1
ATOM 2272 C CA . CYS A 1 280 ? 29.650 2.116 22.327 1.00 94.06 280 CYS A CA 1
ATOM 2273 C C . CYS A 1 280 ? 30.267 1.314 23.480 1.00 94.06 280 CYS A C 1
ATOM 2275 O O . CYS A 1 280 ? 31.400 0.844 23.357 1.00 94.06 280 CYS A O 1
ATOM 2277 N N . VAL A 1 281 ? 29.543 1.148 24.587 1.00 93.38 281 VAL A N 1
ATOM 2278 C CA . VAL A 1 281 ? 30.016 0.401 25.758 1.00 93.38 281 VAL A CA 1
ATOM 2279 C C . VAL A 1 281 ? 28.983 -0.626 26.193 1.00 93.38 281 VAL A C 1
ATOM 2281 O O . VAL A 1 281 ? 27.834 -0.288 26.449 1.00 93.38 281 VAL A O 1
ATOM 2284 N N . PHE A 1 282 ? 29.415 -1.876 26.320 1.00 93.62 282 PHE A N 1
ATOM 2285 C CA . PHE A 1 282 ? 28.586 -2.941 26.862 1.00 93.62 282 PHE A CA 1
ATOM 2286 C C . PHE A 1 282 ? 28.459 -2.772 28.373 1.00 93.62 282 PHE A C 1
ATOM 2288 O O . PHE A 1 282 ? 29.463 -2.674 29.086 1.00 93.62 282 PHE A O 1
ATOM 2295 N N . GLN A 1 283 ? 27.224 -2.777 28.850 1.00 90.56 283 GLN A N 1
ATOM 2296 C CA . GLN A 1 283 ? 26.895 -2.790 30.260 1.00 90.56 283 GLN A CA 1
ATOM 2297 C C . GLN A 1 283 ? 25.768 -3.787 30.478 1.00 90.56 283 GLN A C 1
ATOM 2299 O O . GLN A 1 283 ? 24.654 -3.588 30.010 1.00 90.56 283 GLN A O 1
ATOM 2304 N N . ARG A 1 284 ? 26.059 -4.850 31.229 1.00 83.00 284 ARG A N 1
ATOM 2305 C CA . ARG A 1 284 ? 25.039 -5.818 31.621 1.00 83.00 284 ARG A CA 1
ATOM 2306 C C . ARG A 1 284 ? 24.007 -5.127 32.514 1.00 83.00 284 ARG A C 1
ATOM 2308 O O . ARG A 1 284 ? 24.385 -4.589 33.551 1.00 83.00 284 ARG A O 1
ATOM 2315 N N . ASP A 1 285 ? 22.744 -5.188 32.103 1.00 78.75 285 ASP A N 1
ATOM 2316 C CA . ASP A 1 285 ? 21.593 -4.568 32.771 1.00 78.75 285 ASP A CA 1
ATOM 2317 C C . ASP A 1 285 ? 21.759 -3.050 33.026 1.00 78.75 285 ASP A C 1
ATOM 2319 O O . ASP A 1 285 ? 22.010 -2.618 34.155 1.00 78.75 285 ASP A O 1
ATOM 2323 N N . PRO A 1 286 ? 21.685 -2.215 31.973 1.00 82.19 286 PRO A N 1
ATOM 2324 C CA . PRO A 1 286 ? 21.868 -0.776 32.104 1.00 82.19 286 PRO A CA 1
ATOM 2325 C C . PRO A 1 286 ? 20.734 -0.147 32.928 1.00 82.19 286 PRO A C 1
ATOM 2327 O O . PRO A 1 286 ? 19.552 -0.280 32.622 1.00 82.19 286 PRO A O 1
ATOM 2330 N N . GLN A 1 287 ? 21.115 0.560 33.990 1.00 80.88 287 GLN A N 1
ATOM 2331 C CA . GLN A 1 287 ? 20.200 1.269 34.886 1.00 80.88 287 GLN A CA 1
ATOM 2332 C C . GLN A 1 287 ? 20.360 2.783 34.702 1.00 80.88 287 GLN A C 1
ATOM 2334 O O . GLN A 1 287 ? 21.507 3.246 34.621 1.00 80.88 287 GLN A O 1
ATOM 2339 N N . PRO A 1 288 ? 19.264 3.568 34.700 1.00 81.50 288 PRO A N 1
ATOM 2340 C CA . PRO A 1 288 ? 17.909 3.227 35.149 1.00 81.50 288 PRO A CA 1
ATOM 2341 C C . PRO A 1 288 ? 16.948 2.695 34.068 1.00 81.50 288 PRO A C 1
ATOM 2343 O O . PRO A 1 288 ? 15.812 2.366 34.408 1.00 81.50 288 PRO A O 1
ATOM 2346 N N . ILE A 1 289 ? 17.344 2.620 32.788 1.00 82.69 289 ILE A N 1
ATOM 2347 C CA . ILE A 1 289 ? 16.403 2.293 31.696 1.00 82.69 289 ILE A CA 1
ATOM 2348 C C . ILE A 1 289 ? 15.699 0.949 31.903 1.00 82.69 289 ILE A C 1
ATOM 2350 O O . ILE A 1 289 ? 14.498 0.842 31.684 1.00 82.69 289 ILE A O 1
ATOM 2354 N N . THR A 1 290 ? 16.418 -0.054 32.405 1.00 78.12 290 THR A N 1
ATOM 2355 C CA . THR A 1 290 ? 15.845 -1.353 32.753 1.00 78.12 290 THR A CA 1
ATOM 2356 C C . THR A 1 290 ? 14.626 -1.225 33.676 1.00 78.12 290 THR A C 1
ATOM 2358 O O . THR A 1 290 ? 13.592 -1.822 33.392 1.00 78.12 290 THR A O 1
ATOM 2361 N N . GLN A 1 291 ? 14.746 -0.481 34.78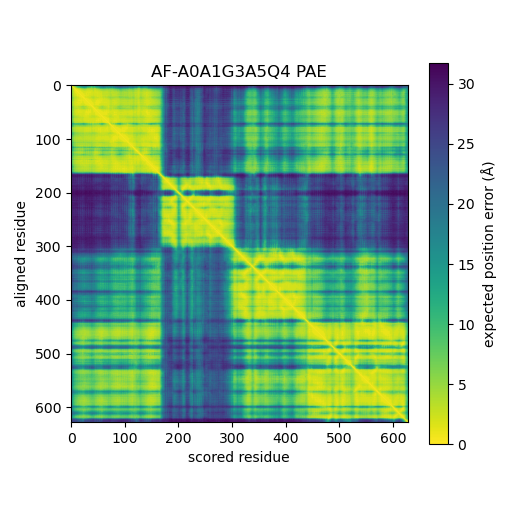3 1.00 74.56 291 GLN A N 1
ATOM 2362 C CA . GLN A 1 291 ? 13.673 -0.354 35.778 1.00 74.56 291 GLN A CA 1
ATOM 2363 C C . GLN A 1 291 ? 12.482 0.415 35.214 1.00 74.56 291 GLN A C 1
ATOM 2365 O O . GLN A 1 291 ? 11.333 0.095 35.507 1.00 74.56 291 GLN A O 1
ATOM 2370 N N . MET A 1 292 ? 12.760 1.419 34.383 1.00 71.62 292 MET A N 1
ATOM 2371 C CA . MET A 1 292 ? 11.724 2.173 33.688 1.00 71.62 292 MET A CA 1
ATOM 2372 C C . MET A 1 292 ? 10.924 1.262 32.748 1.00 71.62 292 MET A C 1
ATOM 2374 O O . MET A 1 292 ? 9.699 1.235 32.826 1.00 71.62 292 MET A O 1
ATOM 2378 N N . LEU A 1 293 ? 11.605 0.462 31.924 1.00 73.44 293 LEU A N 1
ATOM 2379 C CA . LEU A 1 293 ? 10.956 -0.487 31.016 1.00 73.44 293 LEU A CA 1
ATOM 2380 C C . LEU A 1 293 ? 10.211 -1.601 31.758 1.00 73.44 293 LEU A C 1
ATOM 2382 O O . LEU A 1 293 ? 9.159 -2.031 31.299 1.00 73.44 293 LEU A O 1
ATOM 2386 N N . GLU A 1 294 ? 10.712 -2.051 32.909 1.00 71.75 294 GLU A N 1
ATOM 2387 C CA . GLU A 1 294 ? 10.023 -3.018 33.772 1.00 71.75 294 GLU A CA 1
ATOM 2388 C C . GLU A 1 294 ? 8.701 -2.451 34.309 1.00 71.75 294 GLU A C 1
ATOM 2390 O O . GLU A 1 294 ? 7.656 -3.076 34.143 1.00 71.75 294 GLU A O 1
ATOM 2395 N N . GLY A 1 295 ? 8.710 -1.232 34.859 1.00 62.19 295 GLY A N 1
ATOM 2396 C CA . GLY A 1 295 ? 7.481 -0.561 35.296 1.00 62.19 295 GLY A CA 1
ATOM 2397 C C . GLY A 1 295 ? 6.469 -0.376 34.161 1.00 62.19 295 GLY A C 1
ATOM 2398 O O . GLY A 1 295 ? 5.271 -0.541 34.366 1.00 62.19 295 GLY A O 1
ATOM 2399 N N . MET A 1 296 ? 6.943 -0.092 32.948 1.00 62.09 296 MET A N 1
ATOM 2400 C CA . MET A 1 296 ? 6.087 0.044 31.767 1.00 62.09 296 MET A CA 1
ATOM 2401 C C . MET A 1 296 ? 5.538 -1.287 31.265 1.00 62.09 296 MET A C 1
ATOM 2403 O O . MET A 1 296 ? 4.370 -1.360 30.903 1.00 62.09 296 MET A O 1
ATOM 2407 N N . THR A 1 297 ? 6.353 -2.338 31.261 1.00 61.81 297 THR A N 1
ATOM 2408 C CA . THR A 1 297 ? 5.901 -3.679 30.879 1.00 61.81 297 THR A CA 1
ATOM 2409 C C . THR A 1 297 ? 4.812 -4.152 31.834 1.00 61.81 297 THR A C 1
ATOM 2411 O O . THR A 1 297 ? 3.781 -4.638 31.384 1.00 61.81 297 THR A O 1
ATOM 2414 N N . ASN A 1 298 ? 4.979 -3.892 33.134 1.00 59.62 298 ASN A N 1
ATOM 2415 C CA . ASN A 1 298 ? 3.949 -4.152 34.135 1.00 59.62 298 ASN A CA 1
ATOM 2416 C C . ASN A 1 298 ? 2.671 -3.346 33.860 1.00 59.62 298 ASN A C 1
ATOM 2418 O O . ASN A 1 298 ? 1.592 -3.912 33.926 1.00 59.62 298 ASN A O 1
ATOM 2422 N N . LEU A 1 299 ? 2.766 -2.066 33.477 1.00 55.81 299 LEU A N 1
ATOM 2423 C CA . LEU A 1 299 ? 1.592 -1.268 33.085 1.00 55.81 299 LEU A CA 1
ATOM 2424 C C . LEU A 1 299 ? 0.890 -1.812 31.829 1.00 55.81 299 LEU A C 1
ATOM 2426 O O . LEU A 1 299 ? -0.335 -1.792 31.760 1.00 55.81 299 LEU A O 1
ATOM 2430 N N . ILE A 1 300 ? 1.643 -2.294 30.835 1.00 56.19 300 ILE A N 1
ATOM 2431 C CA . ILE A 1 300 ? 1.080 -2.912 29.623 1.00 56.19 300 ILE A CA 1
ATOM 2432 C C . ILE A 1 300 ? 0.395 -4.242 29.972 1.00 56.19 300 ILE A C 1
ATOM 2434 O O . ILE A 1 300 ? -0.708 -4.510 29.499 1.00 56.19 300 ILE A O 1
ATOM 2438 N N . GLN A 1 301 ? 1.006 -5.047 30.844 1.00 57.00 301 GLN A N 1
ATOM 2439 C CA . GLN A 1 301 ? 0.412 -6.278 31.370 1.00 57.00 301 GLN A CA 1
ATOM 2440 C C . GLN A 1 301 ? -0.832 -5.996 32.226 1.00 57.00 301 GLN A C 1
ATOM 2442 O O . GLN A 1 301 ? -1.817 -6.712 32.103 1.00 57.00 301 GLN A O 1
ATOM 2447 N N . GLU A 1 302 ? -0.835 -4.930 33.031 1.00 51.75 302 GLU A N 1
ATOM 2448 C CA . GLU A 1 302 ? -1.996 -4.481 33.816 1.00 51.75 302 GLU A CA 1
ATOM 2449 C C . GLU A 1 302 ? -3.156 -3.983 32.934 1.00 51.75 302 GLU A C 1
ATOM 2451 O O . GLU A 1 302 ? -4.304 -3.982 33.379 1.00 51.75 302 GLU A O 1
ATOM 2456 N N . GLN A 1 303 ? -2.885 -3.577 31.687 1.00 51.94 303 GLN A N 1
ATOM 2457 C CA . GLN A 1 303 ? -3.912 -3.221 30.700 1.00 51.94 303 GLN A CA 1
ATOM 2458 C C . GLN A 1 303 ? -4.463 -4.426 29.921 1.00 51.94 303 GLN A C 1
ATOM 2460 O O . GLN A 1 303 ? -5.557 -4.324 29.361 1.00 51.94 303 GLN A O 1
ATOM 2465 N N . ARG A 1 304 ? -3.756 -5.567 29.885 1.00 62.16 304 ARG A N 1
ATOM 2466 C CA . ARG A 1 304 ? -4.299 -6.815 29.331 1.00 62.16 304 ARG A CA 1
ATOM 2467 C C . ARG A 1 304 ? -5.282 -7.417 30.329 1.00 62.16 304 ARG A C 1
ATOM 2469 O O . ARG A 1 304 ? -4.954 -7.643 31.492 1.00 62.16 304 ARG A O 1
ATOM 2476 N N . LEU A 1 305 ? -6.504 -7.690 29.871 1.00 67.50 305 LEU A N 1
ATOM 2477 C CA . LEU A 1 305 ? -7.478 -8.360 30.723 1.00 67.50 305 LEU A CA 1
ATOM 2478 C C . LEU A 1 305 ? -6.983 -9.781 31.029 1.00 67.50 305 LEU A C 1
ATOM 2480 O O . LEU A 1 305 ? -6.570 -10.487 30.107 1.00 67.50 305 LEU A O 1
ATOM 2484 N N . PRO A 1 306 ? -7.014 -10.217 32.299 1.00 71.69 306 PRO A N 1
ATOM 2485 C CA . PRO A 1 306 ? -6.505 -11.526 32.675 1.00 71.69 306 PRO A CA 1
ATOM 2486 C C . PRO A 1 306 ? -7.329 -12.653 32.028 1.00 71.69 306 PRO A C 1
ATOM 2488 O O . PRO A 1 306 ? -8.520 -12.470 31.739 1.00 71.69 306 PRO A O 1
ATOM 2491 N N . PRO A 1 307 ? -6.717 -13.835 31.822 1.00 69.81 307 PRO A N 1
ATOM 2492 C CA . PRO A 1 307 ? -7.385 -14.961 31.188 1.00 69.81 307 PRO A CA 1
ATOM 2493 C C . PRO A 1 307 ? -8.599 -15.413 32.002 1.00 69.81 307 PRO A C 1
ATOM 2495 O O . PRO A 1 307 ? -8.616 -15.368 33.237 1.00 69.81 307 PRO A O 1
ATOM 2498 N N . LEU A 1 308 ? -9.631 -15.877 31.296 1.00 74.25 308 LEU A N 1
ATOM 2499 C CA . LEU A 1 308 ? -10.870 -16.317 31.927 1.00 74.25 308 LEU A CA 1
ATOM 2500 C C . LEU A 1 308 ? -10.672 -17.654 32.663 1.00 74.25 308 LEU A C 1
ATOM 2502 O O . LEU A 1 308 ? -10.078 -18.585 32.111 1.00 74.25 308 LEU A O 1
ATOM 2506 N N . PRO A 1 309 ? -11.223 -17.815 33.881 1.00 76.81 309 PRO A N 1
ATOM 2507 C CA . PRO A 1 309 ? -11.343 -19.126 34.508 1.00 76.81 309 PRO A CA 1
ATOM 2508 C C . PRO A 1 309 ? -12.159 -20.080 33.623 1.00 76.81 309 PRO A C 1
ATOM 2510 O O . PRO A 1 309 ? -13.197 -19.695 33.089 1.00 76.81 309 PRO A O 1
ATOM 2513 N N . LYS A 1 310 ? -11.738 -21.349 33.518 1.00 70.81 310 LYS A N 1
ATOM 2514 C CA . LYS A 1 310 ? -12.415 -22.358 32.672 1.00 70.81 310 LYS A CA 1
ATOM 2515 C C . LYS A 1 310 ? -13.886 -22.601 33.031 1.00 70.81 310 LYS A C 1
ATOM 2517 O O . LYS A 1 310 ? -14.653 -22.997 32.161 1.00 70.81 310 LYS A O 1
ATOM 2522 N N . ASP A 1 311 ? -14.258 -22.345 34.283 1.00 76.56 311 ASP A N 1
ATOM 2523 C CA . ASP A 1 311 ? -15.602 -22.579 34.818 1.00 76.56 311 ASP A CA 1
ATOM 2524 C C . ASP A 1 311 ? -16.399 -21.274 35.007 1.00 76.56 311 ASP A C 1
ATOM 2526 O O . ASP A 1 311 ? -17.387 -21.258 35.738 1.00 76.56 311 ASP A O 1
ATOM 2530 N N . LEU A 1 312 ? -15.964 -20.163 34.397 1.00 80.88 312 LEU A N 1
ATOM 2531 C CA . LEU A 1 312 ? -16.647 -18.881 34.545 1.00 80.88 312 LEU A CA 1
ATOM 2532 C C . LEU A 1 312 ? -18.052 -18.930 33.925 1.00 80.88 312 LEU A C 1
ATOM 2534 O O . LEU A 1 312 ? -18.197 -19.129 32.719 1.00 80.88 312 LEU A O 1
ATOM 2538 N N . ASP A 1 313 ? -19.080 -18.660 34.733 1.00 85.69 313 ASP A N 1
ATOM 2539 C CA . ASP A 1 313 ? -20.438 -18.409 34.253 1.00 85.69 313 ASP A CA 1
ATOM 2540 C C . ASP A 1 313 ? -20.739 -16.898 34.293 1.00 85.69 313 ASP A C 1
ATOM 2542 O O . ASP A 1 313 ? -20.942 -16.336 35.372 1.00 85.69 313 ASP A O 1
ATOM 2546 N N . PRO A 1 314 ? -20.844 -16.212 33.137 1.00 85.06 314 PRO A N 1
ATOM 2547 C CA . PRO A 1 314 ? -21.143 -14.777 33.080 1.00 85.06 314 PRO A CA 1
ATOM 2548 C C . PRO A 1 314 ? -22.479 -14.391 33.727 1.00 85.06 314 PRO A C 1
ATOM 2550 O O . PRO A 1 314 ? -22.757 -13.207 33.928 1.00 85.06 314 PRO A O 1
ATOM 2553 N N . ARG A 1 315 ? -23.347 -15.365 34.038 1.00 88.81 315 ARG A N 1
ATOM 2554 C CA . ARG A 1 315 ? -24.601 -15.141 34.769 1.00 88.81 315 ARG A CA 1
ATOM 2555 C C . ARG A 1 315 ? -24.415 -14.865 36.252 1.00 88.81 315 ARG A C 1
ATOM 2557 O O . ARG A 1 315 ? -25.363 -14.391 36.874 1.00 88.81 315 ARG A O 1
ATOM 2564 N N . GLU A 1 316 ? -23.231 -15.120 36.794 1.00 89.56 316 GLU A N 1
ATOM 2565 C CA . GLU A 1 316 ? -22.880 -14.767 38.169 1.00 89.56 316 GLU A CA 1
ATOM 2566 C C . GLU A 1 316 ? -22.668 -13.258 38.341 1.00 89.56 316 GLU A C 1
ATOM 2568 O O . GLU A 1 316 ? -22.838 -12.729 39.441 1.00 89.56 316 GLU A O 1
ATOM 2573 N N . PHE A 1 317 ? -22.360 -12.543 37.255 1.00 92.12 317 PHE A N 1
ATOM 2574 C CA . PHE A 1 317 ? -22.187 -11.098 37.290 1.00 92.12 317 PHE A CA 1
ATOM 2575 C C . PHE A 1 317 ? -23.536 -10.365 37.343 1.00 92.12 317 PHE A C 1
ATOM 2577 O O . PHE A 1 317 ? -24.477 -10.724 36.623 1.00 92.12 317 PHE A O 1
ATOM 2584 N N . PRO A 1 318 ? -23.653 -9.296 38.154 1.00 93.62 318 PRO A N 1
ATOM 2585 C CA . PRO A 1 318 ? -24.858 -8.484 38.205 1.00 93.62 318 PRO A CA 1
ATOM 2586 C C . PRO A 1 318 ? -25.143 -7.860 36.838 1.00 93.62 318 PRO A C 1
ATOM 2588 O O . PRO A 1 318 ? -24.268 -7.269 36.200 1.00 93.62 318 PRO A O 1
ATOM 2591 N N . GLN A 1 319 ? -26.395 -7.970 36.397 1.00 94.62 319 GLN A N 1
ATOM 2592 C CA . GLN A 1 319 ? -26.837 -7.327 35.168 1.00 94.62 319 GLN A CA 1
ATOM 2593 C C . GLN A 1 319 ? -27.167 -5.854 35.414 1.00 94.62 319 GLN A C 1
ATOM 2595 O O . GLN A 1 319 ? -27.907 -5.528 36.343 1.00 94.62 319 GLN A O 1
ATOM 2600 N N . THR A 1 320 ? -26.661 -4.978 34.552 1.00 93.56 320 THR A N 1
ATOM 2601 C CA . THR A 1 320 ? -26.930 -3.534 34.580 1.00 93.56 320 THR A CA 1
ATOM 2602 C C . THR A 1 320 ? -27.694 -3.104 33.327 1.00 93.56 320 THR A C 1
ATOM 2604 O O . THR A 1 320 ? -27.890 -3.888 32.399 1.00 93.56 320 THR A O 1
ATOM 2607 N N . ASP A 1 321 ? -28.137 -1.849 33.279 1.00 93.75 321 ASP A N 1
ATOM 2608 C CA . ASP A 1 321 ? -28.772 -1.223 32.114 1.00 93.75 321 ASP A CA 1
ATOM 2609 C C . ASP A 1 321 ? -27.763 -0.690 31.080 1.00 93.75 321 ASP A C 1
ATOM 2611 O O . ASP A 1 321 ? -28.157 -0.071 30.088 1.00 93.75 321 ASP A O 1
ATOM 2615 N N . ALA A 1 322 ? -26.468 -0.968 31.271 1.00 94.38 322 ALA A N 1
ATOM 2616 C CA . ALA A 1 322 ? -25.423 -0.539 30.356 1.00 94.38 322 ALA A CA 1
ATOM 2617 C C . ALA A 1 322 ? -25.657 -1.083 28.941 1.00 94.38 322 ALA A C 1
ATOM 2619 O O . ALA A 1 322 ? -26.158 -2.200 28.739 1.00 94.38 322 ALA A O 1
ATOM 2620 N N . VAL A 1 323 ? -25.257 -0.269 27.967 1.00 96.94 323 VAL A N 1
ATOM 2621 C CA . VAL A 1 323 ? -25.209 -0.622 26.550 1.00 96.94 323 VAL A CA 1
ATOM 2622 C C . VAL A 1 323 ? -23.762 -0.498 26.113 1.00 96.94 323 VAL A C 1
ATOM 2624 O O . VAL A 1 323 ? -23.174 0.572 26.264 1.00 96.94 323 VAL A O 1
ATOM 2627 N N . TRP A 1 324 ? -23.190 -1.572 25.590 1.00 97.12 324 TRP A N 1
ATOM 2628 C CA . TRP A 1 324 ? -21.825 -1.567 25.073 1.00 97.12 324 TRP A CA 1
ATOM 2629 C C . TRP A 1 324 ? -21.830 -1.535 23.550 1.00 97.12 324 TRP A C 1
ATOM 2631 O O . TRP A 1 324 ? -22.749 -2.060 22.924 1.00 97.12 324 TRP A O 1
ATOM 2641 N N . GLN A 1 325 ? -20.814 -0.913 22.966 1.00 97.31 325 GLN A N 1
ATOM 2642 C CA . GLN A 1 325 ? -20.476 -1.020 21.550 1.00 97.31 325 GLN A CA 1
ATOM 2643 C C . GLN A 1 325 ? -19.183 -1.809 21.445 1.00 97.31 325 GLN A C 1
ATOM 2645 O O . GLN A 1 325 ? -18.237 -1.505 22.170 1.00 97.31 325 GLN A O 1
ATOM 2650 N N . ALA A 1 326 ? -19.150 -2.818 20.585 1.00 95.06 326 ALA A N 1
ATOM 2651 C CA . ALA A 1 326 ? -17.958 -3.623 20.392 1.00 95.06 326 ALA A CA 1
ATOM 2652 C C . ALA A 1 326 ? -17.780 -3.981 18.924 1.00 95.06 326 ALA A C 1
ATOM 2654 O O . ALA A 1 326 ? -18.763 -4.231 18.229 1.00 95.06 326 ALA A O 1
ATOM 2655 N N . ASP A 1 327 ? -16.534 -3.999 18.468 1.00 92.12 327 ASP A N 1
ATOM 2656 C CA . ASP A 1 327 ? -16.206 -4.512 17.144 1.00 92.12 327 ASP A CA 1
ATOM 2657 C C . ASP A 1 327 ? -14.725 -4.880 17.020 1.00 92.12 327 ASP A C 1
ATOM 2659 O O . ASP A 1 327 ? -13.905 -4.552 17.888 1.00 92.12 327 ASP A O 1
ATOM 2663 N N . LEU A 1 328 ? -14.417 -5.551 15.915 1.00 89.81 328 LEU A N 1
ATOM 2664 C CA . LEU A 1 328 ? -13.078 -5.777 15.402 1.00 89.81 328 LEU A CA 1
ATOM 2665 C C . LEU A 1 328 ? -12.749 -4.674 14.393 1.00 89.81 328 LEU A C 1
ATOM 2667 O O . LEU A 1 328 ? -13.537 -4.374 13.500 1.00 89.81 328 LEU A O 1
ATOM 2671 N N . PHE A 1 329 ? -11.581 -4.061 14.516 1.00 81.88 329 PHE A N 1
ATOM 2672 C CA . PHE A 1 329 ? -11.122 -3.051 13.563 1.00 81.88 329 PHE A CA 1
ATOM 2673 C C . PHE A 1 329 ? -9.616 -3.172 13.363 1.00 81.88 329 PHE A C 1
ATOM 2675 O O . PHE A 1 329 ? -8.899 -3.627 14.255 1.00 81.88 329 PHE A O 1
ATOM 2682 N N . HIS A 1 330 ? -9.125 -2.748 12.204 1.00 80.00 330 HIS A N 1
ATOM 2683 C CA . HIS A 1 330 ? -7.693 -2.634 11.996 1.00 80.00 330 HIS A CA 1
ATOM 2684 C C . HIS A 1 330 ? -7.129 -1.481 12.823 1.00 80.00 330 HIS A C 1
ATOM 2686 O O . HIS A 1 330 ? -7.605 -0.343 12.759 1.00 80.00 330 HIS A O 1
ATOM 2692 N N . VAL A 1 331 ? -6.072 -1.759 13.580 1.00 72.81 331 VAL A N 1
ATOM 2693 C CA . VAL A 1 331 ? -5.307 -0.699 14.228 1.00 72.81 331 VAL A CA 1
ATOM 2694 C C . VAL A 1 331 ? -4.677 0.141 13.115 1.00 72.81 331 VAL A C 1
ATOM 2696 O O . VAL A 1 331 ? -4.132 -0.417 12.161 1.00 72.81 331 VAL A O 1
ATOM 2699 N N . PRO A 1 332 ? -4.720 1.479 13.199 1.00 65.31 332 PRO A N 1
ATOM 2700 C CA . PRO A 1 332 ? -4.229 2.348 12.136 1.00 65.31 332 PRO A CA 1
ATOM 2701 C C . PRO A 1 332 ? -2.691 2.470 12.183 1.00 65.31 332 PRO A C 1
ATOM 2703 O O . PRO A 1 332 ? -2.127 3.555 12.116 1.00 65.31 332 PRO A O 1
ATOM 2706 N N . MET A 1 333 ? -1.988 1.351 12.358 1.00 61.22 333 MET A N 1
ATOM 2707 C CA . MET A 1 333 ? -0.532 1.257 12.350 1.00 61.22 333 MET A CA 1
ATOM 2708 C C . MET A 1 333 ? -0.094 -0.059 11.714 1.00 61.22 333 MET A C 1
ATOM 2710 O O . MET A 1 333 ? -0.738 -1.086 11.896 1.00 61.22 333 MET A O 1
ATOM 2714 N N . MET A 1 334 ? 1.031 -0.025 11.007 1.00 65.69 334 MET A N 1
ATOM 2715 C CA . MET A 1 334 ? 1.667 -1.232 10.486 1.00 65.69 334 MET A CA 1
ATOM 2716 C C . MET A 1 334 ? 2.669 -1.747 11.515 1.00 65.69 334 MET A C 1
ATOM 2718 O O . MET A 1 334 ? 3.466 -0.961 12.035 1.00 65.69 334 MET A O 1
ATOM 2722 N N . ILE A 1 335 ? 2.658 -3.051 11.776 1.00 60.47 335 ILE A N 1
ATOM 2723 C CA . ILE A 1 335 ? 3.644 -3.721 12.626 1.00 60.47 335 ILE A CA 1
ATOM 2724 C C . ILE A 1 335 ? 4.438 -4.738 11.809 1.00 60.47 335 ILE A C 1
ATOM 2726 O O . ILE A 1 335 ? 3.940 -5.326 10.849 1.00 60.47 335 ILE A O 1
ATOM 2730 N N . SER A 1 336 ? 5.703 -4.931 12.176 1.00 53.84 336 SER A N 1
ATOM 2731 C CA . SER A 1 336 ? 6.514 -6.012 11.615 1.00 53.84 336 SER A CA 1
ATOM 2732 C C . SER A 1 336 ? 6.038 -7.333 12.203 1.00 53.84 336 SER A C 1
ATOM 2734 O O . SER A 1 336 ? 5.885 -7.404 13.412 1.00 53.84 336 SER A O 1
ATOM 2736 N N . ASN A 1 337 ? 5.857 -8.355 11.369 1.00 51.00 337 ASN A N 1
ATOM 2737 C CA . ASN A 1 337 ? 5.504 -9.713 11.788 1.00 51.00 337 ASN A CA 1
ATOM 2738 C C . ASN A 1 337 ? 6.463 -10.700 11.107 1.00 51.00 337 ASN A C 1
ATOM 2740 O O . ASN A 1 337 ? 6.646 -10.654 9.892 1.00 51.00 337 ASN A O 1
ATOM 2744 N N . GLU A 1 338 ? 7.087 -11.605 11.859 1.00 47.84 338 GLU A N 1
ATOM 2745 C CA . GLU A 1 338 ? 8.122 -12.504 11.320 1.00 47.84 338 GLU A CA 1
ATOM 2746 C C . GLU A 1 338 ? 7.607 -13.532 10.292 1.00 47.84 338 GLU A C 1
ATOM 2748 O O . GLU A 1 338 ? 8.367 -14.014 9.440 1.00 47.84 338 GLU A O 1
ATOM 2753 N N . GLN A 1 339 ? 6.316 -13.866 10.338 1.00 48.53 339 GLN A N 1
ATOM 2754 C CA . GLN A 1 339 ? 5.686 -14.846 9.452 1.00 48.53 339 GLN A CA 1
ATOM 2755 C C . GLN A 1 339 ? 5.227 -14.225 8.130 1.00 48.53 339 GLN A C 1
ATOM 2757 O O . GLN A 1 339 ? 5.370 -14.856 7.078 1.00 48.53 339 GLN A O 1
ATOM 2762 N N . VAL A 1 340 ? 4.701 -12.995 8.169 1.00 50.97 340 VAL A N 1
ATOM 2763 C CA . VAL A 1 340 ? 4.108 -12.314 6.999 1.00 50.97 340 VAL A CA 1
ATOM 2764 C C . VAL A 1 340 ? 4.850 -11.043 6.559 1.00 50.97 340 VAL A C 1
ATOM 2766 O O . VAL A 1 340 ? 4.495 -10.437 5.549 1.00 50.97 340 VAL A O 1
ATOM 2769 N N . GLY A 1 341 ? 5.929 -10.672 7.249 1.00 52.50 341 GLY A N 1
ATOM 2770 C CA . GLY A 1 341 ? 6.764 -9.500 6.984 1.00 52.50 341 GLY A CA 1
ATOM 2771 C C . GLY A 1 341 ? 6.225 -8.253 7.675 1.00 52.50 341 GLY A C 1
ATOM 2772 O O . GLY A 1 341 ? 6.812 -7.767 8.639 1.00 52.50 341 GLY A O 1
ATOM 2773 N N . VAL A 1 342 ? 5.097 -7.739 7.191 1.00 58.19 342 VAL A N 1
ATOM 2774 C CA . VAL A 1 342 ? 4.378 -6.623 7.813 1.00 58.19 342 VAL A CA 1
ATOM 2775 C C . VAL A 1 342 ? 2.889 -6.886 7.741 1.00 58.19 342 VAL A C 1
ATOM 2777 O O . VAL A 1 342 ? 2.375 -7.281 6.696 1.00 58.19 342 VAL A O 1
ATOM 2780 N N . GLU A 1 343 ? 2.207 -6.632 8.849 1.00 65.62 343 GLU A N 1
ATOM 2781 C CA . GLU A 1 343 ? 0.759 -6.721 8.942 1.00 65.62 343 GLU A CA 1
ATOM 2782 C C . GLU A 1 343 ? 0.175 -5.466 9.583 1.00 65.62 343 GLU A C 1
ATOM 2784 O O . GLU A 1 343 ? 0.840 -4.735 10.320 1.00 65.62 343 GLU A O 1
ATOM 2789 N N . GLN A 1 344 ? -1.090 -5.219 9.274 1.00 71.94 344 GLN A N 1
ATOM 2790 C CA . GLN A 1 344 ? -1.906 -4.274 10.011 1.00 71.94 344 GLN A CA 1
ATOM 2791 C C . GLN A 1 344 ? -2.695 -5.093 11.031 1.00 71.94 344 GLN A C 1
ATOM 2793 O O . GLN A 1 344 ? -3.564 -5.875 10.629 1.00 71.94 344 GLN A O 1
ATOM 2798 N N . PRO A 1 345 ? -2.374 -4.987 12.329 1.00 75.94 345 PRO A N 1
ATOM 2799 C CA . PRO A 1 345 ? -2.996 -5.834 13.321 1.00 75.94 345 PRO A CA 1
ATOM 2800 C C . PRO A 1 345 ? -4.456 -5.431 13.485 1.00 75.94 345 PRO A C 1
ATOM 2802 O O . PRO A 1 345 ? -4.862 -4.301 13.193 1.00 75.94 345 PRO A O 1
ATOM 2805 N N . TRP A 1 346 ? -5.244 -6.365 13.981 1.00 83.38 346 TRP A N 1
ATOM 2806 C CA . TRP A 1 346 ? -6.608 -6.103 14.391 1.00 83.38 346 TRP A CA 1
ATOM 2807 C C . TRP A 1 346 ? -6.637 -5.686 15.851 1.00 83.38 346 TRP A C 1
ATOM 2809 O O . TRP A 1 346 ? -5.681 -5.884 16.596 1.00 83.38 346 TRP A O 1
ATOM 2819 N N . ALA A 1 347 ? -7.742 -5.110 16.286 1.00 83.25 347 ALA A N 1
ATOM 2820 C CA . ALA A 1 347 ? -8.026 -4.957 17.693 1.00 83.25 347 ALA A CA 1
ATOM 2821 C C . ALA A 1 347 ? -9.508 -5.186 17.975 1.00 83.25 347 ALA A C 1
ATOM 2823 O O . ALA A 1 347 ? -10.378 -4.787 17.201 1.00 83.25 347 ALA A O 1
ATOM 2824 N N . ALA A 1 348 ? -9.779 -5.837 19.102 1.00 89.69 348 ALA A N 1
ATOM 2825 C CA . ALA A 1 348 ? -11.104 -5.991 19.673 1.00 89.69 348 ALA A CA 1
ATOM 2826 C C . ALA A 1 348 ? -11.301 -4.929 20.755 1.00 89.69 348 ALA A C 1
ATOM 2828 O O . ALA A 1 348 ? -10.664 -4.971 21.817 1.00 89.69 348 ALA A O 1
ATOM 2829 N N . ILE A 1 349 ? -12.202 -3.984 20.493 1.00 89.06 349 ILE A N 1
ATOM 2830 C CA . ILE A 1 349 ? -12.526 -2.913 21.437 1.00 89.06 349 ILE A CA 1
ATOM 2831 C C . ILE A 1 349 ? -13.947 -3.050 21.940 1.00 89.06 349 ILE A C 1
ATOM 2833 O O . ILE A 1 349 ? -14.871 -3.334 21.181 1.00 89.06 349 ILE A O 1
ATOM 2837 N N . VAL A 1 350 ? -14.115 -2.757 23.229 1.00 92.81 350 VAL A N 1
ATOM 2838 C CA . VAL A 1 350 ? -15.413 -2.648 23.888 1.00 92.81 350 VAL A CA 1
ATOM 2839 C C . VAL A 1 350 ? -15.521 -1.279 24.556 1.00 92.81 350 VAL A C 1
ATOM 2841 O O . VAL A 1 350 ? -14.696 -0.912 25.393 1.00 92.81 350 VAL A O 1
ATOM 2844 N N . VAL A 1 351 ? -16.559 -0.518 24.210 1.00 92.06 351 VAL A N 1
ATOM 2845 C CA . VAL A 1 351 ? -16.831 0.825 24.741 1.00 92.06 351 VAL A CA 1
ATOM 2846 C C . VAL A 1 351 ? -18.186 0.852 25.434 1.00 92.06 351 VAL A C 1
ATOM 2848 O O . VAL A 1 351 ? -19.188 0.374 24.903 1.00 92.06 351 VAL A O 1
ATOM 2851 N N . ASP A 1 352 ? -18.246 1.465 26.611 1.00 92.50 352 ASP A N 1
ATOM 2852 C CA . ASP A 1 352 ? -19.513 1.801 27.254 1.00 92.50 352 ASP A CA 1
ATOM 2853 C C . ASP A 1 352 ? -20.161 2.996 26.541 1.00 92.50 352 ASP A C 1
ATOM 2855 O O . ASP A 1 352 ? -19.616 4.103 26.525 1.00 92.50 352 ASP A O 1
ATOM 2859 N N . LYS A 1 353 ? -21.348 2.787 25.963 1.00 92.56 353 LYS A N 1
ATOM 2860 C CA . LYS A 1 353 ? -22.044 3.795 25.154 1.00 92.56 353 LYS A CA 1
ATOM 2861 C C . LYS A 1 353 ? -22.456 5.032 25.951 1.00 92.56 353 LYS A C 1
ATOM 2863 O O . LYS A 1 353 ? -22.554 6.112 25.379 1.00 92.56 353 LYS A O 1
ATOM 2868 N N . GLN A 1 354 ? -22.766 4.876 27.237 1.00 88.88 354 GLN A N 1
ATOM 2869 C CA . GLN A 1 354 ? -23.270 5.973 28.062 1.00 88.88 354 GLN A CA 1
ATOM 2870 C C . GLN A 1 354 ? -22.126 6.814 28.621 1.00 88.88 354 GLN A C 1
ATOM 2872 O O . GLN A 1 354 ? -22.220 8.039 28.632 1.00 88.88 354 GLN A O 1
ATOM 2877 N N . SER A 1 355 ? -21.049 6.173 29.083 1.00 85.25 355 SER A N 1
ATOM 2878 C CA . SER A 1 355 ? -19.903 6.873 29.665 1.00 85.25 355 SER A CA 1
ATOM 2879 C C . SER A 1 355 ? -18.796 7.203 28.667 1.00 85.25 355 SER A C 1
ATOM 2881 O O . SER A 1 355 ? -17.838 7.857 29.066 1.00 85.25 355 SER A O 1
ATOM 2883 N N . HIS A 1 356 ? -18.894 6.744 27.412 1.00 81.31 356 HIS A N 1
ATOM 2884 C CA . HIS A 1 356 ? -17.850 6.877 26.381 1.00 81.31 356 HIS A CA 1
ATOM 2885 C C . HIS A 1 356 ? -16.492 6.297 26.821 1.00 81.31 356 HIS A C 1
ATOM 2887 O O . HIS A 1 356 ? -15.438 6.678 26.318 1.00 81.31 356 HIS A O 1
ATOM 2893 N N . PHE A 1 357 ? -16.506 5.390 27.799 1.00 83.44 357 PHE A N 1
ATOM 2894 C CA . PHE A 1 357 ? -15.292 4.839 28.388 1.00 83.44 357 PHE A CA 1
ATOM 2895 C C . PHE A 1 357 ? -14.931 3.546 27.667 1.00 83.44 357 PHE A C 1
ATOM 2897 O O . PHE A 1 357 ? -15.789 2.674 27.513 1.00 83.44 357 PHE A O 1
ATOM 2904 N N . VAL A 1 358 ? -13.673 3.417 27.248 1.00 84.31 358 VAL A N 1
ATOM 2905 C CA . VAL A 1 358 ? -13.149 2.164 26.696 1.00 84.31 358 VAL A CA 1
ATOM 2906 C C . VAL A 1 358 ? -12.989 1.176 27.836 1.00 84.31 358 VAL A C 1
ATOM 2908 O O . VAL A 1 358 ? -12.156 1.360 28.717 1.00 84.31 358 VAL A O 1
ATOM 2911 N N . LEU A 1 359 ? -13.826 0.146 27.835 1.00 86.50 359 LEU A N 1
ATOM 2912 C CA . LEU A 1 359 ? -13.811 -0.900 28.848 1.00 86.50 359 LEU A CA 1
ATOM 2913 C C . LEU A 1 359 ? -12.670 -1.883 28.597 1.00 86.50 359 LEU A C 1
ATOM 2915 O O . LEU A 1 359 ? -12.084 -2.384 29.551 1.00 86.50 359 LEU A O 1
ATOM 2919 N N . SER A 1 360 ? -12.356 -2.143 27.327 1.00 86.00 360 SER A N 1
ATOM 2920 C CA . SER A 1 360 ? -11.216 -2.965 26.938 1.00 86.00 360 SER A CA 1
ATOM 2921 C C . SER A 1 360 ? -10.761 -2.683 25.508 1.00 86.00 360 SER A C 1
ATOM 2923 O O . SER A 1 360 ? -11.547 -2.249 24.662 1.00 86.00 360 SER A O 1
ATOM 2925 N N . ASN A 1 361 ? -9.479 -2.934 25.256 1.00 84.12 361 ASN A N 1
ATOM 2926 C CA . ASN A 1 361 ? -8.835 -2.837 23.952 1.00 84.12 361 ASN A CA 1
ATOM 2927 C C . ASN A 1 361 ? -7.752 -3.918 23.877 1.00 84.12 361 ASN A C 1
ATOM 2929 O O . ASN A 1 361 ? -6.787 -3.867 24.635 1.00 84.12 361 ASN A O 1
ATOM 2933 N N . GLU A 1 362 ? -7.930 -4.904 23.005 1.00 82.19 362 GLU A N 1
ATOM 2934 C CA . GLU A 1 362 ? -6.975 -5.997 22.812 1.00 82.19 362 GLU A CA 1
ATOM 2935 C C . GLU A 1 362 ? -6.515 -6.019 21.362 1.00 82.19 362 GLU A C 1
ATOM 2937 O O . GLU A 1 362 ? -7.343 -6.108 20.462 1.00 82.19 362 GLU A O 1
ATOM 2942 N N . VAL A 1 363 ? -5.203 -5.938 21.144 1.00 78.94 363 VAL A N 1
ATOM 2943 C CA . VAL A 1 363 ? -4.597 -6.060 19.815 1.00 78.94 363 VAL A CA 1
ATOM 2944 C C . VAL A 1 363 ? -4.476 -7.541 19.464 1.00 78.94 363 VAL A C 1
ATOM 2946 O O . VAL A 1 363 ? -3.914 -8.316 20.234 1.00 78.94 363 VAL A O 1
ATOM 2949 N N . ILE A 1 364 ? -4.991 -7.913 18.298 1.00 78.12 364 ILE A N 1
ATOM 2950 C CA . ILE A 1 364 ? -5.034 -9.264 17.747 1.00 78.12 364 ILE A CA 1
ATOM 2951 C C . ILE A 1 364 ? -4.107 -9.311 16.529 1.00 78.12 364 ILE A C 1
ATOM 2953 O O . ILE A 1 364 ? -4.190 -8.466 15.634 1.00 78.12 364 ILE A O 1
ATOM 2957 N N . ARG A 1 365 ? -3.221 -10.307 16.492 1.00 68.56 365 ARG A N 1
ATOM 2958 C CA . ARG A 1 365 ? -2.352 -10.581 15.339 1.00 68.56 365 ARG A CA 1
ATOM 2959 C C . ARG A 1 365 ? -3.019 -11.584 14.401 1.00 68.56 365 ARG A C 1
ATOM 2961 O O . ARG A 1 365 ? -3.706 -12.494 14.864 1.00 68.56 365 ARG A O 1
ATOM 2968 N N . GLY A 1 366 ? -2.792 -11.441 13.097 1.00 70.62 366 GLY A N 1
ATOM 2969 C CA . GLY A 1 366 ? -3.476 -12.245 12.085 1.00 70.62 366 GLY A CA 1
ATOM 2970 C C . GLY A 1 366 ? -4.967 -11.918 11.931 1.00 70.62 366 GLY A C 1
ATOM 2971 O O . GLY A 1 366 ? -5.467 -10.910 12.426 1.00 70.62 366 GLY A O 1
ATOM 2972 N N . GLU A 1 367 ? -5.676 -12.764 11.184 1.00 78.94 367 GLU A N 1
ATOM 2973 C CA . GLU A 1 367 ? -7.095 -12.569 10.871 1.00 78.94 367 GLU A CA 1
ATOM 2974 C C . GLU A 1 367 ? -7.970 -12.942 12.082 1.00 78.94 367 GLU A C 1
ATOM 2976 O O . GLU A 1 367 ? -7.913 -14.086 12.549 1.00 78.94 367 GLU A O 1
ATOM 2981 N N . PRO A 1 368 ? -8.758 -12.001 12.632 1.00 86.44 368 PRO A N 1
ATOM 2982 C CA . PRO A 1 368 ? -9.548 -12.250 13.819 1.00 86.44 368 PRO A CA 1
ATOM 2983 C C . PRO A 1 368 ? -10.761 -13.100 13.465 1.00 86.44 368 PRO A C 1
ATOM 2985 O O . PRO A 1 368 ? -11.282 -13.072 12.351 1.00 86.44 368 PRO A O 1
ATOM 2988 N N . THR A 1 369 ? -11.255 -13.830 14.456 1.00 89.12 369 THR A N 1
ATOM 2989 C CA . THR A 1 369 ? -12.480 -14.620 14.316 1.00 89.12 369 THR A CA 1
ATOM 2990 C C . THR A 1 369 ? -13.563 -14.089 15.255 1.00 89.12 369 THR A C 1
ATOM 2992 O O . THR A 1 369 ? -13.235 -13.481 16.281 1.00 89.12 369 THR A O 1
ATOM 2995 N N . PRO A 1 370 ? -14.856 -14.346 14.983 1.00 91.50 370 PRO A N 1
ATOM 2996 C CA . PRO A 1 370 ? -15.937 -14.006 15.909 1.00 91.50 370 PRO A CA 1
ATOM 2997 C C . PRO A 1 370 ? -15.739 -14.540 17.341 1.00 91.50 370 PRO A C 1
ATOM 2999 O O . PRO A 1 370 ? -16.229 -13.947 18.305 1.00 91.50 370 PRO A O 1
ATOM 3002 N N . GLU A 1 371 ? -15.004 -15.647 17.509 1.00 90.44 371 GLU A N 1
ATOM 3003 C CA . GLU A 1 371 ? -14.578 -16.174 18.812 1.00 90.44 371 GLU A CA 1
ATOM 3004 C C . GLU A 1 371 ? -13.741 -15.171 19.604 1.00 90.44 371 GLU A C 1
ATOM 3006 O O . GLU A 1 371 ? -14.002 -15.009 20.795 1.00 90.44 371 GLU A O 1
ATOM 3011 N N . HIS A 1 372 ? -12.788 -14.489 18.962 1.00 89.44 372 HIS A N 1
ATOM 3012 C CA . HIS A 1 372 ? -11.897 -13.533 19.623 1.00 89.44 372 HIS A CA 1
ATOM 3013 C C . HIS A 1 372 ? -12.693 -12.380 20.237 1.00 89.44 372 HIS A C 1
ATOM 3015 O O . HIS A 1 372 ? -12.516 -12.049 21.409 1.00 89.44 372 HIS A O 1
ATOM 3021 N N . LEU A 1 373 ? -13.645 -11.816 19.483 1.00 92.75 373 LEU A N 1
ATOM 3022 C CA . LEU A 1 373 ? -14.525 -10.767 20.001 1.00 92.75 373 LEU A CA 1
ATOM 3023 C C . LEU A 1 373 ? -15.407 -11.286 21.148 1.00 92.75 373 LEU A C 1
ATOM 3025 O O . LEU A 1 373 ? -15.638 -10.583 22.131 1.00 92.75 373 LEU A O 1
ATOM 3029 N N . GLY A 1 374 ? -15.885 -12.529 21.047 1.00 91.75 374 GLY A N 1
ATOM 3030 C CA . GLY A 1 374 ? -16.662 -13.173 22.104 1.00 91.75 374 GLY A CA 1
ATOM 3031 C C . GLY A 1 374 ? -15.879 -13.365 23.400 1.00 91.75 374 GLY A C 1
ATOM 3032 O O . GLY A 1 374 ? -16.394 -13.051 24.472 1.00 91.75 374 GLY A O 1
ATOM 3033 N N . GLU A 1 375 ? -14.645 -13.856 23.312 1.00 90.12 375 GLU A N 1
ATOM 3034 C CA . GLU A 1 375 ? -13.758 -14.008 24.464 1.00 90.12 375 GLU A CA 1
ATOM 3035 C C . GLU A 1 375 ? -13.446 -12.654 25.100 1.00 90.12 375 GLU A C 1
ATOM 3037 O O . GLU A 1 375 ? -13.577 -12.507 26.318 1.00 90.12 375 GLU A O 1
ATOM 3042 N N . GLN A 1 376 ? -13.138 -11.650 24.278 1.00 90.88 376 GLN A N 1
ATOM 3043 C CA . GLN A 1 376 ? -12.877 -10.304 24.759 1.00 90.88 376 GLN A CA 1
ATOM 3044 C C . GLN A 1 376 ? -14.082 -9.738 25.520 1.00 90.88 376 GLN A C 1
ATOM 3046 O O . GLN A 1 376 ? -13.928 -9.271 26.643 1.00 90.88 376 GLN A O 1
ATOM 3051 N N . LEU A 1 377 ? -15.303 -9.861 24.987 1.00 93.88 377 LEU A N 1
ATOM 3052 C CA . LEU A 1 377 ? -16.521 -9.421 25.680 1.00 93.88 377 LEU A CA 1
ATOM 3053 C C . LEU A 1 377 ? -16.690 -10.072 27.060 1.00 93.88 377 LEU A C 1
ATOM 3055 O O . LEU A 1 377 ? -17.098 -9.404 28.012 1.00 93.88 377 LEU A O 1
ATOM 3059 N N . LEU A 1 378 ? -16.386 -11.366 27.183 1.00 92.31 378 LEU A N 1
ATOM 3060 C CA . LEU A 1 378 ? -16.450 -12.082 28.458 1.00 92.31 378 LEU A CA 1
ATOM 3061 C C . LEU A 1 378 ? -15.375 -11.598 29.437 1.00 92.31 378 LEU A C 1
ATOM 3063 O O . LEU A 1 378 ? -15.679 -11.377 30.614 1.00 92.31 378 LEU A O 1
ATOM 3067 N N . ARG A 1 379 ? -14.146 -11.377 28.957 1.00 89.81 379 ARG A N 1
ATOM 3068 C CA . ARG A 1 379 ? -13.067 -10.769 29.748 1.00 89.81 379 ARG A CA 1
ATOM 3069 C C . ARG A 1 379 ? -13.473 -9.382 30.242 1.00 89.81 379 ARG A C 1
ATOM 3071 O O . ARG A 1 379 ? -13.275 -9.084 31.419 1.00 89.81 379 ARG A O 1
ATOM 3078 N N . THR A 1 380 ? -14.116 -8.572 29.398 1.00 92.31 380 THR A N 1
ATOM 3079 C CA . THR A 1 380 ? -14.624 -7.244 29.767 1.00 92.31 380 THR A CA 1
ATOM 3080 C C . THR A 1 380 ? -15.733 -7.317 30.818 1.00 92.31 380 THR A C 1
ATOM 3082 O O . THR A 1 380 ? -15.779 -6.473 31.704 1.00 92.31 380 THR A O 1
ATOM 3085 N N . MET A 1 381 ? -16.624 -8.317 30.775 1.00 93.56 381 MET A N 1
ATOM 3086 C CA . MET A 1 381 ? -17.637 -8.512 31.831 1.00 93.56 381 MET A CA 1
ATOM 3087 C C . MET A 1 381 ? -17.005 -8.828 33.186 1.00 93.56 381 MET A C 1
ATOM 3089 O O . MET A 1 381 ? -17.468 -8.333 34.215 1.00 93.56 381 MET A O 1
ATOM 3093 N N . ALA A 1 382 ? -15.933 -9.621 33.182 1.00 90.44 382 ALA A N 1
ATOM 3094 C CA . ALA A 1 382 ? -15.173 -9.929 34.384 1.00 90.44 382 ALA A CA 1
ATOM 3095 C C . ALA A 1 382 ? -14.346 -8.728 34.884 1.00 90.44 382 ALA A C 1
ATOM 3097 O O . ALA A 1 382 ? -14.176 -8.579 36.090 1.00 90.44 382 ALA A O 1
ATOM 3098 N N . HIS A 1 383 ? -13.867 -7.863 33.982 1.00 87.00 383 HIS A N 1
ATOM 3099 C CA . HIS A 1 383 ? -12.981 -6.736 34.302 1.00 87.00 383 HIS A CA 1
ATOM 3100 C C . HIS A 1 383 ? -13.356 -5.449 33.526 1.00 87.00 383 HIS A C 1
ATOM 3102 O O . HIS A 1 383 ? -12.613 -5.018 32.645 1.00 87.00 383 HIS A O 1
ATOM 3108 N N . PRO A 1 384 ? -14.493 -4.793 33.827 1.00 85.06 384 PRO A N 1
ATOM 3109 C CA . PRO A 1 384 ? -14.981 -3.618 33.095 1.00 85.06 384 PRO A CA 1
ATOM 3110 C C . PRO A 1 384 ? -14.268 -2.318 33.526 1.00 85.06 384 PRO A C 1
ATOM 3112 O O . PRO A 1 384 ? -14.898 -1.318 33.890 1.00 85.06 384 PRO A O 1
ATOM 3115 N N . GLY A 1 385 ? -12.932 -2.333 33.511 1.00 74.50 385 GLY A N 1
ATOM 3116 C CA . GLY A 1 385 ? -12.072 -1.237 33.956 1.00 74.50 385 GLY A CA 1
ATOM 3117 C C . GLY A 1 385 ? -12.180 -0.979 35.469 1.00 74.50 385 GLY A C 1
ATOM 3118 O O . GLY A 1 385 ? -12.045 -1.913 36.254 1.00 74.50 385 GLY A O 1
ATOM 3119 N N . PRO A 1 386 ? -12.428 0.267 35.925 1.00 72.31 386 PRO A N 1
ATOM 3120 C CA . PRO A 1 386 ? -12.493 0.600 37.354 1.00 72.31 386 PRO A CA 1
ATOM 3121 C C . PRO A 1 386 ? -13.794 0.146 38.045 1.00 72.31 386 PRO A C 1
ATOM 3123 O O . PRO A 1 386 ? -14.047 0.533 39.186 1.00 72.31 386 PRO A O 1
ATOM 3126 N N . ARG A 1 387 ? -14.665 -0.589 37.345 1.00 79.56 387 ARG A N 1
ATOM 3127 C CA . ARG A 1 387 ? -15.961 -1.051 37.853 1.00 79.56 387 ARG A CA 1
ATOM 3128 C C . ARG A 1 387 ? -15.857 -2.495 38.338 1.00 79.56 387 ARG A C 1
ATOM 3130 O O . ARG A 1 387 ? -15.063 -3.272 37.817 1.00 79.56 387 ARG A O 1
ATOM 3137 N N . ASP A 1 388 ? -16.713 -2.854 39.292 1.00 87.25 388 ASP A N 1
ATOM 3138 C CA . ASP A 1 388 ? -16.902 -4.252 39.683 1.00 87.25 388 ASP A CA 1
ATOM 3139 C C . ASP A 1 388 ? -17.395 -5.093 38.486 1.00 87.25 388 ASP A C 1
ATOM 3141 O O . ASP A 1 388 ? -18.056 -4.541 37.594 1.00 87.25 388 ASP A O 1
ATOM 3145 N N . PRO A 1 389 ? -17.124 -6.416 38.469 1.00 91.62 389 PRO A N 1
ATOM 3146 C CA . PRO A 1 389 ? -17.598 -7.315 37.423 1.00 91.62 389 PRO A CA 1
ATOM 3147 C C . PRO A 1 389 ? -19.091 -7.123 37.156 1.00 91.62 389 PRO A C 1
ATOM 3149 O O . PRO A 1 389 ? -19.906 -7.101 38.084 1.00 91.62 389 PRO A O 1
ATOM 3152 N N . MET A 1 390 ? -19.460 -6.962 35.889 1.00 93.69 390 MET A N 1
ATOM 3153 C CA . MET A 1 390 ? -20.832 -6.647 35.506 1.00 93.69 390 MET A CA 1
ATOM 3154 C C . MET A 1 390 ? -21.182 -7.177 34.124 1.00 93.69 390 MET A C 1
ATOM 3156 O O . MET A 1 390 ? -20.345 -7.290 33.231 1.00 93.69 390 MET A O 1
ATOM 3160 N N . ARG A 1 391 ? -22.473 -7.441 33.931 1.00 94.75 391 ARG A N 1
ATOM 3161 C CA . ARG A 1 391 ? -23.033 -7.874 32.655 1.00 94.75 391 ARG A CA 1
ATOM 3162 C C . ARG A 1 391 ? -23.913 -6.767 32.062 1.00 94.75 391 ARG A C 1
ATOM 3164 O O . ARG A 1 391 ? -24.849 -6.327 32.733 1.00 94.75 391 ARG A O 1
ATOM 3171 N N . PRO A 1 392 ? -23.677 -6.309 30.821 1.00 96.25 392 PRO A N 1
ATOM 3172 C CA . PRO A 1 392 ? -24.518 -5.290 30.199 1.00 96.25 392 PRO A CA 1
ATOM 3173 C C . PRO A 1 392 ? -25.917 -5.831 29.876 1.00 96.25 392 PRO A C 1
ATOM 3175 O O . PRO A 1 392 ? -26.132 -7.034 29.723 1.00 96.25 392 PRO A O 1
ATOM 3178 N N . SER A 1 393 ? -26.887 -4.934 29.703 1.00 96.44 393 SER A N 1
ATOM 3179 C CA . SER A 1 393 ? -28.203 -5.312 29.168 1.00 96.44 393 SER A CA 1
ATOM 3180 C C . SER A 1 393 ? -28.149 -5.585 27.667 1.00 96.44 393 SER A C 1
ATOM 3182 O O . SER A 1 393 ? -28.939 -6.377 27.144 1.00 96.44 393 SER A O 1
ATOM 3184 N N . LYS A 1 394 ? -27.233 -4.907 26.966 1.00 97.69 394 LYS A N 1
ATOM 3185 C CA . LYS A 1 394 ? -27.179 -4.874 25.509 1.00 97.69 394 LYS A CA 1
ATOM 3186 C C . LYS A 1 394 ? -25.762 -4.654 24.993 1.00 97.69 394 LYS A C 1
ATOM 3188 O O . LYS A 1 394 ? -25.033 -3.832 25.540 1.00 97.69 394 LYS A O 1
ATOM 3193 N N . ILE A 1 395 ? -25.429 -5.328 23.898 1.00 97.94 395 ILE A N 1
ATOM 3194 C CA . ILE A 1 395 ? -24.211 -5.120 23.113 1.00 97.94 395 ILE A CA 1
ATOM 3195 C C . ILE A 1 395 ? -24.624 -4.803 21.670 1.00 97.94 395 ILE A C 1
ATOM 3197 O O . ILE A 1 395 ? -25.433 -5.520 21.076 1.00 97.94 395 ILE A O 1
ATOM 3201 N N . GLU A 1 396 ? -24.107 -3.702 21.134 1.00 98.12 396 GLU A N 1
ATOM 3202 C CA . GLU A 1 396 ? -24.252 -3.275 19.742 1.00 98.12 396 GLU A CA 1
ATOM 3203 C C . GLU A 1 396 ? -22.977 -3.637 18.961 1.00 98.12 396 GLU A C 1
ATOM 3205 O O . GLU A 1 396 ? -21.880 -3.320 19.420 1.00 98.12 396 GLU A O 1
ATOM 3210 N N . LEU A 1 397 ? -23.135 -4.285 17.804 1.00 96.38 397 LEU A N 1
ATOM 3211 C CA . LEU A 1 397 ? -22.057 -4.711 16.895 1.00 96.38 397 LEU A CA 1
ATOM 3212 C C . LEU A 1 397 ? -22.316 -4.146 15.489 1.00 96.38 397 LEU A C 1
ATOM 3214 O O . LEU A 1 397 ? -23.490 -3.947 15.157 1.00 96.38 397 LEU A O 1
ATOM 3218 N N . SER A 1 398 ? -21.279 -3.929 14.667 1.00 91.81 398 SER A N 1
ATOM 3219 C CA . SER A 1 398 ? -21.453 -3.593 13.238 1.00 91.81 398 SER A CA 1
ATOM 3220 C C . SER A 1 398 ? -21.146 -4.729 12.269 1.00 91.81 398 SER A C 1
ATOM 3222 O O . SER A 1 398 ? -21.756 -4.766 11.201 1.00 91.81 398 SER A O 1
ATOM 3224 N N . ASP A 1 399 ? -20.281 -5.674 12.631 1.00 90.12 399 ASP A N 1
ATOM 3225 C CA . ASP A 1 399 ? -20.000 -6.835 11.788 1.00 90.12 399 ASP A CA 1
ATOM 3226 C C . ASP A 1 399 ? -21.115 -7.902 11.847 1.00 90.12 399 ASP A C 1
ATOM 3228 O O . ASP A 1 399 ? -21.573 -8.312 12.923 1.00 90.12 399 ASP A O 1
ATOM 3232 N N . SER A 1 400 ? -21.573 -8.358 10.674 1.00 91.00 400 SER A N 1
ATOM 3233 C CA . SER A 1 400 ? -22.673 -9.325 10.568 1.00 91.00 400 SER A CA 1
ATOM 3234 C C . SER A 1 400 ? -22.270 -10.727 11.011 1.00 91.00 400 SER A C 1
ATOM 3236 O O . SER A 1 400 ? -23.078 -11.417 11.636 1.00 91.00 400 SER A O 1
ATOM 3238 N N . ASP A 1 401 ? -21.030 -11.132 10.740 1.00 92.31 401 ASP A N 1
ATOM 3239 C CA . ASP A 1 401 ? -20.542 -12.474 11.060 1.00 92.31 401 ASP A CA 1
ATOM 3240 C C . ASP A 1 401 ? -20.363 -12.620 12.578 1.00 92.31 401 ASP A C 1
ATOM 3242 O O . ASP A 1 401 ? -20.829 -13.588 13.190 1.00 92.31 401 ASP A O 1
ATOM 3246 N N . CYS A 1 402 ? -19.803 -11.592 13.221 1.00 93.25 402 CYS A N 1
ATOM 3247 C CA . CYS A 1 402 ? -19.757 -11.452 14.670 1.00 93.25 402 CYS A CA 1
ATOM 3248 C C . CYS A 1 402 ? -21.157 -11.441 15.285 1.00 93.25 402 CYS A C 1
ATOM 3250 O O . CYS A 1 402 ? -21.389 -12.104 16.298 1.00 93.25 402 CYS A O 1
ATOM 3252 N N . TYR A 1 403 ? -22.112 -10.725 14.687 1.00 95.44 403 TYR A N 1
ATOM 3253 C CA . TYR A 1 403 ? -23.490 -10.696 15.173 1.00 95.44 403 TYR A CA 1
ATOM 3254 C C . TYR A 1 403 ? -24.152 -12.075 15.155 1.00 95.44 403 TYR A C 1
ATOM 3256 O O . TYR A 1 403 ? -24.686 -12.507 16.183 1.00 95.44 403 TYR A O 1
ATOM 3264 N N . ASP A 1 404 ? -24.110 -12.775 14.023 1.00 95.44 404 ASP A N 1
ATOM 3265 C CA . ASP A 1 404 ? -24.748 -14.084 13.874 1.00 95.44 404 ASP A CA 1
ATOM 3266 C C . ASP A 1 404 ? -24.132 -15.122 14.821 1.00 95.44 404 ASP A C 1
ATOM 3268 O O . ASP A 1 404 ? -24.850 -15.942 15.406 1.00 95.44 404 ASP A O 1
ATOM 3272 N N . PHE A 1 405 ? -22.821 -15.032 15.049 1.00 95.50 405 PHE A N 1
ATOM 3273 C CA . PHE A 1 405 ? -22.101 -15.893 15.977 1.00 95.50 405 PHE A CA 1
ATOM 3274 C C . PHE A 1 405 ? -22.377 -15.583 17.459 1.00 95.50 405 PHE A C 1
ATOM 3276 O O . PHE A 1 405 ? -22.606 -16.496 18.262 1.00 95.50 405 PHE A O 1
ATOM 3283 N N . LEU A 1 406 ? -22.350 -14.304 17.851 1.00 96.06 406 LEU A N 1
ATOM 3284 C CA . LEU A 1 406 ? -22.421 -13.886 19.256 1.00 96.06 406 LEU A CA 1
ATOM 3285 C C . LEU A 1 406 ? -23.850 -13.806 19.787 1.00 96.06 406 LEU A C 1
ATOM 3287 O O . LEU A 1 406 ? -24.075 -14.064 20.971 1.00 96.06 406 LEU A O 1
ATOM 3291 N N . LYS A 1 407 ? -24.837 -13.497 18.941 1.00 96.19 407 LYS A N 1
ATOM 3292 C CA . LYS A 1 407 ? -26.244 -13.367 19.342 1.00 96.19 407 LYS A CA 1
ATOM 3293 C C . LYS A 1 407 ? -26.796 -14.562 20.134 1.00 96.19 407 LYS A C 1
ATOM 3295 O O . LYS A 1 407 ? -27.390 -14.305 21.185 1.00 96.19 407 LYS A O 1
ATOM 3300 N N . PRO A 1 408 ? -26.660 -15.833 19.697 1.00 95.69 408 PRO A N 1
ATOM 3301 C CA . PRO A 1 408 ? -27.174 -16.961 20.473 1.00 95.69 408 PRO A CA 1
ATOM 3302 C C . PRO A 1 408 ? -26.467 -17.088 21.828 1.00 95.69 408 PRO A C 1
ATOM 3304 O O . PRO A 1 408 ? -27.142 -17.232 22.844 1.00 95.69 408 PRO A O 1
ATOM 3307 N N . LYS A 1 409 ? -25.136 -16.936 21.861 1.00 93.38 409 LYS A N 1
ATOM 3308 C CA . LYS A 1 409 ? -24.315 -17.065 23.077 1.00 93.38 409 LYS A CA 1
ATOM 3309 C C . LYS A 1 409 ? -24.640 -15.986 24.110 1.00 93.38 409 LYS A C 1
ATOM 3311 O O . LYS A 1 409 ? -24.910 -16.284 25.265 1.00 93.38 409 LYS A O 1
ATOM 3316 N N . LEU A 1 410 ? -24.687 -14.725 23.683 1.00 94.31 410 LEU A N 1
ATOM 3317 C CA . LEU A 1 410 ? -25.053 -13.595 24.542 1.00 94.31 410 LEU A CA 1
ATOM 3318 C C . LEU A 1 410 ? -26.497 -13.708 25.054 1.00 94.31 410 LEU A C 1
ATOM 3320 O O . LEU A 1 410 ? -26.781 -13.355 26.202 1.00 94.31 410 LEU A O 1
ATOM 3324 N N . GLY A 1 411 ? -27.395 -14.264 24.234 1.00 92.62 411 GLY A N 1
ATOM 3325 C CA . GLY A 1 411 ? -28.778 -14.545 24.610 1.00 92.62 411 GLY A CA 1
ATOM 3326 C C . GLY A 1 411 ? -28.909 -15.533 25.775 1.00 92.62 411 GLY A C 1
ATOM 3327 O O . GLY A 1 411 ? -29.763 -15.329 26.638 1.00 92.62 411 GLY A O 1
ATOM 3328 N N . GLU A 1 412 ? -28.042 -16.547 25.864 1.00 92.06 412 GLU A N 1
ATOM 3329 C CA . GLU A 1 412 ? -28.004 -17.492 26.998 1.00 92.06 412 GLU A CA 1
ATOM 3330 C C . GLU A 1 412 ? -27.664 -16.803 28.328 1.00 92.06 412 GLU A C 1
ATOM 3332 O O . GLU A 1 412 ? -28.116 -17.228 29.397 1.00 92.06 412 GLU A O 1
ATOM 3337 N N . PHE A 1 413 ? -26.924 -15.695 28.259 1.00 89.62 413 PHE A N 1
ATOM 3338 C CA . PHE A 1 413 ? -26.586 -14.849 29.401 1.00 89.62 413 PHE A CA 1
ATOM 3339 C C . PHE A 1 413 ? -27.585 -13.702 29.598 1.00 89.62 413 PHE A C 1
ATOM 3341 O O . PHE A 1 413 ? -27.352 -12.827 30.420 1.00 89.62 413 PHE A O 1
ATOM 3348 N N . GLY A 1 414 ? -28.698 -13.658 28.862 1.00 91.69 414 GLY A N 1
ATOM 3349 C CA . GLY A 1 414 ? -29.680 -12.577 28.980 1.00 91.69 414 GLY A CA 1
ATOM 3350 C C . GLY A 1 414 ? -29.170 -11.209 28.512 1.00 91.69 414 GLY A C 1
ATOM 3351 O O . GLY A 1 414 ? -29.721 -10.190 28.931 1.00 91.69 414 GLY A O 1
ATOM 3352 N N . VAL A 1 415 ? -28.139 -11.170 27.662 1.00 96.88 415 VAL A N 1
ATOM 3353 C CA . VAL A 1 415 ? -27.611 -9.949 27.036 1.00 96.88 415 VAL A CA 1
ATOM 3354 C C . VAL A 1 415 ? -28.188 -9.817 25.630 1.00 96.88 415 VAL A C 1
ATOM 3356 O O . VAL A 1 415 ? -28.056 -10.714 24.798 1.00 96.88 415 VAL A O 1
ATOM 3359 N N . ALA A 1 416 ? -28.834 -8.689 25.333 1.00 96.62 416 ALA A N 1
ATOM 3360 C CA . ALA A 1 416 ? -29.372 -8.438 24.001 1.00 96.62 416 ALA A CA 1
ATOM 3361 C C . ALA A 1 416 ? -28.249 -8.065 23.018 1.00 96.62 416 ALA A C 1
ATOM 3363 O O . ALA A 1 416 ? -27.582 -7.052 23.202 1.00 96.62 416 ALA A O 1
ATOM 3364 N N . CYS A 1 417 ? -28.074 -8.831 21.943 1.00 97.44 417 CYS A N 1
ATOM 3365 C CA . CYS A 1 417 ? -27.152 -8.494 20.857 1.00 97.44 417 CYS A CA 1
ATOM 3366 C C . CYS A 1 417 ? -27.907 -7.790 19.715 1.00 97.44 417 CYS A C 1
ATOM 3368 O O . CYS A 1 417 ? -28.949 -8.282 19.264 1.00 97.44 417 CYS A O 1
ATOM 3370 N N . VAL A 1 418 ? -27.417 -6.633 19.261 1.00 97.00 418 VAL A N 1
ATOM 3371 C CA . VAL A 1 418 ? -28.071 -5.788 18.246 1.00 97.00 418 VAL A CA 1
ATOM 3372 C C . VAL A 1 418 ? -27.075 -5.402 17.155 1.00 97.00 418 VAL A C 1
ATOM 3374 O O . VAL A 1 418 ? -26.073 -4.763 17.447 1.00 97.00 418 VAL A O 1
ATOM 3377 N N . LEU A 1 419 ? -27.390 -5.728 15.901 1.00 96.69 419 LEU A N 1
ATOM 3378 C CA . LEU A 1 419 ? -26.632 -5.261 14.741 1.00 96.69 419 LEU A CA 1
ATOM 3379 C C . LEU A 1 419 ? -26.974 -3.791 14.446 1.00 96.69 419 LEU A C 1
ATOM 3381 O O . LEU A 1 419 ? -28.150 -3.404 14.473 1.00 96.69 419 LEU A O 1
ATOM 3385 N N . ARG A 1 420 ? -25.956 -2.974 14.186 1.00 95.69 420 ARG A N 1
ATOM 3386 C CA . ARG A 1 420 ? -26.056 -1.553 13.841 1.00 95.69 420 ARG A CA 1
ATOM 3387 C C . ARG A 1 420 ? -25.136 -1.242 12.671 1.00 95.69 420 ARG A C 1
ATOM 3389 O O . ARG A 1 420 ? -24.000 -1.678 12.669 1.00 95.69 420 ARG A O 1
ATOM 3396 N N . ASP A 1 421 ? -25.581 -0.390 11.755 1.00 86.94 421 ASP A N 1
ATOM 3397 C CA . ASP A 1 421 ? -24.716 0.082 10.660 1.00 86.94 421 ASP A CA 1
ATOM 3398 C C . ASP A 1 421 ? -23.590 1.011 11.168 1.00 86.94 421 ASP A C 1
ATOM 3400 O O . ASP A 1 421 ? -22.535 1.166 10.544 1.00 86.94 421 ASP A O 1
ATOM 3404 N N . GLU A 1 422 ? -23.817 1.648 12.323 1.00 87.69 422 GLU A N 1
ATOM 3405 C CA . GLU A 1 422 ? -22.892 2.588 12.945 1.00 87.69 422 GLU A CA 1
ATOM 3406 C C . GLU A 1 422 ? -22.794 2.394 14.460 1.00 87.69 422 GLU A C 1
ATOM 3408 O O . GLU A 1 422 ? -23.801 2.229 15.159 1.00 87.69 422 GLU A O 1
ATOM 3413 N N . LEU A 1 423 ? -21.562 2.517 14.962 1.00 92.44 423 LEU A N 1
ATOM 3414 C CA . LEU A 1 423 ? -21.198 2.502 16.377 1.00 92.44 423 LEU A CA 1
ATOM 3415 C C . LEU A 1 423 ? -20.504 3.834 16.736 1.00 92.44 423 LEU A C 1
ATOM 3417 O O . LEU A 1 423 ? -19.276 3.894 16.745 1.00 92.44 423 LEU A O 1
ATOM 3421 N N . PRO A 1 424 ? -21.251 4.932 16.978 1.00 89.12 424 PRO A N 1
ATOM 3422 C CA . PRO A 1 424 ? -20.668 6.275 17.047 1.00 89.12 424 PRO A CA 1
ATOM 3423 C C . PRO A 1 424 ? -19.600 6.460 18.130 1.00 89.12 424 PRO A C 1
ATOM 3425 O O . PRO A 1 424 ? -18.599 7.126 17.883 1.00 89.12 424 PRO A O 1
ATOM 3428 N N . GLN A 1 425 ? -19.787 5.870 19.315 1.00 90.38 425 GLN A N 1
ATOM 3429 C CA . GLN A 1 425 ? -18.833 5.987 20.422 1.00 90.38 425 GLN A CA 1
ATOM 3430 C C . GLN A 1 425 ? -17.546 5.214 20.126 1.00 90.38 425 GLN A C 1
ATOM 3432 O O . GLN A 1 425 ? -16.452 5.712 20.385 1.00 90.38 425 GLN A O 1
ATOM 3437 N N . LEU A 1 426 ? -17.669 4.023 19.537 1.00 87.50 426 LEU A N 1
ATOM 3438 C CA . LEU A 1 426 ? -16.514 3.255 19.077 1.00 87.50 426 LEU A CA 1
ATOM 3439 C C . LEU A 1 426 ? -15.757 4.003 17.968 1.00 87.50 426 LEU A C 1
ATOM 3441 O O . LEU A 1 426 ? -14.539 4.130 18.019 1.00 87.50 426 LEU A O 1
ATOM 3445 N N . GLN A 1 427 ? -16.479 4.556 16.995 1.00 86.75 427 GLN A N 1
ATOM 3446 C CA . GLN A 1 427 ? -15.895 5.302 15.878 1.00 86.75 427 GLN A CA 1
ATOM 3447 C C . GLN A 1 427 ? -15.170 6.574 16.330 1.00 86.75 427 GLN A C 1
ATOM 3449 O O . GLN A 1 427 ? -14.137 6.923 15.756 1.00 86.75 427 GLN A O 1
ATOM 3454 N N . GLU A 1 428 ? -15.704 7.274 17.333 1.00 83.75 428 GLU A N 1
ATOM 3455 C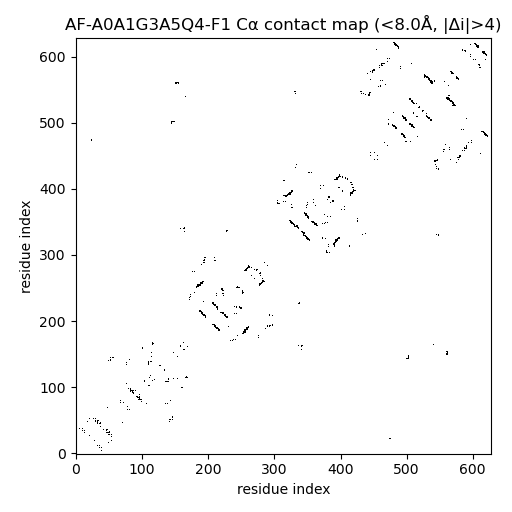 CA . GLU A 1 428 ? -15.050 8.427 17.956 1.00 83.75 428 GLU A CA 1
ATOM 3456 C C . GLU A 1 428 ? -13.714 8.018 18.585 1.00 83.75 428 GLU A C 1
ATOM 3458 O O . GLU A 1 428 ? -12.699 8.674 18.339 1.00 83.75 428 GLU A O 1
ATOM 3463 N N . PHE A 1 429 ? -13.688 6.894 19.313 1.00 83.31 429 PHE A N 1
ATOM 3464 C CA . PHE A 1 429 ? -12.455 6.351 19.874 1.00 83.31 429 PHE A CA 1
ATOM 3465 C C . PHE A 1 429 ? -11.441 5.973 18.786 1.00 83.31 429 PHE A C 1
ATOM 3467 O O . PHE A 1 429 ? -10.293 6.408 18.857 1.00 83.31 429 PHE A O 1
ATOM 3474 N N . CYS A 1 430 ? -11.847 5.221 17.759 1.00 78.56 430 CYS A N 1
ATOM 3475 C CA . CYS A 1 430 ? -10.936 4.804 16.689 1.00 78.56 430 CYS A CA 1
ATOM 3476 C C . CYS A 1 430 ? -10.367 6.003 15.923 1.00 78.56 430 CYS A C 1
ATOM 3478 O O . CYS A 1 430 ? -9.181 6.017 15.601 1.00 78.56 430 CYS A O 1
ATOM 3480 N N . ARG A 1 431 ? -11.175 7.048 15.694 1.00 75.81 431 ARG A N 1
ATOM 3481 C CA . ARG A 1 431 ? -10.695 8.301 15.097 1.00 75.81 431 ARG A CA 1
ATOM 3482 C C . ARG A 1 431 ? -9.658 8.981 15.989 1.00 75.81 431 ARG A C 1
ATOM 3484 O O . ARG A 1 431 ? -8.617 9.387 15.488 1.00 75.81 431 ARG A O 1
ATOM 3491 N N . ALA A 1 432 ? -9.919 9.088 17.292 1.00 73.25 432 ALA A N 1
ATOM 3492 C CA . ALA A 1 432 ? -8.970 9.678 18.235 1.00 73.25 432 ALA A CA 1
ATOM 3493 C C . ALA A 1 432 ? -7.658 8.878 18.304 1.00 73.25 432 ALA A C 1
ATOM 3495 O O . ALA A 1 432 ? -6.579 9.471 18.293 1.00 73.25 432 ALA A O 1
ATOM 3496 N N . LEU A 1 433 ? -7.747 7.543 18.305 1.00 72.19 433 LEU A N 1
ATOM 3497 C CA . LEU A 1 433 ? -6.592 6.652 18.246 1.00 72.19 433 LEU A CA 1
ATOM 3498 C C . LEU A 1 433 ? -5.790 6.899 16.963 1.00 72.19 433 LEU A C 1
ATOM 3500 O O . LEU A 1 433 ? -4.595 7.163 17.044 1.00 72.19 433 LEU A O 1
ATOM 3504 N N . ALA A 1 434 ? -6.445 6.918 15.801 1.00 69.06 434 ALA A N 1
ATOM 3505 C CA . ALA A 1 434 ? -5.801 7.166 14.514 1.00 69.06 434 ALA A CA 1
ATOM 3506 C C . ALA A 1 434 ? -5.127 8.544 14.435 1.00 69.06 434 ALA A C 1
ATOM 3508 O O . ALA A 1 434 ? -4.035 8.646 13.896 1.00 69.06 434 ALA A O 1
ATOM 3509 N N . SER A 1 435 ? -5.722 9.588 15.016 1.00 67.50 435 SER A N 1
ATOM 3510 C CA . SER A 1 435 ? -5.088 10.913 15.106 1.00 67.50 435 SER A CA 1
ATOM 3511 C C . SER A 1 435 ? -3.900 10.956 16.075 1.00 67.50 435 SER A C 1
ATOM 3513 O O . SER A 1 435 ? -3.033 11.814 15.939 1.00 67.50 435 SER A O 1
ATOM 3515 N N . SER A 1 436 ? -3.858 10.065 17.070 1.00 62.84 436 SER A N 1
ATOM 3516 C CA . SER A 1 436 ? -2.744 9.958 18.026 1.00 62.84 436 SER A CA 1
ATOM 3517 C C . SER A 1 436 ? -1.611 9.046 17.544 1.00 62.84 436 SER A C 1
ATOM 3519 O O . SER A 1 436 ? -0.481 9.151 18.019 1.00 62.84 436 SER A O 1
ATOM 3521 N N . CYS A 1 437 ? -1.909 8.149 16.603 1.00 53.78 437 CYS A N 1
ATOM 3522 C CA . CYS A 1 437 ? -0.955 7.246 15.986 1.00 53.78 437 CYS A CA 1
ATOM 3523 C C . CYS A 1 437 ? -0.374 7.911 14.734 1.00 53.78 437 CYS A C 1
ATOM 3525 O O . CYS A 1 437 ? -1.099 8.226 13.802 1.00 53.78 437 CYS A O 1
ATOM 3527 N N . GLY A 1 438 ? 0.941 8.118 14.687 1.00 51.09 438 GLY A N 1
ATOM 3528 C CA . GLY A 1 438 ? 1.614 8.694 13.522 1.00 51.09 438 GLY A CA 1
ATOM 3529 C C . GLY A 1 438 ? 2.851 9.495 13.909 1.00 51.09 438 GLY A C 1
ATOM 3530 O O . GLY A 1 438 ? 2.878 10.153 14.945 1.00 51.09 438 GLY A O 1
ATOM 3531 N N . GLY A 1 439 ? 3.895 9.422 13.084 1.00 47.94 439 GLY A N 1
ATOM 3532 C CA . GLY A 1 439 ? 5.011 10.362 13.167 1.00 47.94 439 GLY A CA 1
ATOM 3533 C C . GLY A 1 439 ? 4.625 11.707 12.535 1.00 47.94 439 GLY A C 1
ATOM 3534 O O . GLY A 1 439 ? 3.763 11.724 11.653 1.00 47.94 439 GLY A O 1
ATOM 3535 N N . PRO A 1 440 ? 5.277 12.821 12.913 1.00 46.00 440 PRO A N 1
ATOM 3536 C CA . PRO A 1 440 ? 5.010 14.152 12.348 1.00 46.00 440 PRO A CA 1
ATOM 3537 C C . PRO A 1 440 ? 5.204 14.241 10.819 1.00 46.00 440 PRO A C 1
ATOM 3539 O O . PRO A 1 440 ? 4.816 15.231 10.211 1.00 46.00 440 PRO A O 1
ATOM 3542 N N . GLU A 1 441 ? 5.792 13.218 10.193 1.00 52.72 441 GLU A N 1
ATOM 3543 C CA . GLU A 1 441 ? 6.082 13.146 8.757 1.00 52.72 441 GLU A CA 1
ATOM 3544 C C . GLU A 1 441 ? 4.889 12.721 7.883 1.00 52.72 441 GLU A C 1
ATOM 3546 O O . GLU A 1 441 ? 4.917 12.933 6.671 1.00 52.72 441 GLU A O 1
ATOM 3551 N N . LYS A 1 442 ? 3.841 12.114 8.460 1.00 66.94 442 LYS A N 1
ATOM 3552 C CA . LYS A 1 442 ? 2.687 11.608 7.700 1.00 66.94 442 LYS A CA 1
ATOM 3553 C C . LYS A 1 442 ? 1.517 12.584 7.760 1.00 66.94 442 LYS A C 1
ATOM 3555 O O . LYS A 1 442 ? 0.839 12.693 8.777 1.00 66.94 442 LYS A O 1
ATOM 3560 N N . CYS A 1 443 ? 1.264 13.274 6.653 1.00 78.25 443 CYS A N 1
ATOM 3561 C CA . CYS A 1 443 ? 0.201 14.270 6.538 1.00 78.25 443 CYS A CA 1
ATOM 3562 C C . CYS A 1 443 ? -1.141 13.614 6.201 1.00 78.25 443 CYS A C 1
ATOM 3564 O O . CYS A 1 443 ? -1.318 13.143 5.079 1.00 78.25 443 CYS A O 1
ATOM 3566 N N . ALA A 1 444 ? -2.092 13.611 7.138 1.00 86.12 444 ALA A N 1
ATOM 3567 C CA . ALA A 1 444 ? -3.441 13.139 6.849 1.00 86.12 444 ALA A CA 1
ATOM 3568 C C . ALA A 1 444 ? -4.203 14.158 5.994 1.00 86.12 444 ALA A C 1
ATOM 3570 O O . ALA A 1 444 ? -4.333 15.327 6.361 1.00 86.12 444 ALA A O 1
ATOM 3571 N N . LEU A 1 445 ? -4.757 13.710 4.873 1.00 90.88 445 LEU A N 1
ATOM 3572 C CA . LEU A 1 445 ? -5.661 14.479 4.030 1.00 90.88 445 LEU A CA 1
ATOM 3573 C C . LEU A 1 445 ? -6.896 14.940 4.816 1.00 90.88 445 LEU A C 1
ATOM 3575 O O . LEU A 1 445 ? -7.379 16.051 4.593 1.00 90.88 445 LEU A O 1
ATOM 3579 N N . ALA A 1 446 ? -7.363 14.125 5.768 1.00 87.94 446 ALA A N 1
ATOM 3580 C CA . ALA A 1 446 ? -8.443 14.470 6.691 1.00 87.94 446 ALA A CA 1
ATOM 3581 C C . ALA A 1 446 ? -8.171 15.734 7.534 1.00 87.94 446 ALA A C 1
ATOM 3583 O O . ALA A 1 446 ? -9.123 16.411 7.926 1.00 87.94 446 ALA A O 1
ATOM 3584 N N . ASP A 1 447 ? -6.902 16.080 7.773 1.00 86.94 447 ASP A N 1
ATOM 3585 C CA . ASP A 1 447 ? -6.505 17.279 8.527 1.00 86.94 447 ASP A CA 1
ATOM 3586 C C . ASP A 1 447 ? -6.422 18.537 7.636 1.00 86.94 447 ASP A C 1
ATOM 3588 O O . ASP A 1 447 ? -6.176 19.648 8.117 1.00 86.94 447 ASP A O 1
ATOM 3592 N N . GLY A 1 448 ? -6.637 18.389 6.323 1.00 88.81 448 GLY A N 1
ATOM 3593 C CA . GLY A 1 448 ? -6.637 19.484 5.361 1.00 88.81 448 GLY A CA 1
ATOM 3594 C C . GLY A 1 448 ? -7.714 20.529 5.658 1.00 88.81 448 GLY A C 1
ATOM 3595 O O . GLY A 1 448 ? -8.875 20.227 5.947 1.00 88.81 448 GLY A O 1
ATOM 3596 N N . THR A 1 449 ? -7.351 21.810 5.553 1.00 91.75 449 THR A N 1
ATOM 3597 C CA . THR A 1 449 ? -8.278 22.904 5.879 1.00 91.75 449 THR A CA 1
ATOM 3598 C C . THR A 1 449 ? -9.497 22.877 4.954 1.00 91.75 449 THR A C 1
ATOM 3600 O O . THR A 1 449 ? -9.380 23.054 3.740 1.00 91.75 449 THR A O 1
ATOM 3603 N N . GLY A 1 450 ? -10.685 22.691 5.535 1.00 90.81 450 GLY A N 1
ATOM 3604 C CA . GLY A 1 450 ? -11.950 22.661 4.796 1.00 90.81 450 GLY A CA 1
ATOM 3605 C C . GLY A 1 450 ? -12.160 21.408 3.941 1.00 90.81 450 GLY A C 1
ATOM 3606 O O . GLY A 1 450 ? -13.043 21.428 3.087 1.00 90.81 450 GLY A O 1
ATOM 3607 N N . VAL A 1 451 ? -11.366 20.351 4.143 1.00 94.25 451 VAL A N 1
ATOM 3608 C CA . VAL A 1 451 ? -11.581 19.047 3.507 1.00 94.25 451 VAL A CA 1
ATOM 3609 C C . VAL A 1 451 ? -12.810 18.373 4.120 1.00 94.25 451 VAL A C 1
ATOM 3611 O O . VAL A 1 451 ? -13.030 18.402 5.330 1.00 94.25 451 VAL A O 1
ATOM 3614 N N . THR A 1 452 ? -13.640 17.776 3.267 1.00 94.12 452 THR A N 1
ATOM 3615 C CA . THR A 1 452 ? -14.848 17.037 3.662 1.00 94.12 452 THR A CA 1
ATOM 3616 C C . THR A 1 452 ? -14.754 15.571 3.242 1.00 94.12 452 THR A C 1
ATOM 3618 O O . THR A 1 452 ? -14.052 15.241 2.286 1.00 94.12 452 THR A O 1
ATOM 3621 N N . LEU A 1 453 ? -15.501 14.687 3.914 1.00 92.75 453 LEU A N 1
ATOM 3622 C CA . LEU A 1 453 ? -15.538 13.255 3.577 1.00 92.75 453 LEU A CA 1
ATOM 3623 C C . LEU A 1 453 ? -15.996 12.994 2.134 1.00 92.75 453 LEU A C 1
ATOM 3625 O O . LEU A 1 453 ? -15.437 12.125 1.478 1.00 92.75 453 LEU A O 1
ATOM 3629 N N . GLU A 1 454 ? -16.950 13.774 1.617 1.00 94.12 454 GLU A N 1
ATOM 3630 C CA . GLU A 1 454 ? -17.418 13.671 0.223 1.00 94.12 454 GLU A CA 1
ATOM 3631 C C . GLU A 1 454 ? -16.299 14.009 -0.781 1.00 94.12 454 GLU A C 1
ATOM 3633 O O . GLU A 1 454 ? -16.152 13.355 -1.814 1.00 94.12 454 GLU A O 1
ATOM 3638 N N . GLN A 1 455 ? -15.455 14.999 -0.465 1.00 95.12 455 GLN A N 1
ATOM 3639 C CA . GLN A 1 455 ? -14.297 15.332 -1.299 1.00 95.12 455 GLN A CA 1
ATOM 3640 C C . GLN A 1 455 ? -13.214 14.259 -1.233 1.00 95.12 455 GLN A C 1
ATOM 3642 O O . GLN A 1 455 ? -12.632 13.932 -2.266 1.00 95.12 455 GLN A O 1
ATOM 3647 N N . MET A 1 456 ? -12.957 13.700 -0.046 1.00 96.19 456 MET A N 1
ATOM 3648 C CA . MET A 1 456 ? -12.031 12.577 0.108 1.00 96.19 456 MET A CA 1
ATOM 3649 C C . MET A 1 456 ? -12.513 11.367 -0.694 1.00 96.19 456 MET A C 1
ATOM 3651 O O . MET A 1 456 ? -11.752 10.839 -1.498 1.00 96.19 456 MET A O 1
ATOM 3655 N N . GLU A 1 457 ? -13.784 10.982 -0.555 1.00 96.12 457 GLU A N 1
ATOM 3656 C CA . GLU A 1 457 ? -14.395 9.904 -1.337 1.00 96.12 457 GLU A CA 1
ATOM 3657 C C . GLU A 1 457 ? -14.189 10.135 -2.841 1.00 96.12 457 GLU A C 1
ATOM 3659 O O . GLU A 1 457 ? -13.609 9.294 -3.533 1.00 96.12 457 GLU A O 1
ATOM 3664 N N . SER A 1 458 ? -14.585 11.310 -3.344 1.00 95.50 458 SER A N 1
ATOM 3665 C CA . SER A 1 458 ? -14.415 11.667 -4.757 1.00 95.50 458 SER A CA 1
ATOM 3666 C C . SER A 1 458 ? -12.949 11.600 -5.203 1.00 95.50 458 SER A C 1
ATOM 3668 O O . SER A 1 458 ? -12.669 11.151 -6.319 1.00 95.50 458 SER A O 1
ATOM 3670 N N . PHE A 1 459 ? -12.009 12.014 -4.347 1.00 97.06 459 PHE A N 1
ATOM 3671 C CA . PHE A 1 459 ? -10.574 11.918 -4.604 1.00 97.06 459 PHE A CA 1
ATOM 3672 C C . PHE A 1 459 ? -10.109 10.462 -4.727 1.00 97.06 459 PHE A C 1
ATOM 3674 O O . PHE A 1 459 ? -9.462 10.140 -5.724 1.00 97.06 459 PHE A O 1
ATOM 3681 N N . TYR A 1 460 ? -10.469 9.569 -3.799 1.00 97.31 460 TYR A N 1
ATOM 3682 C CA . TYR A 1 460 ? -10.069 8.155 -3.864 1.00 97.31 460 TYR A CA 1
ATOM 3683 C C . TYR A 1 460 ? -10.632 7.455 -5.107 1.00 97.31 460 TYR A C 1
ATOM 3685 O O . TYR A 1 460 ? -9.898 6.747 -5.800 1.00 97.31 460 TYR A O 1
ATOM 3693 N N . TYR A 1 461 ? -11.888 7.724 -5.483 1.00 97.00 461 TYR A N 1
ATOM 3694 C CA . TYR A 1 461 ? -12.451 7.220 -6.744 1.00 97.00 461 TYR A CA 1
ATOM 3695 C C . TYR A 1 461 ? -11.701 7.746 -7.978 1.00 97.00 461 TYR A C 1
ATOM 3697 O O . TYR A 1 461 ? -11.433 6.990 -8.919 1.00 97.00 461 TYR A O 1
ATOM 3705 N N . ALA A 1 462 ? -11.343 9.033 -8.000 1.00 96.94 462 ALA A N 1
ATOM 3706 C CA . ALA A 1 462 ? -10.562 9.611 -9.091 1.00 96.94 462 ALA A CA 1
ATOM 3707 C C . ALA A 1 462 ? -9.134 9.045 -9.145 1.00 96.94 462 ALA A C 1
ATOM 3709 O O . ALA A 1 462 ? -8.629 8.775 -10.237 1.00 96.94 462 ALA A O 1
ATOM 3710 N N . ALA A 1 463 ? -8.506 8.823 -7.990 1.00 97.38 463 ALA A N 1
ATOM 3711 C CA . ALA A 1 463 ? -7.170 8.257 -7.860 1.00 97.38 463 ALA A CA 1
ATOM 3712 C C . ALA A 1 463 ? -7.127 6.795 -8.324 1.00 97.38 463 ALA A C 1
ATOM 3714 O O . ALA A 1 463 ? -6.287 6.454 -9.158 1.00 97.38 463 ALA A O 1
ATOM 3715 N N . ALA A 1 464 ? -8.081 5.962 -7.896 1.00 96.56 464 ALA A N 1
ATOM 3716 C CA . ALA A 1 464 ? -8.215 4.581 -8.361 1.00 96.56 464 ALA A CA 1
ATOM 3717 C C . ALA A 1 464 ? -8.365 4.518 -9.890 1.00 96.56 464 ALA A C 1
ATOM 3719 O O . ALA A 1 464 ? -7.659 3.773 -10.571 1.00 96.56 464 ALA A O 1
ATOM 3720 N N . ARG A 1 465 ? -9.217 5.383 -10.454 1.00 95.75 465 ARG A N 1
ATOM 3721 C CA . ARG A 1 465 ? -9.423 5.488 -11.903 1.00 95.75 465 ARG A CA 1
ATOM 3722 C C . ARG A 1 465 ? -8.201 6.036 -12.658 1.00 95.75 465 ARG A C 1
ATOM 3724 O O . ARG A 1 465 ? -7.991 5.678 -13.821 1.00 95.75 465 ARG A O 1
ATOM 3731 N N . TYR A 1 466 ? -7.426 6.939 -12.057 1.00 96.06 466 TYR A N 1
ATOM 3732 C CA . TYR A 1 466 ? -6.163 7.424 -12.624 1.00 96.06 466 TYR A CA 1
ATOM 3733 C C . TYR A 1 466 ? -5.138 6.292 -12.682 1.00 96.06 466 TYR A C 1
ATOM 3735 O O . TYR A 1 466 ? -4.509 6.092 -13.723 1.00 96.06 466 TYR A O 1
ATOM 3743 N N . PHE A 1 467 ? -5.017 5.526 -11.595 1.00 93.62 467 PHE A N 1
ATOM 3744 C CA . PHE A 1 467 ? -4.095 4.401 -11.505 1.00 93.62 467 PHE A CA 1
ATOM 3745 C C . PHE A 1 467 ? -4.450 3.296 -12.508 1.00 93.62 467 PHE A C 1
ATOM 3747 O O . PHE A 1 467 ? -3.582 2.836 -13.250 1.00 93.62 467 PHE A O 1
ATOM 3754 N N . GLU A 1 468 ? -5.735 2.943 -12.614 1.00 93.12 468 GLU A N 1
ATOM 3755 C CA . GLU A 1 468 ? -6.248 1.963 -13.580 1.00 93.12 468 GLU A CA 1
ATOM 3756 C C . GLU A 1 468 ? -5.917 2.347 -15.034 1.00 93.12 468 GLU A C 1
ATOM 3758 O O . GLU A 1 468 ? -5.454 1.518 -15.819 1.00 93.12 468 GLU A O 1
ATOM 3763 N N . GLN A 1 469 ? -6.105 3.620 -15.397 1.00 93.12 469 GLN A N 1
ATOM 3764 C CA . GLN A 1 469 ? -5.808 4.116 -16.746 1.00 93.12 469 GLN A CA 1
ATOM 3765 C C . GLN A 1 469 ? -4.305 4.203 -17.050 1.00 93.12 469 GLN A C 1
ATOM 3767 O O . GLN A 1 469 ? -3.938 4.351 -18.216 1.00 93.12 469 GLN A O 1
ATOM 3772 N N . ALA A 1 470 ? -3.442 4.123 -16.031 1.00 90.75 470 ALA A N 1
ATOM 3773 C CA . ALA A 1 470 ? -1.985 4.100 -16.141 1.00 90.75 470 ALA A CA 1
ATOM 3774 C C . ALA A 1 470 ? -1.407 5.122 -17.155 1.00 90.75 470 ALA A C 1
ATOM 3776 O O . ALA A 1 470 ? -0.667 4.740 -18.073 1.00 90.75 470 ALA A O 1
ATOM 3777 N N . PRO A 1 471 ? -1.704 6.433 -17.019 1.00 90.88 471 PRO A N 1
ATOM 3778 C CA . PRO A 1 471 ? -1.324 7.466 -17.993 1.00 90.88 471 PRO A CA 1
ATOM 3779 C C . PRO A 1 471 ? 0.182 7.544 -18.271 1.00 90.88 471 PRO A C 1
ATOM 3781 O O . PRO A 1 471 ? 0.594 7.931 -19.366 1.00 90.88 471 PRO A O 1
ATOM 3784 N N . TRP A 1 472 ? 1.017 7.121 -17.320 1.00 87.94 472 TRP A N 1
ATOM 3785 C CA . TRP A 1 472 ? 2.471 7.031 -17.469 1.00 87.94 472 TRP A CA 1
ATOM 3786 C C . TRP A 1 472 ? 2.931 6.086 -18.588 1.00 87.94 472 TRP A C 1
ATOM 3788 O O . TRP A 1 472 ? 4.052 6.222 -19.077 1.00 87.94 472 TRP A O 1
ATOM 3798 N N . LYS A 1 473 ? 2.076 5.163 -19.049 1.00 83.44 473 LYS A N 1
ATOM 3799 C CA . LYS A 1 473 ? 2.347 4.313 -20.221 1.00 83.44 473 LYS A CA 1
ATOM 3800 C C . LYS A 1 473 ? 2.242 5.074 -21.548 1.00 83.44 473 LYS A C 1
ATOM 3802 O O . LYS A 1 473 ? 2.783 4.614 -22.551 1.00 83.44 473 LYS A O 1
ATOM 3807 N N . HIS A 1 474 ? 1.577 6.231 -21.559 1.00 83.50 474 HIS A N 1
ATOM 3808 C CA . HIS A 1 474 ? 1.260 6.997 -22.770 1.00 83.50 474 HIS A CA 1
ATOM 3809 C C . HIS A 1 474 ? 2.118 8.255 -22.958 1.00 83.50 474 HIS A C 1
ATOM 3811 O O . HIS A 1 474 ? 2.079 8.873 -24.022 1.00 83.50 474 HIS A O 1
ATOM 3817 N N . VAL A 1 475 ? 2.920 8.636 -21.960 1.00 81.00 475 VAL A N 1
ATOM 3818 C CA . VAL A 1 475 ? 3.821 9.794 -22.046 1.00 81.00 475 VAL A CA 1
ATOM 3819 C C . VAL A 1 475 ? 5.222 9.376 -22.502 1.00 81.00 475 VAL A C 1
ATOM 3821 O O . VAL A 1 475 ? 5.787 8.386 -22.039 1.00 81.00 475 VAL A O 1
ATOM 3824 N N . ALA A 1 476 ? 5.824 10.153 -23.408 1.00 67.50 476 ALA A N 1
ATOM 3825 C CA . ALA A 1 476 ? 7.172 9.877 -23.923 1.00 67.50 476 ALA A CA 1
ATOM 3826 C C . ALA A 1 476 ? 8.291 10.174 -22.899 1.00 67.50 476 ALA A C 1
ATOM 3828 O O . ALA A 1 476 ? 9.445 9.789 -23.101 1.00 67.50 476 ALA A O 1
ATOM 3829 N N . GLY A 1 477 ? 7.959 10.843 -21.795 1.00 71.50 477 GLY A N 1
ATOM 3830 C CA . GLY A 1 477 ? 8.871 11.271 -20.741 1.00 71.50 477 GLY A CA 1
ATOM 3831 C C . GLY A 1 477 ? 8.179 12.217 -19.767 1.00 71.50 477 GLY A C 1
ATOM 3832 O O . GLY A 1 477 ? 6.958 12.366 -19.806 1.00 71.50 477 GLY A O 1
ATOM 3833 N N . GLU A 1 478 ? 8.978 12.888 -18.945 1.00 76.25 478 GLU A N 1
ATOM 3834 C CA . GLU A 1 478 ? 8.547 13.960 -18.041 1.00 76.25 478 GLU A CA 1
ATOM 3835 C C . GLU A 1 478 ? 8.307 15.248 -18.843 1.00 76.25 478 GLU A C 1
ATOM 3837 O O . GLU A 1 478 ? 9.037 16.228 -18.749 1.00 76.25 478 GLU A O 1
ATOM 3842 N N . ILE A 1 479 ? 7.312 15.219 -19.733 1.00 83.31 479 ILE A N 1
ATOM 3843 C CA . ILE A 1 479 ? 6.939 16.376 -20.548 1.00 83.31 479 ILE A CA 1
ATOM 3844 C C . ILE A 1 479 ? 5.868 17.162 -19.784 1.00 83.31 479 ILE A C 1
ATOM 3846 O O . ILE A 1 479 ? 4.800 16.601 -19.527 1.00 83.31 479 ILE A O 1
ATOM 3850 N N . PRO A 1 480 ? 6.100 18.446 -19.457 1.00 88.81 480 PRO A N 1
ATOM 3851 C CA . PRO A 1 480 ? 5.129 19.222 -18.700 1.00 88.81 480 PRO A CA 1
ATOM 3852 C C . PRO A 1 480 ? 3.848 19.500 -19.497 1.00 88.81 480 PRO A C 1
ATOM 3854 O O . PRO A 1 480 ? 3.867 19.800 -20.700 1.00 88.81 480 PRO A O 1
ATOM 3857 N N . ILE A 1 481 ? 2.723 19.429 -18.793 1.00 91.94 481 ILE A N 1
ATOM 3858 C CA . ILE A 1 481 ? 1.389 19.781 -19.270 1.00 91.94 481 ILE A CA 1
ATOM 3859 C C . ILE A 1 481 ? 0.973 21.053 -18.538 1.00 91.94 481 ILE A C 1
ATOM 3861 O O . ILE A 1 481 ? 0.809 21.050 -17.322 1.00 91.94 481 ILE A O 1
ATOM 3865 N N . GLU A 1 482 ? 0.776 22.149 -19.262 1.00 93.31 482 GLU A N 1
ATOM 3866 C CA . GLU A 1 482 ? 0.205 23.357 -18.671 1.00 93.31 482 GLU A CA 1
ATOM 3867 C C . GLU A 1 482 ? -1.301 23.155 -18.465 1.00 93.31 482 GLU A C 1
ATOM 3869 O O . GLU A 1 482 ? -2.027 22.842 -19.414 1.00 93.31 482 GLU A O 1
ATOM 3874 N N . ILE A 1 483 ? -1.767 23.365 -17.235 1.00 92.75 483 ILE A N 1
ATOM 3875 C CA . ILE A 1 483 ? -3.168 23.284 -16.828 1.00 92.75 483 ILE A CA 1
ATOM 3876 C C . ILE A 1 483 ? -3.634 24.675 -16.406 1.00 92.75 483 ILE A C 1
ATOM 3878 O O . ILE A 1 483 ? -3.237 25.205 -15.369 1.00 92.75 483 ILE A O 1
ATOM 3882 N N . ARG A 1 484 ? -4.522 25.273 -17.205 1.00 90.06 484 ARG A N 1
ATOM 3883 C CA . ARG A 1 484 ? -5.178 26.545 -16.873 1.00 90.06 484 ARG A CA 1
ATOM 3884 C C . ARG A 1 484 ? -6.602 26.286 -16.413 1.00 90.06 484 ARG A C 1
ATOM 3886 O O . ARG A 1 484 ? -7.420 25.826 -17.212 1.00 90.06 484 ARG A O 1
ATOM 3893 N N . CYS A 1 485 ? -6.908 26.619 -15.165 1.00 84.69 485 CYS A N 1
ATOM 3894 C CA . CYS A 1 485 ? -8.253 26.501 -14.610 1.00 84.69 485 CYS A CA 1
ATOM 3895 C C . CYS A 1 485 ? -8.953 27.866 -14.552 1.00 84.69 485 CYS A C 1
ATOM 3897 O O . CYS A 1 485 ? -8.335 28.896 -14.286 1.00 84.69 485 CYS A O 1
ATOM 3899 N N . ARG A 1 486 ? -10.261 27.877 -14.821 1.00 74.56 486 ARG A N 1
ATOM 3900 C CA . ARG A 1 486 ? -11.173 28.966 -14.454 1.00 74.56 486 ARG A CA 1
ATOM 3901 C C . ARG A 1 486 ? -12.242 28.388 -13.533 1.00 74.56 486 ARG A C 1
ATOM 3903 O O . ARG A 1 486 ? -12.908 27.432 -13.929 1.00 74.56 486 ARG A O 1
ATOM 3910 N N . GLY A 1 487 ? -12.421 28.992 -12.359 1.00 61.62 487 GLY A N 1
ATOM 3911 C CA . GLY A 1 487 ? -13.436 28.589 -11.375 1.00 61.62 487 GLY A CA 1
ATOM 3912 C C . GLY A 1 487 ? -12.894 28.332 -9.966 1.00 61.62 487 GLY A C 1
ATOM 3913 O O . GLY A 1 487 ? -13.680 28.350 -9.028 1.00 61.62 487 GLY A O 1
ATOM 3914 N N . LEU A 1 488 ? -11.576 28.167 -9.817 1.00 65.69 488 LEU A N 1
ATOM 3915 C CA . LEU A 1 488 ? -10.870 28.073 -8.532 1.00 65.69 488 LEU A CA 1
ATOM 3916 C C . LEU A 1 488 ? -9.814 29.181 -8.443 1.00 65.69 488 LEU A C 1
ATOM 3918 O O . LEU A 1 488 ? -9.391 29.721 -9.470 1.00 65.69 488 LEU A O 1
ATOM 3922 N N . SER A 1 489 ? -9.406 29.526 -7.224 1.00 65.12 489 SER A N 1
ATOM 3923 C CA . SER A 1 489 ? -8.347 30.503 -6.932 1.00 65.12 489 SER A CA 1
ATOM 3924 C C . SER A 1 489 ? -6.950 30.013 -7.343 1.00 65.12 489 SER A C 1
ATOM 3926 O O . SER A 1 489 ? -6.026 30.813 -7.507 1.00 65.12 489 SER A O 1
ATOM 3928 N N . VAL A 1 490 ? -6.816 28.706 -7.585 1.00 65.94 490 VAL A N 1
ATOM 3929 C CA . VAL A 1 490 ? -5.601 28.049 -8.067 1.00 65.94 490 VAL A CA 1
ATOM 3930 C C . VAL A 1 490 ? -5.282 28.515 -9.494 1.00 65.94 490 VAL A C 1
ATOM 3932 O O . VAL A 1 490 ? -6.083 28.353 -10.417 1.00 65.94 490 VAL A O 1
ATOM 3935 N N . GLY A 1 491 ? -4.107 29.127 -9.670 1.00 70.94 491 GLY A N 1
ATOM 3936 C CA . GLY A 1 491 ? -3.627 29.669 -10.944 1.00 70.94 491 GLY A CA 1
ATOM 3937 C C . GLY A 1 491 ? -3.300 28.608 -12.009 1.00 70.94 491 GLY A C 1
ATOM 3938 O O . GLY A 1 491 ? -3.845 27.506 -12.034 1.00 70.94 491 GLY A O 1
ATOM 3939 N N . SER A 1 492 ? -2.405 28.949 -12.944 1.00 83.44 492 SER A N 1
ATOM 3940 C CA . SER A 1 492 ? -1.919 27.961 -13.923 1.00 83.44 492 SER A CA 1
ATOM 3941 C C . SER A 1 492 ? -0.895 27.050 -13.252 1.00 83.44 492 SER A C 1
ATOM 3943 O O . SER A 1 492 ? 0.075 27.562 -12.700 1.00 83.44 492 SER A O 1
ATOM 3945 N N . LEU A 1 493 ? -1.103 25.735 -13.319 1.00 90.69 493 LEU A N 1
ATOM 3946 C CA . LEU A 1 493 ? -0.158 24.736 -12.818 1.00 90.69 493 LEU A CA 1
ATOM 3947 C C . LEU A 1 493 ? 0.478 23.970 -13.976 1.00 90.69 493 LEU A C 1
ATOM 3949 O O . LEU A 1 493 ? -0.077 23.899 -15.074 1.00 90.69 493 LEU A O 1
ATOM 3953 N N . TYR A 1 494 ? 1.633 23.369 -13.717 1.00 91.69 494 TYR A N 1
ATOM 3954 C CA . TYR A 1 494 ? 2.346 22.536 -14.676 1.00 91.69 494 TYR A CA 1
ATOM 3955 C C . TYR A 1 494 ? 2.413 21.106 -14.161 1.00 91.69 494 TYR A C 1
ATOM 3957 O O . TYR A 1 494 ? 3.134 20.817 -13.209 1.00 91.69 494 TYR A O 1
ATOM 3965 N N . ALA A 1 495 ? 1.648 20.222 -14.788 1.00 92.75 495 ALA A N 1
ATOM 3966 C CA . ALA A 1 495 ? 1.545 18.830 -14.397 1.00 92.75 495 ALA A CA 1
ATOM 3967 C C . ALA A 1 495 ? 2.594 17.959 -15.095 1.00 92.75 495 ALA A C 1
ATOM 3969 O O . ALA A 1 495 ? 2.844 18.110 -16.294 1.00 92.75 495 ALA A O 1
ATOM 3970 N N . ILE A 1 496 ? 3.169 17.017 -14.353 1.00 89.88 496 ILE A N 1
ATOM 3971 C CA . ILE A 1 496 ? 4.100 16.002 -14.842 1.00 89.88 496 ILE A CA 1
ATOM 3972 C C . ILE A 1 496 ? 3.628 14.642 -14.342 1.00 89.88 496 ILE A C 1
ATOM 3974 O O . ILE A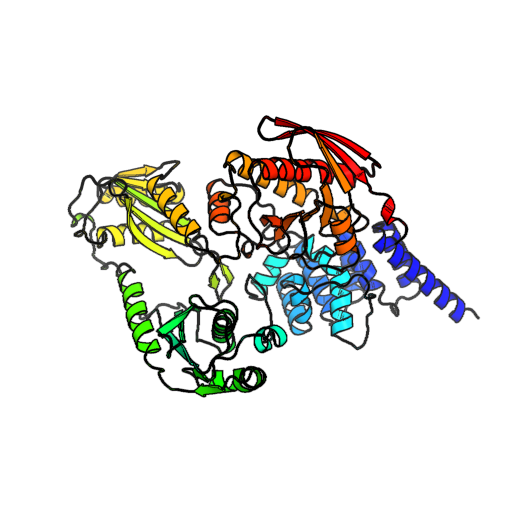 1 496 ? 3.450 14.419 -13.146 1.00 89.88 496 ILE A O 1
ATOM 3978 N N . VAL A 1 497 ? 3.388 13.742 -15.293 1.00 90.75 497 VAL A N 1
ATOM 3979 C CA . VAL A 1 497 ? 2.948 12.370 -15.029 1.00 90.75 497 VAL A CA 1
ATOM 3980 C C . VAL A 1 497 ? 4.157 11.537 -14.605 1.00 90.75 497 VAL A C 1
ATOM 3982 O O . VAL A 1 497 ? 5.098 11.378 -15.387 1.00 90.75 497 VAL A O 1
ATOM 3985 N N . LEU A 1 498 ? 4.118 10.986 -13.389 1.00 86.38 498 LEU A N 1
ATOM 3986 C CA . LEU A 1 498 ? 5.151 10.099 -12.849 1.00 86.38 498 LEU A CA 1
ATOM 3987 C C . LEU A 1 498 ? 4.826 8.630 -13.155 1.00 86.38 498 LEU A C 1
ATOM 3989 O O . LEU A 1 498 ? 3.658 8.252 -13.230 1.00 86.38 498 LEU A O 1
ATOM 3993 N N . GLY A 1 499 ? 5.858 7.792 -13.296 1.00 78.69 499 GLY A N 1
ATOM 3994 C CA . GLY A 1 499 ? 5.701 6.332 -13.413 1.00 78.69 499 GLY A CA 1
ATOM 3995 C C . GLY A 1 499 ? 6.413 5.683 -14.598 1.00 78.69 499 GLY A C 1
ATOM 3996 O O . GLY A 1 499 ? 6.450 4.458 -14.689 1.00 78.69 499 GLY A O 1
ATOM 3997 N N . ARG A 1 500 ? 7.028 6.454 -15.508 1.00 74.06 500 ARG A N 1
ATOM 3998 C CA . ARG A 1 500 ? 7.667 5.888 -16.716 1.00 74.06 500 ARG A CA 1
ATOM 3999 C C . ARG A 1 500 ? 8.816 4.922 -16.397 1.00 74.06 500 ARG A C 1
ATOM 4001 O O . ARG A 1 500 ? 9.020 3.952 -17.125 1.00 74.06 500 ARG A O 1
ATOM 4008 N N . THR A 1 501 ? 9.579 5.203 -15.343 1.00 66.75 501 THR A N 1
ATOM 4009 C CA . THR A 1 501 ? 10.688 4.358 -14.867 1.00 66.75 501 THR A CA 1
ATOM 4010 C C . THR A 1 501 ? 10.228 3.253 -13.915 1.00 66.75 501 THR A C 1
ATOM 4012 O O . THR A 1 501 ? 10.998 2.336 -13.651 1.00 66.75 501 THR A O 1
ATOM 4015 N N . GLY A 1 502 ? 8.988 3.319 -13.417 1.00 68.56 502 GLY A N 1
ATOM 4016 C CA . GLY A 1 502 ? 8.462 2.427 -12.383 1.00 68.56 502 GLY A CA 1
ATOM 4017 C C . GLY A 1 502 ? 8.916 2.754 -10.955 1.00 68.56 502 GLY A C 1
ATOM 4018 O O . GLY A 1 502 ? 8.515 2.046 -10.049 1.00 68.56 502 GLY A O 1
ATOM 4019 N N . VAL A 1 503 ? 9.725 3.797 -10.728 1.00 69.06 503 VAL A N 1
ATOM 4020 C CA . VAL A 1 503 ? 10.198 4.144 -9.368 1.00 69.06 503 VAL A CA 1
ATOM 4021 C C . VAL A 1 503 ? 9.053 4.686 -8.508 1.00 69.06 503 VAL A C 1
ATOM 4023 O O . VAL A 1 503 ? 8.778 4.158 -7.442 1.00 69.06 503 VAL A O 1
ATOM 4026 N N . THR A 1 504 ? 8.341 5.692 -9.014 1.00 75.50 504 THR A N 1
ATOM 4027 C CA . THR A 1 504 ? 7.179 6.290 -8.345 1.00 75.50 504 THR A CA 1
ATOM 4028 C C . THR A 1 504 ? 6.093 6.513 -9.385 1.00 75.50 504 THR A C 1
ATOM 4030 O O . THR A 1 504 ? 6.363 7.105 -10.435 1.00 75.50 504 THR A O 1
ATOM 4033 N N . MET A 1 505 ? 4.874 6.046 -9.121 1.00 86.31 505 MET A N 1
ATOM 4034 C CA . MET A 1 505 ? 3.702 6.333 -9.952 1.00 86.31 505 MET A CA 1
ATOM 4035 C C . MET A 1 505 ? 2.934 7.496 -9.341 1.00 86.31 505 MET A C 1
ATOM 4037 O O . MET A 1 505 ? 2.814 7.588 -8.121 1.00 86.31 505 MET A O 1
ATOM 4041 N N . GLY A 1 506 ? 2.400 8.386 -10.175 1.00 92.19 506 GLY A N 1
ATOM 4042 C CA . GLY A 1 506 ? 1.730 9.565 -9.642 1.00 92.19 506 GLY A CA 1
ATOM 4043 C C . GLY A 1 506 ? 1.562 10.720 -10.611 1.00 92.19 506 GLY A C 1
ATOM 4044 O O . GLY A 1 506 ? 1.650 10.574 -11.836 1.00 92.19 506 GLY A O 1
ATOM 4045 N N . LEU A 1 507 ? 1.303 11.882 -10.031 1.00 94.19 507 LEU A N 1
ATOM 4046 C CA . LEU A 1 507 ? 1.132 13.159 -10.702 1.00 94.19 507 LEU A CA 1
ATOM 4047 C C . LEU A 1 507 ? 1.708 14.261 -9.813 1.00 94.19 507 LEU A C 1
ATOM 4049 O O . LEU A 1 507 ? 1.293 14.404 -8.668 1.00 94.19 507 LEU A O 1
ATOM 4053 N N . VAL A 1 508 ? 2.617 15.070 -10.350 1.00 91.38 508 VAL A N 1
ATOM 4054 C CA . VAL A 1 508 ? 3.133 16.262 -9.659 1.00 91.3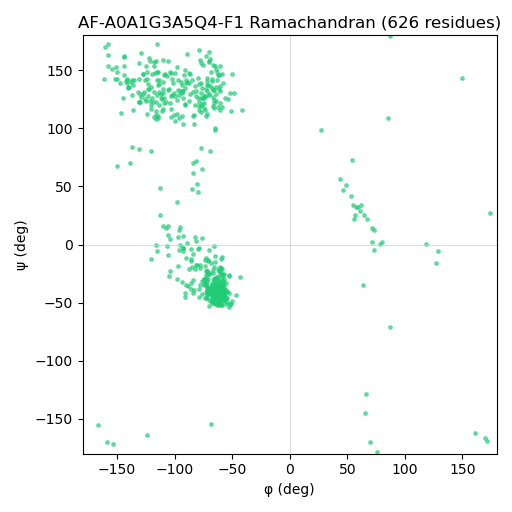8 508 VAL A CA 1
ATOM 4055 C C . VAL A 1 508 ? 2.686 17.502 -10.411 1.00 91.38 508 VAL A C 1
ATOM 4057 O O . VAL A 1 508 ? 2.716 17.517 -11.641 1.00 91.38 508 VAL A O 1
ATOM 4060 N N . LEU A 1 509 ? 2.258 18.538 -9.692 1.00 92.81 509 LEU A N 1
ATOM 4061 C CA . LEU A 1 509 ? 1.780 19.797 -10.251 1.00 92.81 509 LEU A CA 1
ATOM 4062 C C . LEU A 1 509 ? 2.572 20.966 -9.675 1.00 92.81 509 LEU A C 1
ATOM 4064 O O . LEU A 1 509 ? 2.412 21.303 -8.510 1.00 92.81 509 LEU A O 1
ATOM 4068 N N . TYR A 1 510 ? 3.377 21.633 -10.492 1.00 90.69 510 TYR A N 1
ATOM 4069 C CA . TYR A 1 510 ? 4.177 22.775 -10.056 1.00 90.69 510 TYR A CA 1
ATOM 4070 C C . TYR A 1 510 ? 3.435 24.097 -10.221 1.00 90.69 510 TYR A C 1
ATOM 4072 O O . TYR A 1 510 ? 2.762 24.321 -11.233 1.00 90.69 510 TYR A O 1
ATOM 4080 N N . ARG A 1 511 ? 3.608 25.003 -9.251 1.00 88.81 511 ARG A N 1
ATOM 4081 C CA . ARG A 1 511 ? 3.032 26.358 -9.291 1.00 88.81 511 ARG A CA 1
ATOM 4082 C C . ARG A 1 511 ? 3.774 27.278 -10.269 1.00 88.81 511 ARG A C 1
ATOM 4084 O O . ARG A 1 511 ? 3.155 28.159 -10.866 1.00 88.81 511 ARG A O 1
ATOM 4091 N N . GLY A 1 512 ? 5.079 27.073 -10.473 1.00 85.69 512 GLY A N 1
ATOM 4092 C CA . GLY A 1 512 ? 5.922 27.902 -11.337 1.00 85.69 512 GLY A CA 1
ATOM 4093 C C . GLY A 1 512 ? 6.651 27.133 -12.443 1.00 85.69 512 GLY A C 1
ATOM 4094 O O . GLY A 1 512 ? 7.077 25.995 -12.273 1.00 85.69 512 GLY A O 1
ATOM 4095 N N . TRP A 1 513 ? 6.881 27.794 -13.585 1.00 84.00 513 TRP A N 1
ATOM 4096 C CA . TRP A 1 513 ? 7.700 27.233 -14.674 1.00 84.00 513 TRP A CA 1
ATOM 4097 C C . TRP A 1 513 ? 9.175 27.062 -14.278 1.00 84.00 513 TRP A C 1
ATOM 4099 O O . TRP A 1 513 ? 9.853 26.156 -14.752 1.00 84.00 513 TRP A O 1
ATOM 4109 N N . ASN A 1 514 ? 9.680 27.917 -13.384 1.00 81.25 514 ASN A N 1
ATOM 4110 C CA . ASN A 1 514 ? 11.041 27.785 -12.865 1.00 81.25 514 ASN A CA 1
ATOM 4111 C C . ASN A 1 514 ? 11.210 26.508 -12.036 1.00 81.25 514 ASN A C 1
ATOM 4113 O O . ASN A 1 514 ? 12.265 25.889 -12.119 1.00 81.25 514 ASN A O 1
ATOM 4117 N N . ASP A 1 515 ? 10.177 26.102 -11.296 1.00 80.31 515 ASP A N 1
ATOM 4118 C CA . ASP A 1 515 ? 10.178 24.849 -10.541 1.00 80.31 515 ASP A CA 1
ATOM 4119 C C . ASP A 1 515 ? 10.217 23.665 -11.515 1.00 80.31 515 ASP A C 1
ATOM 4121 O O . ASP A 1 515 ? 11.065 22.790 -11.393 1.00 80.31 515 ASP A O 1
ATOM 4125 N N . VAL A 1 516 ? 9.420 23.702 -12.588 1.00 80.00 516 VAL A N 1
ATOM 4126 C CA . VAL A 1 516 ? 9.496 22.696 -13.662 1.00 80.00 516 VAL A CA 1
ATOM 4127 C C . VAL A 1 516 ? 10.908 22.573 -14.239 1.00 80.00 516 VAL A C 1
ATOM 4129 O O . VAL A 1 516 ? 11.431 21.467 -14.352 1.00 80.00 516 VAL A O 1
ATOM 4132 N N . LEU A 1 517 ? 11.545 23.694 -14.597 1.00 74.88 517 LEU A N 1
ATOM 4133 C CA . LEU A 1 517 ? 12.911 23.678 -15.129 1.00 74.88 517 LEU A CA 1
ATOM 4134 C C . LEU A 1 517 ? 13.916 23.143 -14.103 1.00 74.88 517 LEU A C 1
ATOM 4136 O O . LEU A 1 517 ? 14.804 22.375 -14.465 1.00 74.88 517 LEU A O 1
ATOM 4140 N N . ALA A 1 518 ? 13.781 23.535 -12.836 1.00 71.06 518 ALA A N 1
ATOM 4141 C CA . ALA A 1 518 ? 14.650 23.068 -11.768 1.00 71.06 518 ALA A CA 1
ATOM 4142 C C . ALA A 1 518 ? 14.554 21.548 -11.582 1.00 71.06 518 ALA A C 1
ATOM 4144 O O . ALA A 1 518 ? 15.594 20.901 -11.475 1.00 71.06 518 ALA A O 1
ATOM 4145 N N . MET A 1 519 ? 13.344 20.979 -11.626 1.00 74.94 519 MET A N 1
ATOM 4146 C CA . MET A 1 519 ? 13.160 19.528 -11.559 1.00 74.94 519 MET A CA 1
ATOM 4147 C C . MET A 1 519 ? 13.739 18.823 -12.786 1.00 74.94 519 MET A C 1
ATOM 4149 O O . MET A 1 519 ? 14.543 17.909 -12.626 1.00 74.94 519 MET A O 1
ATOM 4153 N N . LEU A 1 520 ? 13.417 19.277 -14.003 1.00 69.25 520 LEU A N 1
ATOM 4154 C CA . LEU A 1 520 ? 13.898 18.636 -15.238 1.00 69.25 520 LEU A CA 1
ATOM 4155 C C . LEU A 1 520 ? 15.430 18.631 -15.355 1.00 69.25 520 LEU A C 1
ATOM 4157 O O . LEU A 1 520 ? 16.002 17.771 -16.024 1.00 69.25 520 LEU A O 1
ATOM 4161 N N . HIS A 1 521 ? 16.101 19.594 -14.722 1.00 66.44 521 HIS A N 1
ATOM 4162 C CA . HIS A 1 521 ? 17.558 19.675 -14.667 1.00 66.44 521 HIS A CA 1
ATOM 4163 C C . HIS A 1 521 ? 18.172 19.048 -13.404 1.00 66.44 521 HIS A C 1
ATOM 4165 O O . HIS A 1 521 ? 19.395 19.080 -13.263 1.00 66.44 521 HIS A O 1
ATOM 4171 N N . GLY A 1 522 ? 17.363 18.503 -12.489 1.00 62.78 522 GLY A N 1
ATOM 4172 C CA . GLY A 1 522 ? 17.827 17.940 -11.217 1.00 62.78 522 GLY A CA 1
ATOM 4173 C C . GLY A 1 522 ? 18.523 18.964 -10.313 1.00 62.78 522 GLY A C 1
ATOM 4174 O O . GLY A 1 522 ? 19.438 18.615 -9.573 1.00 62.78 522 GLY A O 1
ATOM 4175 N N . LEU A 1 523 ? 18.148 20.243 -10.417 1.00 49.75 523 LEU A N 1
ATOM 4176 C CA . LEU A 1 523 ? 18.802 21.358 -9.723 1.00 49.75 523 LEU A CA 1
ATOM 4177 C C . LEU A 1 523 ? 18.274 21.587 -8.302 1.00 49.75 523 LEU A C 1
ATOM 4179 O O . LEU A 1 523 ? 18.895 22.350 -7.565 1.00 49.75 523 LEU A O 1
ATOM 4183 N N . ARG A 1 524 ? 17.133 20.985 -7.943 1.00 57.53 524 ARG A N 1
ATOM 4184 C CA . ARG A 1 524 ? 16.444 21.161 -6.657 1.00 57.53 524 ARG A CA 1
ATOM 4185 C C . ARG A 1 524 ? 15.845 19.846 -6.162 1.00 57.53 524 ARG A C 1
ATOM 4187 O O . ARG A 1 524 ? 15.325 19.077 -6.972 1.00 57.53 524 ARG A O 1
ATOM 4194 N N . GLY A 1 525 ? 15.936 19.606 -4.853 1.00 54.75 525 GLY A N 1
ATOM 4195 C CA . GLY A 1 525 ? 15.249 18.510 -4.158 1.00 54.75 525 GLY A CA 1
ATOM 4196 C C . GLY A 1 525 ? 13.774 18.833 -3.902 1.00 54.75 525 GLY A C 1
ATOM 4197 O O . GLY A 1 525 ? 13.361 19.978 -4.069 1.00 54.75 525 GLY A O 1
ATOM 4198 N N . ASN A 1 526 ? 12.970 17.836 -3.512 1.00 53.31 526 ASN A N 1
ATOM 4199 C CA . ASN A 1 526 ? 11.521 17.993 -3.289 1.00 53.31 526 ASN A CA 1
ATOM 4200 C C . ASN A 1 526 ? 11.164 19.078 -2.250 1.00 53.31 526 ASN A C 1
ATOM 4202 O O . ASN A 1 526 ? 10.124 19.717 -2.375 1.00 53.31 526 ASN A O 1
ATOM 4206 N N . ASP A 1 527 ? 12.032 19.309 -1.268 1.00 55.91 527 ASP A N 1
ATOM 4207 C CA . ASP A 1 527 ? 11.932 20.303 -0.190 1.00 55.91 527 ASP A CA 1
ATOM 4208 C C . ASP A 1 527 ? 12.121 21.763 -0.651 1.00 55.91 527 ASP A C 1
ATOM 4210 O O . ASP A 1 527 ? 11.796 22.712 0.069 1.00 55.91 527 ASP A O 1
ATOM 4214 N N . GLU A 1 528 ? 12.615 21.958 -1.875 1.00 63.25 528 GLU A N 1
ATOM 4215 C CA . GLU A 1 528 ? 12.829 23.269 -2.495 1.00 63.25 528 GLU A CA 1
ATOM 4216 C C . GLU A 1 528 ? 11.793 23.596 -3.588 1.00 63.25 528 GLU A C 1
ATOM 4218 O O . GLU A 1 528 ? 11.931 24.595 -4.310 1.00 63.25 528 GLU A O 1
ATOM 4223 N N . MET A 1 529 ? 10.761 22.756 -3.724 1.00 71.44 529 MET A N 1
ATOM 4224 C CA . MET A 1 529 ? 9.767 22.829 -4.794 1.00 71.44 529 MET A CA 1
ATOM 4225 C C . MET A 1 529 ? 8.427 23.355 -4.295 1.00 71.44 529 MET A C 1
ATOM 4227 O O . MET A 1 529 ? 8.002 23.069 -3.182 1.00 71.44 529 MET A O 1
ATOM 4231 N N . SER A 1 530 ? 7.740 24.113 -5.154 1.00 86.00 530 SER A N 1
ATOM 4232 C CA . SER A 1 530 ? 6.388 24.598 -4.885 1.00 86.00 530 SER A CA 1
ATOM 4233 C C . SER A 1 530 ? 5.371 23.924 -5.798 1.00 86.00 530 SER A C 1
ATOM 4235 O O . SER A 1 530 ? 5.377 24.121 -7.020 1.00 86.00 530 SER A O 1
ATOM 4237 N N . GLY A 1 531 ? 4.469 23.142 -5.214 1.00 90.25 531 GLY A N 1
ATOM 4238 C CA . GLY A 1 531 ? 3.494 22.384 -5.985 1.00 90.25 531 GLY A CA 1
ATOM 4239 C C . GLY A 1 531 ? 2.686 21.400 -5.160 1.00 90.25 531 GLY A C 1
ATOM 4240 O O . GLY A 1 531 ? 2.761 21.393 -3.944 1.00 90.25 531 GLY A O 1
ATOM 4241 N N . PHE A 1 532 ? 1.950 20.544 -5.852 1.00 92.69 532 PHE A N 1
ATOM 4242 C CA . PHE A 1 532 ? 1.246 19.414 -5.264 1.00 92.69 532 PHE A CA 1
ATOM 4243 C C . PHE A 1 532 ? 1.848 18.113 -5.770 1.00 92.69 532 PHE A C 1
ATOM 4245 O O . PHE A 1 532 ? 2.289 18.035 -6.920 1.00 92.69 532 PHE A O 1
ATOM 4252 N N . SER A 1 533 ? 1.818 17.081 -4.940 1.00 91.62 533 SER A N 1
ATOM 4253 C CA . SER A 1 533 ? 2.249 15.736 -5.295 1.00 91.62 533 SER A CA 1
ATOM 4254 C C . SER A 1 533 ? 1.145 14.745 -4.968 1.00 91.62 533 SER A C 1
ATOM 4256 O O . SER A 1 533 ? 0.615 14.761 -3.864 1.00 91.62 533 SER A O 1
ATOM 4258 N N . ILE A 1 534 ? 0.800 13.894 -5.930 1.00 95.06 534 ILE A N 1
ATOM 4259 C CA . ILE A 1 534 ? -0.053 12.726 -5.727 1.00 95.06 534 ILE A CA 1
ATOM 4260 C C . ILE A 1 534 ? 0.795 11.515 -6.081 1.00 95.06 534 ILE A C 1
ATOM 4262 O O . ILE A 1 534 ? 1.119 11.321 -7.256 1.00 95.06 534 ILE A O 1
ATOM 4266 N N . VAL A 1 535 ? 1.167 10.720 -5.086 1.00 91.44 535 VAL A N 1
ATOM 4267 C CA . VAL A 1 535 ? 1.972 9.504 -5.268 1.00 91.44 535 VAL A CA 1
ATOM 4268 C C . VAL A 1 535 ? 1.168 8.278 -4.875 1.00 91.44 535 VAL A C 1
ATOM 4270 O O . VAL A 1 535 ? 0.304 8.358 -4.007 1.00 91.44 535 VAL A O 1
ATOM 4273 N N . PHE A 1 536 ? 1.444 7.163 -5.542 1.00 91.44 536 PHE A N 1
ATOM 4274 C CA . PHE A 1 536 ? 0.855 5.866 -5.233 1.00 91.44 536 PHE A CA 1
ATOM 4275 C C . PHE A 1 536 ? 1.934 4.927 -4.715 1.00 91.44 536 PHE A C 1
ATOM 4277 O O . PHE A 1 536 ? 2.980 4.802 -5.360 1.00 91.44 536 PHE A O 1
ATOM 4284 N N . ASP A 1 537 ? 1.659 4.267 -3.597 1.00 86.62 537 ASP A N 1
ATOM 4285 C CA . ASP A 1 537 ? 2.556 3.265 -3.026 1.00 86.62 537 ASP A CA 1
ATOM 4286 C C . ASP A 1 537 ? 1.794 2.224 -2.189 1.00 86.62 537 ASP A C 1
ATOM 4288 O O . ASP A 1 537 ? 0.561 2.166 -2.205 1.00 86.62 537 ASP A O 1
ATOM 4292 N N . GLU A 1 538 ? 2.529 1.373 -1.478 1.00 84.75 538 GLU A N 1
ATOM 4293 C CA . GLU A 1 538 ? 1.986 0.442 -0.497 1.00 84.75 538 GLU A CA 1
ATOM 4294 C C . GLU A 1 538 ? 1.463 1.151 0.763 1.00 84.75 538 GLU A C 1
ATOM 4296 O O . GLU A 1 538 ? 1.908 2.240 1.114 1.00 84.75 538 GLU A O 1
ATOM 4301 N N . VAL A 1 539 ? 0.551 0.499 1.493 1.00 83.25 539 VAL A N 1
ATOM 4302 C CA . VAL A 1 539 ? -0.179 1.032 2.668 1.00 83.25 539 VAL A CA 1
ATOM 4303 C C . VAL A 1 539 ? 0.671 1.825 3.678 1.00 83.25 539 VAL A C 1
ATOM 4305 O O . VAL A 1 539 ? 0.177 2.752 4.319 1.00 83.25 539 VAL A O 1
ATOM 4308 N N . ALA A 1 540 ? 1.969 1.524 3.791 1.00 77.19 540 ALA A N 1
ATOM 4309 C CA . ALA A 1 540 ? 2.901 2.207 4.681 1.00 77.19 540 ALA A CA 1
ATOM 4310 C C . ALA A 1 540 ? 3.037 3.718 4.429 1.00 77.19 540 ALA A C 1
ATOM 4312 O O . ALA A 1 540 ? 3.440 4.421 5.356 1.00 77.19 540 ALA A O 1
ATOM 4313 N N . VAL A 1 541 ? 2.692 4.241 3.248 1.00 79.00 541 VAL A N 1
ATOM 4314 C CA . VAL A 1 541 ? 2.727 5.695 2.993 1.00 79.00 541 VAL A CA 1
ATOM 4315 C C . VAL A 1 541 ? 1.534 6.445 3.585 1.00 79.00 541 VAL A C 1
ATOM 4317 O O . VAL A 1 541 ? 1.602 7.659 3.764 1.00 79.00 541 VAL A O 1
ATOM 4320 N N . MET A 1 542 ? 0.452 5.742 3.929 1.00 84.31 542 MET A N 1
ATOM 4321 C CA . MET A 1 542 ? -0.769 6.370 4.425 1.00 84.31 542 MET A CA 1
ATOM 4322 C C . MET A 1 542 ? -0.595 6.914 5.842 1.00 84.31 542 MET A C 1
ATOM 4324 O O . MET A 1 542 ? 0.049 6.299 6.706 1.00 84.31 542 MET A O 1
ATOM 4328 N N . ALA A 1 543 ? -1.225 8.064 6.088 1.00 83.44 543 ALA A N 1
ATOM 4329 C CA . ALA A 1 543 ? -1.464 8.548 7.434 1.00 83.44 543 ALA A CA 1
ATOM 4330 C C . ALA A 1 543 ? -2.511 7.651 8.129 1.00 83.44 543 ALA A C 1
ATOM 4332 O O . ALA A 1 543 ? -3.538 7.338 7.520 1.00 83.44 543 ALA A O 1
ATOM 4333 N N . PRO A 1 544 ? -2.295 7.268 9.398 1.00 79.94 544 PRO A N 1
ATOM 4334 C CA . PRO A 1 544 ? -3.226 6.458 10.193 1.00 79.94 544 PRO A CA 1
ATOM 4335 C C . PRO A 1 544 ? -4.695 6.910 10.138 1.00 79.94 544 PRO A C 1
ATOM 4337 O O . PRO A 1 544 ? -5.592 6.087 9.957 1.00 79.94 544 PRO A O 1
ATOM 4340 N N . ALA A 1 545 ? -4.947 8.220 10.227 1.00 81.88 545 ALA A N 1
ATOM 4341 C CA . ALA A 1 545 ? -6.293 8.788 10.152 1.00 81.88 545 ALA A CA 1
ATOM 4342 C C . ALA A 1 545 ? -6.976 8.564 8.791 1.00 81.88 545 ALA A C 1
ATOM 4344 O O . ALA A 1 545 ? -8.156 8.216 8.746 1.00 81.88 545 ALA A O 1
ATOM 4345 N N . ASP A 1 546 ? -6.243 8.721 7.687 1.00 89.06 546 ASP A N 1
ATOM 4346 C CA . ASP A 1 546 ? -6.783 8.498 6.345 1.00 89.06 546 ASP A CA 1
ATOM 4347 C C . ASP A 1 546 ? -7.025 7.013 6.077 1.00 89.06 546 ASP A C 1
ATOM 4349 O O . ASP A 1 546 ? -8.057 6.665 5.510 1.00 89.06 546 ASP A O 1
ATOM 4353 N N . LEU A 1 547 ? -6.105 6.143 6.511 1.00 86.88 547 LEU A N 1
ATOM 4354 C CA . LEU A 1 547 ? -6.231 4.693 6.358 1.00 86.88 547 LEU A CA 1
ATOM 4355 C C . LEU A 1 547 ? -7.508 4.174 7.030 1.00 86.88 547 LEU A C 1
ATOM 4357 O O . LEU A 1 547 ? -8.303 3.486 6.392 1.00 86.88 547 LEU A O 1
ATOM 4361 N N . TYR A 1 548 ? -7.762 4.613 8.267 1.00 83.31 548 TYR A N 1
ATOM 4362 C CA . TYR A 1 548 ? -9.005 4.311 8.978 1.00 83.31 548 TYR A CA 1
ATOM 4363 C C . TYR A 1 548 ? -10.250 4.744 8.186 1.00 83.31 548 TYR A C 1
ATOM 4365 O O . TYR A 1 548 ? -11.225 3.997 8.090 1.00 83.31 548 TYR A O 1
ATOM 4373 N N . LEU A 1 549 ? -10.240 5.948 7.601 1.00 87.69 549 LEU A N 1
ATOM 4374 C CA . LEU A 1 549 ? -11.374 6.445 6.818 1.00 87.69 549 LEU A CA 1
ATOM 4375 C C . LEU A 1 549 ? -11.565 5.664 5.512 1.00 87.69 549 LEU A C 1
ATOM 4377 O O . LEU A 1 549 ? -12.709 5.384 5.153 1.00 87.69 549 LEU A O 1
ATOM 4381 N N . VAL A 1 550 ? -10.483 5.296 4.826 1.00 91.06 550 VAL A N 1
ATOM 4382 C CA . VAL A 1 550 ? -10.527 4.482 3.601 1.00 91.06 550 VAL A CA 1
ATOM 4383 C C . VAL A 1 550 ? -11.185 3.135 3.877 1.00 91.06 550 VAL A C 1
ATOM 4385 O O . VAL A 1 550 ? -12.149 2.781 3.200 1.00 91.06 550 VAL A O 1
ATOM 4388 N N . GLU A 1 551 ? -10.712 2.418 4.896 1.00 86.12 551 GLU A N 1
ATOM 4389 C CA . GLU A 1 551 ? -11.230 1.100 5.273 1.00 86.12 551 GLU A CA 1
ATOM 4390 C C . GLU A 1 551 ? -12.688 1.180 5.725 1.00 86.12 551 GLU A C 1
ATOM 4392 O O . GLU A 1 551 ? -13.542 0.447 5.226 1.00 86.12 551 GLU A O 1
ATOM 4397 N N . ARG A 1 552 ? -13.003 2.127 6.617 1.00 83.44 552 ARG A N 1
ATOM 4398 C CA . ARG A 1 552 ? -14.351 2.283 7.176 1.00 83.44 552 ARG A CA 1
ATOM 4399 C C . ARG A 1 552 ? -15.403 2.569 6.111 1.00 83.44 552 ARG A C 1
ATOM 4401 O O . ARG A 1 552 ? -16.525 2.074 6.221 1.00 83.44 552 ARG A O 1
ATOM 4408 N N . ASN A 1 553 ? -15.072 3.419 5.143 1.00 88.75 553 ASN A N 1
ATOM 4409 C CA . ASN A 1 553 ? -16.011 3.844 4.107 1.00 88.75 553 ASN A CA 1
ATOM 4410 C C . ASN A 1 553 ? -15.940 2.968 2.846 1.00 88.75 553 ASN A C 1
ATOM 4412 O O . ASN A 1 553 ? -16.716 3.187 1.918 1.00 88.75 553 ASN A O 1
ATOM 4416 N N . GLY A 1 554 ? -15.029 1.988 2.795 1.00 89.94 554 GLY A N 1
ATOM 4417 C CA . GLY A 1 554 ? -14.843 1.124 1.630 1.00 89.94 554 GLY A CA 1
ATOM 4418 C C . GLY A 1 554 ? -14.422 1.896 0.379 1.00 89.94 554 GLY A C 1
ATOM 4419 O O . GLY A 1 554 ? -14.846 1.560 -0.730 1.00 89.94 554 GLY A O 1
ATOM 4420 N N . TRP A 1 555 ? -13.636 2.964 0.543 1.00 95.19 555 TRP A N 1
ATOM 4421 C CA . TRP A 1 555 ? -13.140 3.738 -0.593 1.00 95.19 555 TRP A CA 1
ATOM 4422 C C . TRP A 1 555 ? -12.154 2.902 -1.423 1.00 95.19 555 TRP A C 1
ATOM 4424 O O . TRP A 1 555 ? -11.385 2.115 -0.870 1.00 95.19 555 TRP A O 1
ATOM 4434 N N . PRO A 1 556 ? -12.167 3.030 -2.761 1.00 95.69 556 PRO A N 1
ATOM 4435 C CA . PRO A 1 556 ? -11.475 2.081 -3.622 1.00 95.69 556 PRO A CA 1
ATOM 4436 C C . PRO A 1 556 ? -9.952 2.255 -3.593 1.00 95.69 556 PRO A C 1
ATOM 4438 O O . PRO A 1 556 ? -9.437 3.327 -3.911 1.00 95.69 556 PRO A O 1
ATOM 4441 N N . ILE A 1 557 ? -9.239 1.155 -3.344 1.00 93.69 557 ILE A N 1
ATOM 4442 C CA . ILE A 1 557 ? -7.793 1.003 -3.553 1.00 93.69 557 ILE A CA 1
ATOM 4443 C C . ILE A 1 557 ? -7.591 -0.153 -4.539 1.00 93.69 557 ILE A C 1
ATOM 4445 O O . ILE A 1 557 ? -8.005 -1.279 -4.275 1.00 93.69 557 ILE A O 1
ATOM 4449 N N . LEU A 1 558 ? -7.027 0.127 -5.720 1.00 89.19 558 LEU A N 1
ATOM 4450 C CA . LEU A 1 558 ? -7.059 -0.825 -6.842 1.00 89.19 558 LEU A CA 1
ATOM 4451 C C . LEU A 1 558 ? -6.138 -2.035 -6.636 1.00 89.19 558 LEU A C 1
ATOM 4453 O O . LEU A 1 558 ? -6.473 -3.150 -7.033 1.00 89.19 558 LEU A O 1
ATOM 4457 N N . THR A 1 559 ? -4.955 -1.802 -6.072 1.00 89.75 559 THR A N 1
ATOM 4458 C CA . THR A 1 559 ? -3.940 -2.823 -5.793 1.00 89.75 559 THR A CA 1
ATOM 4459 C C . THR A 1 559 ? -3.233 -2.480 -4.482 1.00 89.75 559 THR A C 1
ATOM 4461 O O . THR A 1 559 ? -3.289 -1.323 -4.060 1.00 89.75 559 THR A O 1
ATOM 4464 N N . PRO A 1 560 ? -2.534 -3.438 -3.851 1.00 87.62 560 PRO A N 1
ATOM 4465 C CA . PRO A 1 560 ? -1.736 -3.171 -2.656 1.00 87.62 560 PRO A CA 1
ATOM 4466 C C . PRO A 1 560 ? -0.727 -2.022 -2.805 1.00 87.62 560 PRO A C 1
ATOM 4468 O O . PRO A 1 560 ? -0.412 -1.391 -1.811 1.00 87.62 560 PRO A O 1
ATOM 4471 N N . GLU A 1 561 ? -0.265 -1.724 -4.024 1.00 87.75 561 GLU A N 1
ATOM 4472 C CA . GLU A 1 561 ? 0.661 -0.629 -4.367 1.00 87.75 561 GLU A CA 1
ATOM 4473 C C . GLU A 1 561 ? -0.024 0.661 -4.870 1.00 87.75 561 GLU A C 1
ATOM 4475 O O . GLU A 1 561 ? 0.626 1.522 -5.469 1.00 87.75 561 GLU A O 1
ATOM 4480 N N . ALA A 1 562 ? -1.347 0.771 -4.721 1.00 92.12 562 ALA A N 1
ATOM 4481 C CA . ALA A 1 562 ? -2.146 1.860 -5.279 1.00 92.12 562 ALA A CA 1
ATOM 4482 C C . ALA A 1 562 ? -2.758 2.778 -4.209 1.00 92.12 562 ALA A C 1
ATOM 4484 O O . ALA A 1 562 ? -3.779 3.411 -4.486 1.00 92.12 562 ALA A O 1
ATOM 4485 N N . TYR A 1 563 ? -2.166 2.868 -3.012 1.00 92.19 563 TYR A N 1
ATOM 4486 C CA . TYR A 1 563 ? -2.608 3.813 -1.983 1.00 92.19 563 TYR A CA 1
ATOM 4487 C C . TYR A 1 563 ? -2.185 5.240 -2.359 1.00 92.19 563 TYR A C 1
ATOM 4489 O O . TYR A 1 563 ? -0.984 5.498 -2.461 1.00 92.19 563 TYR A O 1
ATOM 4497 N N . PRO A 1 564 ? -3.133 6.168 -2.603 1.00 95.00 564 PRO A N 1
ATOM 4498 C CA . PRO A 1 564 ? -2.807 7.520 -3.029 1.00 95.00 564 PRO A CA 1
ATOM 4499 C C . PRO A 1 564 ? -2.545 8.442 -1.836 1.00 95.00 564 PRO A C 1
ATOM 4501 O O . PRO A 1 564 ? -3.392 8.586 -0.957 1.00 95.00 564 PRO A O 1
ATOM 4504 N N . VAL A 1 565 ? -1.427 9.163 -1.868 1.00 91.88 565 VAL A N 1
ATOM 4505 C CA . VAL A 1 565 ? -1.114 10.232 -0.912 1.00 91.88 565 VAL A CA 1
ATOM 4506 C C . VAL A 1 565 ? -1.032 11.557 -1.655 1.00 91.88 565 VAL A C 1
ATOM 4508 O O . VAL A 1 565 ? -0.246 11.694 -2.594 1.00 91.88 565 VAL A O 1
ATOM 4511 N N . ALA A 1 566 ? -1.850 12.526 -1.238 1.00 93.75 566 ALA A N 1
ATOM 4512 C CA . ALA A 1 566 ? -1.851 13.887 -1.764 1.00 93.75 566 ALA A CA 1
ATOM 4513 C C . ALA A 1 566 ? -1.171 14.845 -0.779 1.00 93.75 566 ALA A C 1
ATOM 4515 O O . ALA A 1 566 ? -1.618 15.000 0.354 1.00 93.75 566 ALA A O 1
ATOM 4516 N N . LEU A 1 567 ? -0.117 15.514 -1.238 1.00 90.94 567 LEU A N 1
ATOM 4517 C CA . LEU A 1 567 ? 0.673 16.462 -0.459 1.00 90.94 567 LEU A CA 1
ATOM 4518 C C . LEU A 1 567 ? 0.712 17.817 -1.156 1.00 90.94 567 LEU A C 1
ATOM 4520 O O . LEU A 1 567 ? 0.840 17.896 -2.381 1.00 90.94 567 LEU A O 1
ATOM 4524 N N . ASP A 1 568 ? 0.671 18.875 -0.362 1.00 90.50 568 ASP A N 1
ATOM 4525 C CA . ASP A 1 568 ? 1.108 20.202 -0.759 1.00 90.50 568 ASP A CA 1
ATOM 4526 C C . ASP A 1 568 ? 2.563 20.416 -0.319 1.00 90.50 568 ASP A C 1
ATOM 4528 O O . ASP A 1 568 ? 2.958 20.102 0.808 1.00 90.50 568 ASP A O 1
ATOM 4532 N N . LEU A 1 569 ? 3.367 20.901 -1.258 1.00 87.00 569 LEU A N 1
ATOM 4533 C CA . LEU A 1 569 ? 4.791 21.149 -1.127 1.00 87.00 569 LEU A CA 1
ATOM 4534 C C . LEU A 1 569 ? 5.039 22.657 -1.212 1.00 87.00 569 LEU A C 1
ATOM 4536 O O . LEU A 1 569 ? 4.759 23.301 -2.234 1.00 87.00 569 LEU A O 1
ATOM 4540 N N . GLU A 1 570 ? 5.621 23.207 -0.148 1.00 83.50 570 GLU A N 1
ATOM 4541 C CA . GLU A 1 570 ? 6.084 24.590 -0.084 1.00 83.50 570 GLU A CA 1
ATOM 4542 C C . GLU A 1 570 ? 7.585 24.648 0.249 1.00 83.50 570 GLU A C 1
ATOM 4544 O O . GLU A 1 570 ? 8.025 23.998 1.200 1.00 83.50 570 GLU A O 1
ATOM 4549 N N . PRO A 1 571 ? 8.384 25.467 -0.467 1.00 79.31 571 PRO A N 1
ATOM 4550 C CA . PRO A 1 571 ? 9.816 25.567 -0.211 1.00 79.31 571 PRO A CA 1
ATOM 4551 C C . PRO A 1 571 ? 10.134 25.951 1.238 1.00 79.31 571 PRO A C 1
ATOM 4553 O O . PRO A 1 571 ? 9.675 26.984 1.735 1.00 79.31 571 PRO A O 1
ATOM 4556 N N . GLY A 1 572 ? 10.968 25.145 1.898 1.00 72.00 572 GLY A N 1
ATOM 4557 C CA . GLY A 1 572 ? 11.401 25.388 3.277 1.00 72.00 572 GLY A CA 1
ATOM 4558 C C . GLY A 1 572 ? 10.331 25.123 4.343 1.00 72.00 572 GLY A C 1
ATOM 4559 O O . GLY A 1 572 ? 10.520 25.519 5.496 1.00 72.00 572 GLY A O 1
ATOM 4560 N N . ARG A 1 573 ? 9.221 24.469 3.984 1.00 78.00 573 ARG A N 1
ATOM 4561 C CA . ARG A 1 573 ? 8.232 23.937 4.925 1.00 78.00 573 ARG A CA 1
ATOM 4562 C C . ARG A 1 573 ? 8.144 22.425 4.795 1.00 78.00 573 ARG A C 1
ATOM 4564 O O . ARG A 1 573 ? 8.434 21.865 3.742 1.00 78.00 573 ARG A O 1
ATOM 4571 N N . GLN A 1 574 ? 7.742 21.769 5.879 1.00 76.38 574 GLN A N 1
ATOM 4572 C CA . GLN A 1 574 ? 7.372 20.361 5.798 1.00 76.38 574 GLN A CA 1
ATOM 4573 C C . GLN A 1 574 ? 6.145 20.200 4.888 1.00 76.38 574 GLN A C 1
ATOM 4575 O O . GLN A 1 574 ? 5.316 21.120 4.840 1.00 76.38 574 GLN A O 1
ATOM 4580 N N . PRO A 1 575 ? 6.027 19.061 4.180 1.00 82.31 575 PRO A N 1
ATOM 4581 C CA . PRO A 1 575 ? 4.809 18.717 3.462 1.00 82.31 575 PRO A CA 1
ATOM 4582 C C . PRO A 1 575 ? 3.585 18.856 4.371 1.00 82.31 575 PRO A C 1
ATOM 4584 O O . PRO A 1 575 ? 3.671 18.640 5.580 1.00 82.31 575 PRO A O 1
ATOM 4587 N N . HIS A 1 576 ? 2.452 19.238 3.796 1.00 85.31 576 HIS A N 1
ATOM 4588 C CA . HIS A 1 576 ? 1.192 19.363 4.526 1.00 85.31 576 HIS A CA 1
ATOM 4589 C C . HIS A 1 576 ? 0.020 18.940 3.634 1.00 85.31 576 HIS A C 1
ATOM 4591 O O . HIS A 1 576 ? 0.174 18.875 2.411 1.00 85.31 576 HIS A O 1
ATOM 4597 N N . PRO A 1 577 ? -1.157 18.617 4.198 1.00 91.38 577 PRO A N 1
ATOM 4598 C CA . PRO A 1 577 ? -2.289 18.228 3.370 1.00 91.38 577 PRO A CA 1
ATOM 4599 C C . PRO A 1 577 ? -2.805 19.422 2.545 1.00 91.38 577 PRO A C 1
ATOM 4601 O O . PRO A 1 577 ? -2.728 20.569 3.008 1.00 91.38 577 PRO A O 1
ATOM 4604 N N . PRO A 1 578 ? -3.345 19.180 1.336 1.00 93.12 578 PRO A N 1
ATOM 4605 C CA . PRO A 1 578 ? -4.021 20.212 0.559 1.00 93.12 578 PRO A CA 1
ATOM 4606 C C . PRO A 1 578 ? -5.318 20.664 1.249 1.00 93.12 578 PRO A C 1
ATOM 4608 O O . PRO A 1 578 ? -5.958 19.913 1.988 1.00 93.12 578 PRO A O 1
ATOM 4611 N N . SER A 1 579 ? -5.745 21.897 0.981 1.00 93.44 579 SER A N 1
ATOM 4612 C CA . SER A 1 579 ? -7.068 22.387 1.384 1.00 93.44 579 SER A CA 1
ATOM 4613 C C . SER A 1 579 ? -8.196 21.729 0.581 1.00 93.44 579 SER A C 1
ATOM 4615 O O . SER A 1 579 ? -7.975 21.163 -0.490 1.00 93.44 579 SER A O 1
ATOM 4617 N N . GLY A 1 580 ? -9.445 21.865 1.039 1.00 92.25 580 GLY A N 1
ATOM 4618 C CA . GLY A 1 580 ? -10.607 21.337 0.314 1.00 92.25 580 GLY A CA 1
ATOM 4619 C C . GLY A 1 580 ? -10.764 21.904 -1.107 1.00 92.25 580 GLY A C 1
ATOM 4620 O O . GLY A 1 580 ? -11.198 21.191 -2.008 1.00 92.25 580 GLY A O 1
ATOM 4621 N N . GLU A 1 581 ? -10.394 23.168 -1.347 1.00 90.56 581 GLU A N 1
ATOM 4622 C CA . GLU A 1 581 ? -10.429 23.761 -2.695 1.00 90.56 581 GLU A CA 1
ATOM 4623 C C . GLU A 1 581 ? -9.331 23.185 -3.603 1.00 90.56 581 GLU A C 1
ATOM 4625 O O . GLU A 1 581 ? -9.560 22.933 -4.789 1.00 90.56 581 GLU A O 1
ATOM 4630 N N . GLU A 1 582 ? -8.144 22.950 -3.047 1.00 92.62 582 GLU A N 1
ATOM 4631 C CA . GLU A 1 582 ? -7.029 22.328 -3.762 1.00 92.62 582 GLU A CA 1
ATOM 4632 C C . GLU A 1 582 ? -7.319 20.853 -4.044 1.00 92.62 582 GLU A C 1
ATOM 4634 O O . GLU A 1 582 ? -7.044 20.383 -5.145 1.00 92.62 582 GLU A O 1
ATOM 4639 N N . LEU A 1 583 ? -7.969 20.139 -3.123 1.00 94.25 583 LEU A N 1
ATOM 4640 C CA . LEU A 1 583 ? -8.381 18.753 -3.328 1.00 94.25 583 LEU A CA 1
ATOM 4641 C C . LEU A 1 583 ? -9.376 18.610 -4.493 1.00 94.25 583 LEU A C 1
ATOM 4643 O O . LEU A 1 583 ? -9.198 17.719 -5.324 1.00 94.25 583 LEU A O 1
ATOM 4647 N N . ASP A 1 584 ? -10.349 19.524 -4.629 1.00 92.00 584 ASP A N 1
ATOM 4648 C CA . ASP A 1 584 ? -11.249 19.577 -5.799 1.00 92.00 584 ASP A CA 1
ATOM 4649 C C . ASP A 1 584 ? -10.447 19.743 -7.113 1.00 92.00 584 ASP A C 1
ATOM 4651 O O . ASP A 1 584 ? -10.752 19.135 -8.146 1.00 92.00 584 ASP A O 1
ATOM 4655 N N . TYR A 1 585 ? -9.395 20.571 -7.092 1.00 92.44 585 TYR A N 1
ATOM 4656 C CA . TYR A 1 585 ? -8.517 20.773 -8.247 1.00 92.44 585 TYR A CA 1
ATOM 4657 C C . TYR A 1 585 ? -7.722 19.503 -8.590 1.00 92.44 585 TYR A C 1
ATOM 4659 O O . TYR A 1 585 ? -7.604 19.140 -9.767 1.00 92.44 585 TYR A O 1
ATOM 4667 N N . LEU A 1 586 ? -7.158 18.839 -7.578 1.00 94.62 586 LEU A N 1
ATOM 4668 C CA . LEU A 1 586 ? -6.371 17.614 -7.727 1.00 94.62 586 LEU A CA 1
ATOM 4669 C C . LEU A 1 586 ? -7.230 16.459 -8.256 1.00 94.62 586 LEU A C 1
ATOM 4671 O O . LEU A 1 586 ? -6.840 15.812 -9.230 1.00 94.62 586 LEU A O 1
ATOM 4675 N N . GLU A 1 587 ? -8.430 16.269 -7.703 1.00 95.06 587 GLU A N 1
ATOM 4676 C CA . GLU A 1 587 ? -9.440 15.320 -8.196 1.00 95.06 587 GLU A CA 1
ATOM 4677 C C . GLU A 1 587 ? -9.751 15.555 -9.683 1.00 95.06 587 GLU A C 1
ATOM 4679 O O . GLU A 1 587 ? -9.726 14.621 -10.495 1.00 95.06 587 GLU A O 1
ATOM 4684 N N . SER A 1 588 ? -9.945 16.819 -10.072 1.00 94.62 588 SER A N 1
ATOM 4685 C CA . SER A 1 588 ? -10.243 17.180 -11.459 1.00 94.62 588 SER A CA 1
ATOM 4686 C C . SER A 1 588 ? -9.083 16.831 -12.390 1.00 94.62 588 SER A C 1
ATOM 4688 O O . SER A 1 588 ? -9.293 16.305 -13.488 1.00 94.62 588 SER A O 1
ATOM 4690 N N . CYS A 1 589 ? -7.848 17.088 -11.949 1.00 95.25 589 CYS A N 1
ATOM 4691 C CA . CYS A 1 589 ? -6.638 16.729 -12.683 1.00 95.25 589 CYS A CA 1
ATOM 4692 C C . CYS A 1 589 ? -6.525 15.215 -12.893 1.00 95.25 589 CYS A C 1
ATOM 4694 O O . CYS A 1 589 ? -6.293 14.782 -14.026 1.00 95.25 589 CYS A O 1
ATOM 4696 N N . LEU A 1 590 ? -6.757 14.413 -11.848 1.00 96.56 590 LEU A N 1
ATOM 4697 C CA . LEU A 1 590 ? -6.741 12.948 -11.930 1.00 96.56 590 LEU A CA 1
ATOM 4698 C C . LEU A 1 590 ? -7.756 12.411 -12.954 1.00 96.56 590 LEU A C 1
ATOM 4700 O O . LEU A 1 590 ? -7.497 11.413 -13.625 1.00 96.56 590 LEU A O 1
ATOM 4704 N N . ARG A 1 591 ? -8.886 13.099 -13.155 1.00 95.12 591 ARG A N 1
ATOM 4705 C CA . ARG A 1 591 ? -9.905 12.699 -14.141 1.00 95.12 591 ARG A CA 1
ATOM 4706 C C . ARG A 1 591 ? -9.556 13.063 -15.581 1.00 95.12 591 ARG A C 1
ATOM 4708 O O . ARG A 1 591 ? -9.873 12.293 -16.489 1.00 95.12 591 ARG A O 1
ATOM 4715 N N . ILE A 1 592 ? -8.945 14.225 -15.817 1.00 94.88 592 ILE A N 1
ATOM 4716 C CA . ILE A 1 592 ? -8.754 14.762 -17.179 1.00 94.88 592 ILE A CA 1
ATOM 4717 C C . ILE A 1 592 ? -7.371 14.483 -17.774 1.00 94.88 592 ILE A C 1
ATOM 4719 O O . ILE A 1 592 ? -7.260 14.360 -18.996 1.00 94.88 592 ILE A O 1
ATOM 4723 N N . VAL A 1 593 ? -6.322 14.369 -16.949 1.00 94.94 593 VAL A N 1
ATOM 4724 C CA . VAL A 1 593 ? -4.954 14.112 -17.429 1.00 94.94 593 VAL A CA 1
ATOM 4725 C C . VAL A 1 593 ? -4.861 12.784 -18.195 1.00 94.94 593 VAL A C 1
ATOM 4727 O O . VAL A 1 593 ? -4.313 12.805 -19.301 1.00 94.94 593 VAL A O 1
ATOM 4730 N N . PRO A 1 594 ? -5.437 11.658 -17.721 1.00 93.88 594 PRO A N 1
ATOM 4731 C CA . PRO A 1 594 ? -5.393 10.398 -18.464 1.00 93.88 594 PRO A CA 1
ATOM 4732 C C . PRO A 1 594 ? -6.013 10.474 -19.864 1.00 93.88 594 PRO A C 1
ATOM 4734 O O . PRO A 1 594 ? -5.412 10.029 -20.845 1.00 93.88 594 PRO A O 1
ATOM 4737 N N . ASP A 1 595 ? -7.179 11.110 -19.997 1.00 93.38 595 ASP A N 1
ATOM 4738 C CA . ASP A 1 595 ? -7.823 11.313 -21.298 1.00 93.38 595 ASP A CA 1
ATOM 4739 C C . ASP A 1 595 ? -6.985 12.220 -22.218 1.00 93.38 595 ASP A C 1
ATOM 4741 O O . ASP A 1 595 ? -6.930 12.006 -23.431 1.00 93.38 595 ASP A O 1
ATOM 4745 N N . PHE A 1 596 ? -6.307 13.228 -21.667 1.00 93.19 596 PHE A N 1
ATOM 4746 C CA . PHE A 1 596 ? -5.472 14.128 -22.459 1.00 93.19 596 PHE A CA 1
ATOM 4747 C C . PHE A 1 596 ? -4.256 13.412 -23.057 1.00 93.19 596 PHE A C 1
ATOM 4749 O O . PHE A 1 596 ? -4.001 13.540 -24.260 1.00 93.19 596 PHE A O 1
ATOM 4756 N N . VAL A 1 597 ? -3.531 12.636 -22.242 1.00 90.44 597 VAL A N 1
ATOM 4757 C CA . VAL A 1 597 ? -2.283 11.983 -22.672 1.00 90.44 597 VAL A CA 1
ATOM 4758 C C . VAL A 1 597 ? -2.521 10.812 -23.625 1.00 90.44 597 VAL A C 1
ATOM 4760 O O . VAL A 1 597 ? -1.723 10.590 -24.532 1.00 90.44 597 VAL A O 1
ATOM 4763 N N . THR A 1 598 ? -3.642 10.103 -23.486 1.00 85.12 598 THR A N 1
ATOM 4764 C CA . THR A 1 598 ? -3.988 8.943 -24.329 1.00 85.12 598 THR A CA 1
ATOM 4765 C C . THR A 1 598 ? -4.351 9.322 -25.765 1.00 85.12 598 THR A C 1
ATOM 4767 O O . THR A 1 598 ? -4.102 8.554 -26.691 1.00 85.12 598 THR A O 1
ATOM 4770 N N . HIS A 1 599 ? -4.900 10.519 -25.988 1.00 79.88 599 HIS A N 1
ATOM 4771 C CA . HIS A 1 599 ? -5.411 10.932 -27.300 1.00 79.88 599 HIS A CA 1
ATOM 4772 C C . HIS A 1 599 ? -4.436 11.785 -28.131 1.00 79.88 599 HIS A C 1
ATOM 4774 O O . HIS A 1 599 ? -4.839 12.310 -29.171 1.00 79.88 599 HIS A O 1
ATOM 4780 N N . GLY A 1 600 ? -3.186 11.972 -27.686 1.00 68.25 600 GLY A N 1
ATOM 4781 C CA . GLY A 1 600 ? -2.131 12.646 -28.461 1.00 68.25 600 GLY A CA 1
ATOM 4782 C C . GLY A 1 600 ? -2.465 14.075 -28.920 1.00 68.25 600 GLY A C 1
ATOM 4783 O O . GLY A 1 600 ? -1.957 14.532 -29.943 1.00 68.25 600 GLY A O 1
ATOM 4784 N N . ARG A 1 601 ? -3.358 14.778 -28.210 1.00 82.00 601 ARG A N 1
ATOM 4785 C CA . ARG A 1 601 ? -3.843 16.116 -28.593 1.00 82.00 601 ARG A CA 1
ATOM 4786 C C . ARG A 1 601 ? -2.816 17.178 -28.206 1.00 82.00 601 ARG A C 1
ATOM 4788 O O . ARG A 1 601 ? -2.244 17.093 -27.128 1.00 82.00 601 ARG A O 1
ATOM 4795 N N . GLU A 1 602 ? -2.641 18.222 -29.020 1.00 86.31 602 GLU A N 1
ATOM 4796 C CA . GLU A 1 602 ? -1.763 19.353 -28.659 1.00 86.31 602 GLU A CA 1
ATOM 4797 C C . GLU A 1 602 ? -2.323 20.175 -27.486 1.00 86.31 602 GLU A C 1
ATOM 4799 O O . GLU A 1 602 ? -1.585 20.588 -26.590 1.00 86.31 602 GLU A O 1
ATOM 4804 N N . ALA A 1 603 ? -3.641 20.393 -27.485 1.00 91.38 603 ALA A N 1
ATOM 4805 C CA . ALA A 1 603 ? -4.372 21.064 -26.419 1.00 91.38 603 ALA A CA 1
ATOM 4806 C C . ALA A 1 603 ? -5.843 20.620 -26.397 1.00 91.38 603 ALA A C 1
ATOM 4808 O O . ALA A 1 603 ? -6.419 20.301 -27.442 1.00 91.38 603 ALA A O 1
ATOM 4809 N N . LYS A 1 604 ? -6.482 20.649 -25.224 1.00 93.88 604 LYS A N 1
ATOM 4810 C CA . LYS A 1 604 ? -7.917 20.371 -25.059 1.00 93.88 604 LYS A CA 1
ATOM 4811 C C . LYS A 1 604 ? -8.496 21.146 -23.882 1.00 93.88 604 LYS A C 1
ATOM 4813 O O . LYS A 1 604 ? -7.812 21.407 -22.900 1.00 93.88 604 LYS A O 1
ATOM 4818 N N . THR A 1 605 ? -9.766 21.521 -23.993 1.00 93.56 605 THR A N 1
ATOM 4819 C CA . THR A 1 605 ? -10.528 22.113 -22.892 1.00 93.56 605 THR A CA 1
ATOM 4820 C C . THR A 1 605 ? -11.580 21.124 -22.415 1.00 93.56 605 THR A C 1
ATOM 4822 O O . THR A 1 605 ? -12.272 20.517 -23.232 1.00 93.56 605 THR A O 1
ATOM 4825 N N . TYR A 1 606 ? -11.666 20.980 -21.100 1.00 93.19 606 TYR A N 1
ATOM 4826 C CA . TYR A 1 606 ? -12.576 20.111 -20.377 1.00 93.19 606 TYR A CA 1
ATOM 4827 C C . TYR A 1 606 ? -13.525 20.963 -19.543 1.00 93.19 606 TYR A C 1
ATOM 4829 O O . TYR A 1 606 ? -13.122 21.983 -18.979 1.00 93.19 606 TYR A O 1
ATOM 4837 N N . GLU A 1 607 ? -14.776 20.530 -19.482 1.00 92.00 607 GLU A N 1
ATOM 4838 C CA . GLU A 1 607 ? -15.789 21.054 -18.573 1.00 92.00 607 GLU A CA 1
ATOM 4839 C C . GLU A 1 607 ? -16.161 19.897 -17.649 1.00 92.00 607 GLU A C 1
ATOM 4841 O O . GLU A 1 607 ? -16.618 18.851 -18.113 1.00 92.00 607 GLU A O 1
ATOM 4846 N N . ILE A 1 608 ? -15.854 20.051 -16.364 1.00 88.94 608 ILE A N 1
ATOM 4847 C CA . ILE A 1 608 ? -15.993 19.014 -15.342 1.00 88.94 608 ILE A CA 1
ATOM 4848 C C . ILE A 1 608 ? -16.794 19.569 -14.169 1.00 88.94 608 ILE A C 1
ATOM 4850 O O . ILE A 1 608 ? -16.744 20.764 -13.879 1.00 88.94 608 ILE A O 1
ATOM 4854 N N . VAL A 1 609 ? -17.571 18.697 -13.530 1.00 87.25 609 VAL A N 1
ATOM 4855 C CA . VAL A 1 609 ? -18.248 18.999 -12.271 1.00 87.25 609 VAL A CA 1
ATOM 4856 C C . VAL A 1 609 ? -17.537 18.227 -11.171 1.00 87.25 609 VAL A C 1
ATOM 4858 O O . VAL A 1 609 ? -17.456 16.996 -11.249 1.00 87.25 609 VAL A O 1
ATOM 4861 N N . THR A 1 610 ? -17.051 18.961 -10.177 1.00 84.00 610 THR A N 1
ATOM 4862 C CA . THR A 1 610 ? -16.370 18.426 -8.995 1.00 84.00 610 THR A CA 1
ATOM 4863 C C . THR A 1 610 ? -16.995 19.058 -7.766 1.00 84.00 610 THR A C 1
ATOM 4865 O O . THR A 1 610 ? -17.083 20.283 -7.687 1.00 84.00 610 THR A O 1
ATOM 4868 N N . ASN A 1 611 ? -17.505 18.220 -6.861 1.00 80.88 611 ASN A N 1
ATOM 4869 C CA . ASN A 1 611 ? -18.200 18.645 -5.644 1.00 80.88 611 ASN A CA 1
ATOM 4870 C C . ASN A 1 611 ? -19.248 19.761 -5.893 1.00 80.88 611 ASN A C 1
ATOM 4872 O O . ASN A 1 611 ? -19.244 20.828 -5.279 1.00 80.88 611 ASN A O 1
ATOM 4876 N N . GLY A 1 612 ? -20.081 19.578 -6.925 1.00 79.62 612 GLY A N 1
ATOM 4877 C CA . GLY A 1 612 ? -21.113 20.542 -7.333 1.00 79.62 612 GLY A CA 1
ATOM 4878 C C . GLY A 1 612 ? -20.619 21.818 -8.039 1.00 79.62 612 GLY A C 1
ATOM 4879 O O . GLY A 1 612 ? -21.445 22.593 -8.526 1.00 79.62 612 GLY A O 1
ATOM 4880 N N . LYS A 1 613 ? -19.305 22.046 -8.162 1.00 81.56 613 LYS A N 1
ATOM 4881 C CA . LYS A 1 613 ? -18.722 23.210 -8.852 1.00 81.56 613 LYS A CA 1
ATOM 4882 C C . LYS A 1 613 ? -18.427 22.885 -10.315 1.00 81.56 613 LYS A C 1
ATOM 4884 O O . LYS A 1 613 ? -17.806 21.870 -10.620 1.00 81.56 613 LYS A O 1
ATOM 4889 N N . GLN A 1 614 ? -18.836 23.765 -11.233 1.00 85.81 614 GLN A N 1
ATOM 4890 C CA . GLN A 1 614 ? -18.439 23.670 -12.641 1.00 85.81 614 GLN A CA 1
ATOM 4891 C C . GLN A 1 614 ? -17.055 24.283 -12.852 1.00 85.81 614 GLN A C 1
ATOM 4893 O O . GLN A 1 614 ? -16.859 25.480 -12.635 1.00 85.81 614 GLN A O 1
ATOM 4898 N N . LEU A 1 615 ? -16.117 23.472 -13.334 1.00 86.94 615 LEU A N 1
ATOM 4899 C CA . LEU A 1 615 ? -14.744 23.866 -13.617 1.00 86.94 615 LEU A CA 1
ATOM 4900 C C . LEU A 1 615 ? -14.461 23.774 -15.112 1.00 86.94 615 LEU A C 1
ATOM 4902 O O . LEU A 1 615 ? -14.832 22.808 -15.784 1.00 86.94 615 LEU A O 1
ATOM 4906 N N . LYS A 1 616 ? -13.763 24.786 -15.634 1.00 90.50 616 LYS A N 1
ATOM 4907 C CA . LYS A 1 616 ? -13.290 24.802 -17.020 1.00 90.50 616 LYS A CA 1
ATOM 4908 C C . LYS A 1 616 ? -11.772 24.773 -17.043 1.00 90.50 616 LYS A C 1
ATOM 4910 O O . LYS A 1 616 ? -11.125 25.775 -16.733 1.00 90.50 616 LYS A O 1
ATOM 4915 N N . MET A 1 617 ? -11.213 23.638 -17.450 1.00 92.12 617 MET A N 1
ATOM 4916 C CA . MET A 1 617 ? -9.771 23.387 -17.435 1.00 92.12 617 MET A CA 1
ATOM 4917 C C . MET A 1 617 ? -9.245 23.217 -18.857 1.00 92.12 617 MET A C 1
ATOM 4919 O O . MET A 1 617 ? -9.785 22.447 -19.650 1.00 92.12 617 MET A O 1
ATOM 4923 N N . ARG A 1 618 ? -8.194 23.955 -19.215 1.00 93.06 618 ARG A N 1
ATOM 4924 C CA . ARG A 1 618 ? -7.498 23.815 -20.497 1.00 93.06 618 ARG A CA 1
ATOM 4925 C C . ARG A 1 618 ? -6.127 23.199 -20.266 1.00 93.06 618 ARG A C 1
ATOM 4927 O O . ARG A 1 618 ? -5.320 23.794 -19.561 1.00 93.06 618 ARG A O 1
ATOM 4934 N N . LEU A 1 619 ? -5.887 22.062 -20.910 1.00 94.19 619 LEU A N 1
ATOM 4935 C CA . LEU A 1 619 ? -4.608 21.364 -20.935 1.00 94.19 619 LEU A CA 1
ATOM 4936 C C . LEU A 1 619 ? -3.906 21.644 -22.264 1.00 94.19 619 LEU A C 1
ATOM 4938 O O . LEU A 1 619 ? -4.550 21.642 -23.321 1.00 94.19 619 LEU A O 1
ATOM 4942 N N . SER A 1 620 ? -2.597 21.865 -22.220 1.00 92.62 620 SER A N 1
ATOM 4943 C CA . SER A 1 620 ? -1.744 21.961 -23.407 1.00 92.62 620 SER A CA 1
ATOM 4944 C C . SER A 1 620 ? -0.325 21.499 -23.116 1.00 92.62 620 SER A C 1
ATOM 4946 O O . SER A 1 620 ? 0.218 21.794 -22.054 1.00 92.62 620 SER A O 1
ATOM 4948 N N . TRP A 1 621 ? 0.303 20.826 -24.079 1.00 89.12 621 TRP A N 1
ATOM 4949 C CA . TRP A 1 621 ? 1.723 20.495 -23.977 1.00 89.12 621 TRP A CA 1
ATOM 4950 C C . TRP A 1 621 ? 2.576 21.760 -24.040 1.00 89.12 621 TRP A C 1
ATOM 4952 O O . TRP A 1 621 ? 2.392 22.602 -24.924 1.00 89.12 621 TRP A O 1
ATOM 4962 N N . THR A 1 622 ? 3.558 21.882 -23.150 1.00 75.94 622 THR A N 1
ATOM 4963 C CA . THR A 1 622 ? 4.538 22.967 -23.239 1.00 75.94 622 THR A CA 1
ATOM 4964 C C . THR A 1 622 ? 5.637 22.586 -24.230 1.00 75.94 622 THR A C 1
ATOM 4966 O O . THR A 1 622 ? 6.527 21.792 -23.930 1.00 75.94 622 THR A O 1
ATOM 4969 N N . PHE A 1 623 ? 5.597 23.159 -25.436 1.00 58.75 623 PHE A N 1
ATOM 4970 C CA . PHE A 1 623 ? 6.555 22.860 -26.514 1.00 58.75 623 PHE A CA 1
ATOM 4971 C C . PHE A 1 623 ? 7.983 23.381 -26.275 1.00 58.75 623 PHE A C 1
ATOM 4973 O O . PHE A 1 623 ? 8.876 23.078 -27.065 1.00 58.75 623 PHE A O 1
ATOM 4980 N N . ALA A 1 624 ? 8.220 24.127 -25.191 1.00 47.69 624 ALA A N 1
ATOM 4981 C CA . ALA A 1 624 ? 9.519 24.714 -24.859 1.00 47.69 624 ALA A CA 1
ATOM 4982 C C . ALA A 1 624 ? 10.628 23.682 -24.552 1.00 47.69 624 ALA A C 1
ATOM 4984 O O . ALA A 1 624 ? 11.790 24.059 -24.466 1.00 47.69 624 ALA A O 1
ATOM 4985 N N . VAL A 1 625 ? 10.292 22.392 -24.419 1.00 46.09 625 VAL A N 1
ATOM 4986 C CA . VAL A 1 625 ? 11.217 21.323 -23.986 1.00 46.09 625 VAL A CA 1
ATOM 4987 C C . VAL A 1 625 ? 11.641 20.392 -25.141 1.00 46.09 625 VAL A C 1
ATOM 4989 O O . VAL A 1 625 ? 12.475 19.517 -24.957 1.00 46.09 625 VAL A O 1
ATOM 4992 N N . ARG A 1 626 ? 11.146 20.581 -26.381 1.00 37.94 626 ARG A N 1
ATOM 4993 C CA . ARG A 1 626 ? 11.510 19.719 -27.540 1.00 37.94 626 ARG A CA 1
ATOM 4994 C C . ARG A 1 626 ? 12.984 19.809 -27.987 1.00 37.94 626 ARG A C 1
ATOM 4996 O O . ARG A 1 626 ? 13.360 19.126 -28.935 1.00 37.94 626 ARG A O 1
ATOM 5003 N N . SER A 1 627 ? 13.798 20.647 -27.349 1.00 31.33 627 SER A N 1
ATOM 5004 C CA . SER A 1 627 ? 15.217 20.857 -27.662 1.00 31.33 627 SER A CA 1
ATOM 5005 C C . SER A 1 627 ? 16.197 20.264 -26.638 1.00 31.33 627 SER A C 1
ATOM 5007 O O . SER A 1 627 ? 17.367 20.641 -26.674 1.00 31.33 627 SER A O 1
ATOM 5009 N N . LEU A 1 628 ? 15.745 19.379 -25.739 1.00 33.56 628 LEU A N 1
ATOM 5010 C CA . LEU A 1 628 ? 16.596 18.671 -24.772 1.00 33.56 628 LEU A CA 1
ATOM 5011 C C . LEU A 1 628 ? 16.777 17.193 -25.132 1.00 33.56 628 LEU A C 1
ATOM 5013 O O . LEU A 1 628 ? 15.757 16.518 -25.407 1.00 33.56 628 LEU A O 1
#

Nearest PDB structures (foldseek):
  1bcm-assembly1_B  TM=6.557E-01  e=8.167E-02  Muvirus mu
  1bco-assembly1_A  TM=6.399E-01  e=1.959E-01  Muvirus mu
  5ki6-assembly1_A  TM=4.002E-01  e=9.449E-02  Homo sapiens
  4fcy-assembly1_B  TM=2.399E-01  e=8.167E-02  Muvirus mu
  4fcy-assembly1_A  TM=2.091E-01  e=9.449E-02  Muvirus mu